Protein 2OP7 (pdb70)

Secondary structure (DSSP, 8-state):
--S-S-SSEEEE--STTT-EEEESSTTSEE----TTS--

Structure (mmCIF, N/CA/C/O backbone):
data_2OP7
#
_entry.id   2OP7
#
_cell.length_a   1.000
_cell.length_b   1.000
_cell.length_c   1.000
_cell.angle_alpha   90.00
_cell.angle_beta   90.00
_cell.angle_gamma   90.00
#
_symmetry.space_group_name_H-M   'P 1'
#
loop_
_atom_site.group_PDB
_atom_site.id
_atom_site.type_symbol
_atom_site.label_atom_id
_atom_site.label_alt_id
_atom_site.label_comp_id
_atom_site.label_asym_id
_atom_site.label_entity_id
_atom_site.label_seq_id
_atom_site.pdbx_PDB_ins_code
_atom_site.Cartn_x
_atom_site.Cartn_y
_atom_site.Cartn_z
_atom_site.occupancy
_atom_site.B_iso_or_equiv
_atom_site.auth_seq_id
_atom_site.auth_comp_id
_atom_site.auth_asym_id
_atom_site.auth_atom_id
_atom_site.pdbx_PDB_model_num
ATOM 1 N N . ASN A 1 1 ? 4.411 -4.838 -6.514 1.00 0.00 1 ASN A N 1
ATOM 2 C CA . ASN A 1 1 ? 5.515 -4.296 -7.287 1.00 0.00 1 ASN A CA 1
ATOM 3 C C . ASN A 1 1 ? 6.735 -5.206 -7.135 1.00 0.00 1 ASN A C 1
ATOM 4 O O . ASN A 1 1 ? 7.167 -5.837 -8.098 1.00 0.00 1 ASN A O 1
ATOM 14 N N . GLU A 1 2 ? 7.256 -5.246 -5.916 1.00 0.00 2 GLU A N 1
ATOM 15 C CA . GLU A 1 2 ? 8.417 -6.069 -5.626 1.00 0.00 2 GLU A CA 1
ATOM 16 C C . GLU A 1 2 ? 7.982 -7.403 -5.015 1.00 0.00 2 GLU A C 1
ATOM 17 O O . GLU A 1 2 ? 7.961 -8.425 -5.700 1.00 0.00 2 GLU A O 1
ATOM 27 N N . GLU A 1 3 ? 7.647 -7.350 -3.734 1.00 0.00 3 GLU A N 1
ATOM 28 C CA . GLU A 1 3 ? 7.214 -8.542 -3.024 1.00 0.00 3 GLU A CA 1
ATOM 29 C C . GLU A 1 3 ? 5.804 -8.940 -3.466 1.00 0.00 3 GLU A C 1
ATOM 30 O O . GLU A 1 3 ? 4.964 -8.080 -3.723 1.00 0.00 3 GLU A O 1
ATOM 40 N N . PRO A 1 4 ? 5.584 -10.280 -3.543 1.00 0.00 4 PRO A N 1
ATOM 41 C CA . PRO A 1 4 ? 4.290 -10.803 -3.949 1.00 0.00 4 PRO A CA 1
ATOM 42 C C . PRO A 1 4 ? 3.265 -10.664 -2.823 1.00 0.00 4 PRO A C 1
ATOM 43 O O . PRO A 1 4 ? 2.664 -11.650 -2.400 1.00 0.00 4 PRO A O 1
ATOM 51 N N . LEU A 1 5 ? 3.095 -9.430 -2.369 1.00 0.00 5 LEU A N 1
ATOM 52 C CA . LEU A 1 5 ? 2.152 -9.149 -1.300 1.00 0.00 5 LEU A CA 1
ATOM 53 C C . LEU A 1 5 ? 2.185 -10.291 -0.284 1.00 0.00 5 LEU A C 1
ATOM 54 O O . LEU A 1 5 ? 1.150 -10.875 0.034 1.00 0.00 5 LEU A O 1
ATOM 69 N N . PRO A 1 6 ? 3.417 -10.584 0.213 1.00 0.00 6 PRO A N 1
ATOM 70 C CA . PRO A 1 6 ? 3.599 -11.645 1.188 1.00 0.00 6 PRO A CA 1
ATOM 71 C C . PRO A 1 6 ? 3.106 -11.210 2.570 1.00 0.00 6 PRO A C 1
ATOM 72 O O . PRO A 1 6 ? 2.328 -10.265 2.687 1.00 0.00 6 PRO A O 1
ATOM 80 N N . GLU A 1 7 ? 3.581 -11.922 3.583 1.00 0.00 7 GLU A N 1
ATOM 81 C CA . GLU A 1 7 ? 3.199 -11.621 4.952 1.00 0.00 7 GLU A CA 1
ATOM 82 C C . GLU A 1 7 ? 4.101 -10.527 5.527 1.00 0.00 7 GLU A C 1
ATOM 83 O O . GLU A 1 7 ? 3.616 -9.570 6.127 1.00 0.00 7 GLU A O 1
ATOM 93 N N . GLY A 1 8 ? 5.398 -10.705 5.321 1.00 0.00 8 GLY A N 1
ATOM 94 C CA . GLY A 1 8 ? 6.372 -9.745 5.811 1.00 0.00 8 GLY A CA 1
ATOM 95 C C . GLY A 1 8 ? 5.930 -8.312 5.507 1.00 0.00 8 GLY A C 1
ATOM 96 O O . GLY A 1 8 ? 5.690 -7.526 6.422 1.00 0.00 8 GLY A O 1
ATOM 100 N N . TRP A 1 9 ? 5.837 -8.017 4.219 1.00 0.00 9 TRP A N 1
ATOM 101 C CA . TRP A 1 9 ? 5.428 -6.693 3.782 1.00 0.00 9 TRP A CA 1
ATOM 102 C C . TRP A 1 9 ? 4.347 -6.860 2.713 1.00 0.00 9 TRP A C 1
ATOM 103 O O . TRP A 1 9 ? 4.235 -7.920 2.099 1.00 0.00 9 TRP A O 1
ATOM 123 N N . GLU A 1 10 ? 3.579 -5.798 2.522 1.00 0.00 10 GLU A N 1
ATOM 124 C CA . GLU A 1 10 ? 2.511 -5.813 1.537 1.00 0.00 10 GLU A CA 1
ATOM 125 C C . GLU A 1 10 ? 2.657 -4.632 0.576 1.00 0.00 10 GLU A C 1
ATOM 126 O O . GLU A 1 10 ? 2.784 -3.487 1.008 1.00 0.00 10 GLU A O 1
ATOM 136 N N . ILE A 1 11 ? 2.636 -4.951 -0.711 1.00 0.00 11 ILE A N 1
ATOM 137 C CA . ILE A 1 11 ? 2.765 -3.930 -1.737 1.00 0.00 11 ILE A CA 1
ATOM 138 C C . ILE A 1 11 ? 1.525 -3.952 -2.632 1.00 0.00 11 ILE A C 1
ATOM 139 O O . ILE A 1 11 ? 1.221 -4.972 -3.250 1.00 0.00 11 ILE A O 1
ATOM 154 N N . ARG A 1 12 ? 0.843 -2.818 -2.672 1.00 0.00 12 ARG A N 1
ATOM 155 C CA . ARG A 1 12 ? -0.358 -2.695 -3.481 1.00 0.00 12 ARG A CA 1
ATOM 156 C C . ARG A 1 12 ? -0.132 -1.696 -4.619 1.00 0.00 12 ARG A C 1
ATOM 157 O O . ARG A 1 12 ? 0.445 -0.630 -4.407 1.00 0.00 12 ARG A O 1
ATOM 175 N N . TYR A 1 13 ? -0.597 -2.077 -5.799 1.00 0.00 13 TYR A N 1
ATOM 176 C CA . TYR A 1 13 ? -0.453 -1.227 -6.970 1.00 0.00 13 TYR A CA 1
ATOM 177 C C . TYR A 1 13 ? -1.818 -0.760 -7.480 1.00 0.00 13 TYR A C 1
ATOM 178 O O . TYR A 1 13 ? -2.821 -1.445 -7.292 1.00 0.00 13 TYR A O 1
ATOM 195 N N . THR A 1 14 ? -1.810 0.403 -8.115 1.00 0.00 14 THR A N 1
ATOM 196 C CA . THR A 1 14 ? -3.034 0.969 -8.654 1.00 0.00 14 THR A CA 1
ATOM 197 C C . THR A 1 14 ? -2.771 1.607 -10.019 1.00 0.00 14 THR A C 1
ATOM 198 O O . THR A 1 14 ? -3.129 1.043 -11.052 1.00 0.00 14 THR A O 1
ATOM 209 N N . ARG A 1 15 ? -2.148 2.775 -9.980 1.00 0.00 15 ARG A N 1
ATOM 210 C CA . ARG A 1 15 ? -1.833 3.497 -11.201 1.00 0.00 15 ARG A CA 1
ATOM 211 C C . ARG A 1 15 ? -0.489 3.028 -11.763 1.00 0.00 15 ARG A C 1
ATOM 212 O O . ARG A 1 15 ? 0.157 2.154 -11.188 1.00 0.00 15 ARG A O 1
ATOM 230 N N . GLU A 1 16 ? -0.108 3.630 -12.880 1.00 0.00 16 GLU A N 1
ATOM 231 C CA . GLU A 1 16 ? 1.147 3.286 -13.526 1.00 0.00 16 GLU A CA 1
ATOM 232 C C . GLU A 1 16 ? 2.190 2.889 -12.479 1.00 0.00 16 GLU A C 1
ATOM 233 O O . GLU A 1 16 ? 2.712 1.775 -12.510 1.00 0.00 16 GLU A O 1
ATOM 243 N N . GLY A 1 17 ? 2.463 3.821 -11.578 1.00 0.00 17 GLY A N 1
ATOM 244 C CA . GLY A 1 17 ? 3.434 3.583 -10.524 1.00 0.00 17 GLY A CA 1
ATOM 245 C C . GLY A 1 17 ? 3.010 4.265 -9.222 1.00 0.00 17 GLY A C 1
ATOM 246 O O . GLY A 1 17 ? 3.846 4.800 -8.496 1.00 0.00 17 GLY A O 1
ATOM 250 N N . VAL A 1 18 ? 1.711 4.224 -8.967 1.00 0.00 18 VAL A N 1
ATOM 251 C CA . VAL A 1 18 ? 1.165 4.831 -7.764 1.00 0.00 18 VAL A CA 1
ATOM 252 C C . VAL A 1 18 ? 1.159 3.800 -6.634 1.00 0.00 18 VAL A C 1
ATOM 253 O O . VAL A 1 18 ? 0.843 4.127 -5.492 1.00 0.00 18 VAL A O 1
ATOM 266 N N . ARG A 1 19 ? 1.511 2.574 -6.994 1.00 0.00 19 ARG A N 1
ATOM 267 C CA . ARG A 1 19 ? 1.551 1.493 -6.024 1.00 0.00 19 ARG A CA 1
ATOM 268 C C . ARG A 1 19 ? 2.202 1.969 -4.724 1.00 0.00 19 ARG A C 1
ATOM 269 O O . ARG A 1 19 ? 2.849 3.014 -4.696 1.00 0.00 19 ARG A O 1
ATOM 287 N N . TYR A 1 20 ? 2.011 1.177 -3.679 1.00 0.00 20 TYR A N 1
ATOM 288 C CA . TYR A 1 20 ? 2.572 1.504 -2.380 1.00 0.00 20 TYR A CA 1
ATOM 289 C C . TYR A 1 20 ? 2.987 0.238 -1.627 1.00 0.00 20 TYR A C 1
ATOM 290 O O . TYR A 1 20 ? 2.627 -0.869 -2.023 1.00 0.00 20 TYR A O 1
ATOM 307 N N . PHE A 1 21 ? 3.739 0.445 -0.556 1.00 0.00 21 PHE A N 1
ATOM 308 C CA . PHE A 1 21 ? 4.207 -0.666 0.256 1.00 0.00 21 PHE A CA 1
ATOM 309 C C . PHE A 1 21 ? 3.839 -0.463 1.727 1.00 0.00 21 PHE A C 1
ATOM 310 O O . PHE A 1 21 ? 3.770 0.669 2.204 1.00 0.00 21 PHE A O 1
ATOM 326 N N . VAL A 1 22 ? 3.613 -1.578 2.406 1.00 0.00 22 VAL A N 1
ATOM 327 C CA . VAL A 1 22 ? 3.256 -1.538 3.814 1.00 0.00 22 VAL A CA 1
ATOM 328 C C . VAL A 1 22 ? 3.831 -2.767 4.519 1.00 0.00 22 VAL A C 1
ATOM 329 O O . VAL A 1 22 ? 3.372 -3.886 4.295 1.00 0.00 22 VAL A O 1
ATOM 342 N N . ASP A 1 23 ? 4.827 -2.518 5.356 1.00 0.00 23 ASP A N 1
ATOM 343 C CA . ASP A 1 23 ? 5.470 -3.591 6.095 1.00 0.00 23 ASP A CA 1
ATOM 344 C C . ASP A 1 23 ? 4.601 -3.970 7.295 1.00 0.00 23 ASP A C 1
ATOM 345 O O . ASP A 1 23 ? 3.784 -3.171 7.752 1.00 0.00 23 ASP A O 1
ATOM 353 N N . HIS A 1 24 ? 4.807 -5.189 7.773 1.00 0.00 24 HIS A N 1
ATOM 354 C CA . HIS A 1 24 ? 4.052 -5.684 8.912 1.00 0.00 24 HIS A CA 1
ATOM 355 C C . HIS A 1 24 ? 3.891 -4.566 9.945 1.00 0.00 24 HIS A C 1
ATOM 356 O O . HIS A 1 24 ? 2.909 -4.537 10.686 1.00 0.00 24 HIS A O 1
ATOM 370 N N . ASN A 1 25 ? 4.869 -3.673 9.961 1.00 0.00 25 ASN A N 1
ATOM 371 C CA . ASN A 1 25 ? 4.848 -2.556 10.891 1.00 0.00 25 ASN A CA 1
ATOM 372 C C . ASN A 1 25 ? 5.104 -1.256 10.125 1.00 0.00 25 ASN A C 1
ATOM 373 O O . ASN A 1 25 ? 5.676 -1.275 9.037 1.00 0.00 25 ASN A O 1
ATOM 383 N N . THR A 1 26 ? 4.668 -0.158 10.726 1.00 0.00 26 THR A N 1
ATOM 384 C CA . THR A 1 26 ? 4.843 1.148 10.114 1.00 0.00 26 THR A CA 1
ATOM 385 C C . THR A 1 26 ? 6.317 1.392 9.787 1.00 0.00 26 THR A C 1
ATOM 386 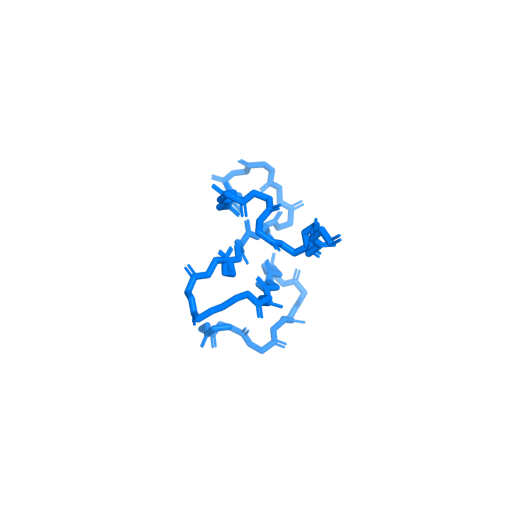O O . THR A 1 26 ? 6.677 2.450 9.275 1.00 0.00 26 THR A O 1
ATOM 397 N N . ARG A 1 27 ? 7.131 0.392 10.096 1.00 0.00 27 ARG A N 1
ATOM 398 C CA . ARG A 1 27 ? 8.558 0.484 9.840 1.00 0.00 27 ARG A CA 1
ATOM 399 C C . ARG A 1 27 ? 8.816 0.799 8.365 1.00 0.00 27 ARG A C 1
ATOM 400 O O . ARG A 1 27 ? 9.700 1.590 8.041 1.00 0.00 27 ARG A O 1
ATOM 418 N N . THR A 1 28 ? 8.027 0.163 7.512 1.00 0.00 28 THR A N 1
ATOM 419 C CA . THR A 1 28 ? 8.158 0.365 6.079 1.00 0.00 28 THR A CA 1
ATOM 420 C C . THR A 1 28 ? 6.777 0.449 5.424 1.00 0.00 28 THR A C 1
ATOM 421 O O . THR A 1 28 ? 6.144 -0.574 5.170 1.00 0.00 28 THR A O 1
ATOM 432 N N . THR A 1 29 ? 6.352 1.678 5.168 1.00 0.00 29 THR A N 1
ATOM 433 C CA . THR A 1 29 ? 5.059 1.908 4.547 1.00 0.00 29 THR A CA 1
ATOM 434 C C . THR A 1 29 ? 5.167 2.996 3.478 1.00 0.00 29 THR A C 1
ATOM 435 O O . THR A 1 29 ? 5.331 4.173 3.797 1.00 0.00 29 THR A O 1
ATOM 446 N N . THR A 1 30 ? 5.071 2.564 2.229 1.00 0.00 30 THR A N 1
ATOM 447 C CA . THR A 1 30 ? 5.157 3.487 1.109 1.00 0.00 30 THR A CA 1
ATOM 448 C C . THR A 1 30 ? 3.757 3.931 0.676 1.00 0.00 30 THR A C 1
ATOM 449 O O . THR A 1 30 ? 2.914 3.099 0.341 1.00 0.00 30 THR A O 1
ATOM 460 N N . PHE A 1 31 ? 3.553 5.239 0.697 1.00 0.00 31 PHE A N 1
ATOM 461 C CA . PHE A 1 31 ? 2.272 5.804 0.310 1.00 0.00 31 PHE A CA 1
ATOM 462 C C . PHE A 1 31 ? 2.417 6.706 -0.917 1.00 0.00 31 PHE A C 1
ATOM 463 O O . PHE A 1 31 ? 3.150 7.694 -0.882 1.00 0.00 31 PHE A O 1
ATOM 479 N N . LYS A 1 32 ? 1.707 6.335 -1.972 1.00 0.00 32 LYS A N 1
ATOM 480 C CA . LYS A 1 32 ? 1.748 7.099 -3.208 1.00 0.00 32 LYS A CA 1
ATOM 481 C C . LYS A 1 32 ? 0.442 7.880 -3.363 1.00 0.00 32 LYS A C 1
ATOM 482 O O . LYS A 1 32 ? -0.539 7.598 -2.677 1.00 0.00 32 LYS A O 1
ATOM 497 N N . ASP A 1 33 ? 0.472 8.848 -4.268 1.00 0.00 33 ASP A N 1
ATOM 498 C CA . ASP A 1 33 ? -0.697 9.671 -4.522 1.00 0.00 33 ASP A CA 1
ATOM 499 C C . ASP A 1 33 ? -1.932 8.776 -4.638 1.00 0.00 33 ASP A C 1
ATOM 500 O O . ASP A 1 33 ? -1.855 7.673 -5.179 1.00 0.00 33 ASP A O 1
ATOM 508 N N . PRO A 1 34 ? -3.072 9.295 -4.106 1.00 0.00 34 PRO A N 1
ATOM 509 C CA . PRO A 1 34 ? -4.321 8.554 -4.146 1.00 0.00 34 PRO A CA 1
ATOM 510 C C . PRO A 1 34 ? -4.925 8.572 -5.551 1.00 0.00 34 PRO A C 1
ATOM 511 O O . PRO A 1 34 ? -6.075 8.974 -5.731 1.00 0.00 34 PRO A O 1
ATOM 519 N N . ARG A 1 35 ? -4.126 8.133 -6.511 1.00 0.00 35 ARG A N 1
ATOM 520 C CA . ARG A 1 35 ? -4.568 8.094 -7.895 1.00 0.00 35 ARG A CA 1
ATOM 521 C C . ARG A 1 35 ? -5.641 7.020 -8.079 1.00 0.00 35 ARG A C 1
ATOM 522 O O . ARG A 1 35 ? -6.439 7.089 -9.012 1.00 0.00 35 ARG A O 1
ATOM 540 N N . ASN A 1 36 ? -5.625 6.051 -7.174 1.00 0.00 36 ASN A N 1
ATOM 541 C CA . ASN A 1 36 ? -6.587 4.964 -7.226 1.00 0.00 36 ASN A CA 1
ATOM 542 C C . ASN A 1 36 ? -8.001 5.533 -7.107 1.00 0.00 36 ASN A C 1
ATOM 543 O O . ASN A 1 36 ? -8.978 4.847 -7.404 1.00 0.00 36 ASN A O 1
ATOM 553 N N . GLY A 1 37 ? -8.067 6.784 -6.673 1.00 0.00 37 GLY A N 1
ATOM 554 C CA . GLY A 1 37 ? -9.347 7.454 -6.511 1.00 0.00 37 GLY A CA 1
ATOM 555 C C . GLY A 1 37 ? -9.846 8.011 -7.845 1.00 0.00 37 GLY A C 1
ATOM 556 O O . GLY A 1 37 ? -10.397 9.110 -7.897 1.00 0.00 37 GLY A O 1
ATOM 560 N N . LYS A 1 38 ? -9.635 7.228 -8.894 1.00 0.00 38 LYS A N 1
ATOM 561 C CA . LYS A 1 38 ? -10.058 7.630 -10.224 1.00 0.00 38 LYS A CA 1
ATOM 562 C C . LYS A 1 38 ? -11.353 8.439 -10.122 1.00 0.00 38 LYS A C 1
ATOM 563 O O . LYS A 1 38 ? -12.341 7.965 -9.564 1.00 0.00 38 LYS A O 1
ATOM 578 N N . SER A 1 39 ? -11.305 9.644 -10.670 1.00 0.00 39 SER A N 1
ATOM 579 C CA . SER A 1 39 ? -12.461 10.522 -10.647 1.00 0.00 39 SER A CA 1
ATOM 580 C C . SER A 1 39 ? -13.470 10.088 -11.712 1.00 0.00 39 SER A C 1
ATOM 581 O O . SER A 1 39 ? -14.539 10.683 -11.839 1.00 0.00 39 SER A O 1
ATOM 588 N N . ASN A 1 1 ? 5.757 -3.211 -7.958 1.00 0.00 1 ASN A N 2
ATOM 589 C CA . ASN A 1 1 ? 5.739 -4.054 -6.775 1.00 0.00 1 ASN A CA 2
ATOM 590 C C . ASN A 1 1 ? 6.878 -5.073 -6.863 1.00 0.00 1 ASN A C 2
ATOM 591 O O . ASN A 1 1 ? 7.120 -5.649 -7.923 1.00 0.00 1 ASN A O 2
ATOM 601 N N . GLU A 1 2 ? 7.547 -5.264 -5.735 1.00 0.00 2 GLU A N 2
ATOM 602 C CA . GLU A 1 2 ? 8.653 -6.204 -5.672 1.00 0.00 2 GLU A CA 2
ATOM 603 C C . GLU A 1 2 ? 8.200 -7.515 -5.026 1.00 0.00 2 GLU A C 2
ATOM 604 O O . GLU A 1 2 ? 8.427 -8.592 -5.577 1.00 0.00 2 GLU A O 2
ATOM 614 N N . GLU A 1 3 ? 7.570 -7.381 -3.870 1.00 0.00 3 GLU A N 2
ATOM 615 C CA . GLU A 1 3 ? 7.082 -8.543 -3.144 1.00 0.00 3 GLU A CA 2
ATOM 616 C C . GLU A 1 3 ? 5.638 -8.849 -3.541 1.00 0.00 3 GLU A C 2
ATOM 617 O O . GLU A 1 3 ? 4.841 -7.937 -3.752 1.00 0.00 3 GLU A O 2
ATOM 627 N N . PRO A 1 4 ? 5.336 -10.172 -3.634 1.00 0.00 4 PRO A N 2
ATOM 628 C CA . PRO A 1 4 ? 3.999 -10.611 -4.003 1.00 0.00 4 PRO A CA 2
ATOM 629 C C . PRO A 1 4 ? 3.024 -10.434 -2.837 1.00 0.00 4 PRO A C 2
ATOM 630 O O . PRO A 1 4 ? 2.361 -11.386 -2.428 1.00 0.00 4 PRO A O 2
ATOM 638 N N . LEU A 1 5 ? 2.967 -9.210 -2.335 1.00 0.00 5 LEU A N 2
ATOM 639 C CA . LEU A 1 5 ? 2.084 -8.896 -1.225 1.00 0.00 5 LEU A CA 2
ATOM 640 C C . LEU A 1 5 ? 2.078 -10.065 -0.238 1.00 0.00 5 LEU A C 2
ATOM 641 O O . LEU A 1 5 ? 1.018 -10.586 0.106 1.00 0.00 5 LEU A O 2
ATOM 656 N N . PRO A 1 6 ? 3.306 -10.453 0.201 1.00 0.00 6 PRO A N 2
ATOM 657 C CA . PRO A 1 6 ? 3.452 -11.551 1.142 1.00 0.00 6 PRO A CA 2
ATOM 658 C C . PRO A 1 6 ? 3.044 -11.122 2.553 1.00 0.00 6 PRO A C 2
ATOM 659 O O . PRO A 1 6 ? 2.338 -10.130 2.724 1.00 0.00 6 PRO A O 2
ATOM 667 N N . GLU A 1 7 ? 3.506 -11.891 3.528 1.00 0.00 7 GLU A N 2
ATOM 668 C CA . GLU A 1 7 ? 3.200 -11.602 4.918 1.00 0.00 7 GLU A CA 2
ATOM 669 C C . GLU A 1 7 ? 4.129 -10.511 5.452 1.00 0.00 7 GLU A C 2
ATOM 670 O O . GLU A 1 7 ? 3.674 -9.557 6.083 1.00 0.00 7 GLU A O 2
ATOM 680 N N . GLY A 1 8 ? 5.414 -10.686 5.179 1.00 0.00 8 GLY A N 2
ATOM 681 C CA . GLY A 1 8 ? 6.411 -9.727 5.624 1.00 0.00 8 GLY A CA 2
ATOM 682 C C . GLY A 1 8 ? 5.936 -8.293 5.386 1.00 0.00 8 GLY A C 2
ATOM 683 O O . GLY A 1 8 ? 5.750 -7.531 6.334 1.00 0.00 8 GLY A O 2
ATOM 687 N N . TRP A 1 9 ? 5.754 -7.966 4.114 1.00 0.00 9 TRP A N 2
ATOM 688 C CA . TRP A 1 9 ? 5.306 -6.636 3.740 1.00 0.00 9 TRP A CA 2
ATOM 689 C C . TRP A 1 9 ? 4.227 -6.787 2.665 1.00 0.00 9 TRP A C 2
ATOM 690 O O . TRP A 1 9 ? 4.135 -7.827 2.015 1.00 0.00 9 TRP A O 2
ATOM 710 N N . GLU A 1 10 ? 3.438 -5.733 2.512 1.00 0.00 10 GLU A N 2
ATOM 711 C CA . GLU A 1 10 ? 2.370 -5.736 1.528 1.00 0.00 10 GLU A CA 2
ATOM 712 C C . GLU A 1 10 ? 2.564 -4.591 0.531 1.00 0.00 10 GLU A C 2
ATOM 713 O O . GLU A 1 10 ? 2.702 -3.435 0.927 1.00 0.00 10 GLU A O 2
ATOM 723 N N . ILE A 1 11 ? 2.570 -4.953 -0.744 1.00 0.00 11 ILE A N 2
ATOM 724 C CA . ILE A 1 11 ? 2.746 -3.971 -1.800 1.00 0.00 11 ILE A CA 2
ATOM 725 C C . ILE A 1 11 ? 1.532 -4.008 -2.732 1.00 0.00 11 ILE A C 2
ATOM 726 O O . ILE A 1 11 ? 1.150 -5.071 -3.218 1.00 0.00 11 ILE A O 2
ATOM 741 N N . ARG A 1 12 ? 0.959 -2.833 -2.951 1.00 0.00 12 ARG A N 2
ATOM 742 C CA . ARG A 1 12 ? -0.203 -2.718 -3.815 1.00 0.00 12 ARG A CA 2
ATOM 743 C C . ARG A 1 12 ? -0.083 -1.478 -4.704 1.00 0.00 12 ARG A C 2
ATOM 744 O O . ARG A 1 12 ? 0.382 -0.431 -4.254 1.00 0.00 12 ARG A O 2
ATOM 762 N N . TYR A 1 13 ? -0.509 -1.637 -5.948 1.00 0.00 13 TYR A N 2
ATOM 763 C CA . TYR A 1 13 ? -0.455 -0.543 -6.903 1.00 0.00 13 TYR A CA 2
ATOM 764 C C . TYR A 1 13 ? -1.810 -0.343 -7.585 1.00 0.00 13 TYR A C 2
ATOM 765 O O . TYR A 1 13 ? -2.656 -1.236 -7.568 1.00 0.00 13 TYR A O 2
ATOM 782 N N . THR A 1 14 ? -1.975 0.835 -8.169 1.00 0.00 14 THR A N 2
ATOM 783 C CA . THR A 1 14 ? -3.212 1.164 -8.855 1.00 0.00 14 THR A CA 2
ATOM 784 C C . THR A 1 14 ? -2.922 1.963 -10.127 1.00 0.00 14 THR A C 2
ATOM 785 O O . THR A 1 14 ? -3.510 1.704 -11.176 1.00 0.00 14 THR A O 2
ATOM 796 N N . ARG A 1 15 ? -2.013 2.919 -9.993 1.00 0.00 15 ARG A N 2
ATOM 797 C CA . ARG A 1 15 ? -1.637 3.757 -11.118 1.00 0.00 15 ARG A CA 2
ATOM 798 C C . ARG A 1 15 ? -0.383 3.202 -11.797 1.00 0.00 15 ARG A C 2
ATOM 799 O O . ARG A 1 15 ? 0.152 2.177 -11.377 1.00 0.00 15 ARG A O 2
ATOM 817 N N . GLU A 1 16 ? 0.048 3.904 -12.835 1.00 0.00 16 GLU A N 2
ATOM 818 C CA . GLU A 1 16 ? 1.229 3.494 -13.577 1.00 0.00 16 GLU A CA 2
ATOM 819 C C . GLU A 1 16 ? 2.302 2.970 -12.619 1.00 0.00 16 GLU A C 2
ATOM 820 O O . GLU A 1 16 ? 2.689 1.806 -12.693 1.00 0.00 16 GLU A O 2
ATOM 830 N N . GLY A 1 17 ? 2.752 3.857 -11.743 1.00 0.00 17 GLY A N 2
ATOM 831 C CA . GLY A 1 17 ? 3.771 3.499 -10.772 1.00 0.00 17 GLY A CA 2
ATOM 832 C C . GLY A 1 17 ? 3.425 4.045 -9.385 1.00 0.00 17 GLY A C 2
ATOM 833 O O . GLY A 1 17 ? 4.289 4.573 -8.689 1.00 0.00 17 GLY A O 2
ATOM 837 N N . VAL A 1 18 ? 2.158 3.897 -9.027 1.00 0.00 18 VAL A N 2
ATOM 838 C CA . VAL A 1 18 ? 1.686 4.369 -7.735 1.00 0.00 18 VAL A CA 2
ATOM 839 C C . VAL A 1 18 ? 1.871 3.263 -6.695 1.00 0.00 18 VAL A C 2
ATOM 840 O O . VAL A 1 18 ? 1.580 3.460 -5.516 1.00 0.00 18 VAL A O 2
ATOM 853 N N . ARG A 1 19 ? 2.353 2.123 -7.169 1.00 0.00 19 ARG A N 2
ATOM 854 C CA . ARG A 1 19 ? 2.580 0.985 -6.295 1.00 0.00 19 ARG A CA 2
ATOM 855 C C . ARG A 1 19 ? 3.065 1.458 -4.922 1.00 0.00 19 ARG A C 2
ATOM 856 O O . ARG A 1 19 ? 4.049 2.190 -4.826 1.00 0.00 19 ARG A O 2
ATOM 874 N N . TYR A 1 20 ? 2.351 1.022 -3.895 1.00 0.00 20 TYR A N 2
ATOM 875 C CA . TYR A 1 20 ? 2.696 1.392 -2.533 1.00 0.00 20 TYR A CA 2
ATOM 876 C C . TYR A 1 20 ? 3.082 0.161 -1.711 1.00 0.00 20 TYR A C 2
ATOM 877 O O . TYR A 1 20 ? 2.790 -0.967 -2.103 1.00 0.00 20 TYR A O 2
ATOM 894 N N . PHE A 1 21 ? 3.732 0.420 -0.586 1.00 0.00 21 PHE A N 2
ATOM 895 C CA . PHE A 1 21 ? 4.161 -0.654 0.294 1.00 0.00 21 PHE A CA 2
ATOM 896 C C . PHE A 1 21 ? 3.760 -0.368 1.743 1.00 0.00 21 PHE A C 2
ATOM 897 O O . PHE A 1 21 ? 3.803 0.778 2.189 1.00 0.00 21 PHE A O 2
ATOM 913 N N . VAL A 1 22 ? 3.377 -1.429 2.437 1.00 0.00 22 VAL A N 2
ATOM 914 C CA . VAL A 1 22 ? 2.968 -1.307 3.826 1.00 0.00 22 VAL A CA 2
ATOM 915 C C . VAL A 1 22 ? 3.404 -2.557 4.593 1.00 0.00 22 VAL A C 2
ATOM 916 O O . VAL A 1 22 ? 2.773 -3.607 4.487 1.00 0.00 22 VAL A O 2
ATOM 929 N N . ASP A 1 23 ? 4.481 -2.403 5.349 1.00 0.00 23 ASP A N 2
ATOM 930 C CA . ASP A 1 23 ? 5.009 -3.506 6.135 1.00 0.00 23 ASP A CA 2
ATOM 931 C C . ASP A 1 23 ? 4.118 -3.727 7.358 1.00 0.00 23 ASP A C 2
ATOM 932 O O . ASP A 1 23 ? 3.478 -2.795 7.843 1.00 0.00 23 ASP A O 2
ATOM 940 N N . HIS A 1 24 ? 4.104 -4.968 7.823 1.00 0.00 24 HIS A N 2
ATOM 941 C CA . HIS A 1 24 ? 3.301 -5.325 8.980 1.00 0.00 24 HIS A CA 2
ATOM 942 C C . HIS A 1 24 ? 3.394 -4.215 10.030 1.00 0.00 24 HIS A C 2
ATOM 943 O O . HIS A 1 24 ? 2.474 -4.029 10.826 1.00 0.00 24 HIS A O 2
ATOM 957 N N . ASN A 1 25 ? 4.513 -3.507 9.998 1.00 0.00 25 ASN A N 2
ATOM 958 C CA . ASN A 1 25 ? 4.738 -2.421 10.937 1.00 0.00 25 ASN A CA 2
ATOM 959 C C . ASN A 1 25 ? 5.142 -1.162 10.167 1.00 0.00 25 ASN A C 2
ATOM 960 O O . ASN A 1 25 ? 5.593 -1.246 9.027 1.00 0.00 25 ASN A O 2
ATOM 970 N N . THR A 1 26 ? 4.963 -0.024 10.821 1.00 0.00 26 THR A N 2
ATOM 971 C CA . THR A 1 26 ? 5.303 1.251 10.213 1.00 0.00 26 THR A CA 2
ATOM 972 C C . THR A 1 26 ? 6.759 1.246 9.742 1.00 0.00 26 THR A C 2
ATOM 973 O O . THR A 1 26 ? 7.252 2.248 9.227 1.00 0.00 26 THR A O 2
ATOM 984 N N . ARG A 1 27 ? 7.406 0.107 9.936 1.00 0.00 27 ARG A N 2
ATOM 985 C CA . ARG A 1 27 ? 8.795 -0.042 9.538 1.00 0.00 27 ARG A CA 2
ATOM 986 C C . ARG A 1 27 ? 8.968 0.335 8.066 1.00 0.00 27 ARG A C 2
ATOM 987 O O . ARG A 1 27 ? 9.919 1.028 7.706 1.00 0.00 27 ARG A O 2
ATOM 1005 N N . THR A 1 28 ? 8.036 -0.139 7.253 1.00 0.00 28 THR A N 2
ATOM 1006 C CA . THR A 1 28 ? 8.073 0.140 5.827 1.00 0.00 28 THR A CA 2
ATOM 1007 C C . THR A 1 28 ? 6.661 0.390 5.295 1.00 0.00 28 THR A C 2
ATOM 1008 O O . THR A 1 28 ? 5.912 -0.552 5.044 1.00 0.00 28 THR A O 2
ATOM 1019 N N . THR A 1 29 ? 6.340 1.666 5.139 1.00 0.00 29 THR A N 2
ATOM 1020 C CA . THR A 1 29 ? 5.030 2.053 4.642 1.00 0.00 29 THR A CA 2
ATOM 1021 C C . THR A 1 29 ? 5.168 3.113 3.547 1.00 0.00 29 THR A C 2
ATOM 1022 O O . THR A 1 29 ? 5.414 4.283 3.839 1.00 0.00 29 THR A O 2
ATOM 1033 N N . THR A 1 30 ? 5.002 2.667 2.311 1.00 0.00 30 THR A N 2
ATOM 1034 C CA . THR A 1 30 ? 5.104 3.563 1.172 1.00 0.00 30 THR A CA 2
ATOM 1035 C C . THR A 1 30 ? 3.719 4.079 0.773 1.00 0.00 30 THR A C 2
ATOM 1036 O O . THR A 1 30 ? 2.805 3.291 0.535 1.00 0.00 30 THR A O 2
ATOM 1047 N N . PHE A 1 31 ? 3.608 5.397 0.711 1.00 0.00 31 PHE A N 2
ATOM 1048 C CA . PHE A 1 31 ? 2.351 6.027 0.346 1.00 0.00 31 PHE A CA 2
ATOM 1049 C C . PHE A 1 31 ? 2.479 6.773 -0.984 1.00 0.00 31 PHE A C 2
ATOM 1050 O O . PHE A 1 31 ? 3.291 7.688 -1.112 1.00 0.00 31 PHE A O 2
ATOM 1066 N N . LYS A 1 32 ? 1.664 6.355 -1.941 1.00 0.00 32 LYS A N 2
ATOM 1067 C CA . LYS A 1 32 ? 1.675 6.972 -3.256 1.00 0.00 32 LYS A CA 2
ATOM 1068 C C . LYS A 1 32 ? 0.413 7.820 -3.428 1.00 0.00 32 LYS A C 2
ATOM 1069 O O . LYS A 1 32 ? -0.542 7.679 -2.666 1.00 0.00 32 LYS A O 2
ATOM 1084 N N . ASP A 1 33 ? 0.450 8.682 -4.433 1.00 0.00 33 ASP A N 2
ATOM 1085 C CA . ASP A 1 33 ? -0.678 9.554 -4.714 1.00 0.00 33 ASP A CA 2
ATOM 1086 C C . ASP A 1 33 ? -1.968 8.730 -4.701 1.00 0.00 33 ASP A C 2
ATOM 1087 O O . ASP A 1 33 ? -1.971 7.570 -5.108 1.00 0.00 33 ASP A O 2
ATOM 1095 N N . PRO A 1 34 ? -3.060 9.381 -4.218 1.00 0.00 34 PRO A N 2
ATOM 1096 C CA . PRO A 1 34 ? -4.353 8.722 -4.147 1.00 0.00 34 PRO A CA 2
ATOM 1097 C C . PRO A 1 34 ? -4.989 8.612 -5.534 1.00 0.00 34 PRO A C 2
ATOM 1098 O O . PRO A 1 34 ? -6.137 9.011 -5.728 1.00 0.00 34 PRO A O 2
ATOM 1106 N N . ARG A 1 35 ? -4.217 8.070 -6.464 1.00 0.00 35 ARG A N 2
ATOM 1107 C CA . ARG A 1 35 ? -4.690 7.903 -7.827 1.00 0.00 35 ARG A CA 2
ATOM 1108 C C . ARG A 1 35 ? -5.750 6.802 -7.890 1.00 0.00 35 ARG A C 2
ATOM 1109 O O . ARG A 1 35 ? -6.587 6.791 -8.792 1.00 0.00 35 ARG A O 2
ATOM 1127 N N . ASN A 1 36 ? -5.682 5.903 -6.919 1.00 0.00 36 ASN A N 2
ATOM 1128 C CA . ASN A 1 36 ? -6.626 4.800 -6.852 1.00 0.00 36 ASN A CA 2
ATOM 1129 C C . ASN A 1 36 ? -8.044 5.357 -6.711 1.00 0.00 36 ASN A C 2
ATOM 1130 O O . ASN A 1 36 ? -9.021 4.637 -6.918 1.00 0.00 36 ASN A O 2
ATOM 1140 N N . GLY A 1 37 ? -8.113 6.632 -6.360 1.00 0.00 37 GLY A N 2
ATOM 1141 C CA . GLY A 1 37 ? -9.396 7.293 -6.188 1.00 0.00 37 GLY A CA 2
ATOM 1142 C C . GLY A 1 37 ? -9.965 7.742 -7.535 1.00 0.00 37 GLY A C 2
ATOM 1143 O O . GLY A 1 37 ? -10.531 8.829 -7.643 1.00 0.00 37 GLY A O 2
ATOM 1147 N N . LYS A 1 38 ? -9.798 6.881 -8.528 1.00 0.00 38 LYS A N 2
ATOM 1148 C CA . LYS A 1 38 ? -10.289 7.176 -9.864 1.00 0.00 38 LYS A CA 2
ATOM 1149 C C . LYS A 1 38 ? -11.585 7.981 -9.760 1.00 0.00 38 LYS A C 2
ATOM 1150 O O . LYS A 1 38 ? -12.546 7.541 -9.129 1.00 0.00 38 LYS A O 2
ATOM 1165 N N . SER A 1 39 ? -11.573 9.147 -10.389 1.00 0.00 39 SER A N 2
ATOM 1166 C CA . SER A 1 39 ? -12.735 10.018 -10.375 1.00 0.00 39 SER A CA 2
ATOM 1167 C C . SER A 1 39 ? -13.653 9.684 -11.553 1.00 0.00 39 SER A C 2
ATOM 1168 O O . SER A 1 39 ? -14.831 9.386 -11.361 1.00 0.00 39 SER A O 2
ATOM 1175 N N . ASN A 1 1 ? 4.143 -4.922 -6.606 1.00 0.00 1 ASN A N 3
ATOM 1176 C CA . ASN A 1 1 ? 5.258 -4.408 -7.381 1.00 0.00 1 ASN A CA 3
ATOM 1177 C C . ASN A 1 1 ? 6.444 -5.367 -7.259 1.00 0.00 1 ASN A C 3
ATOM 1178 O O . ASN A 1 1 ? 6.843 -5.996 -8.238 1.00 0.00 1 ASN A O 3
ATOM 1188 N N . GLU A 1 2 ? 6.975 -5.449 -6.047 1.00 0.00 2 GLU A N 3
ATOM 1189 C CA . GLU A 1 2 ? 8.107 -6.321 -5.784 1.00 0.00 2 GLU A CA 3
ATOM 1190 C C . GLU A 1 2 ? 7.632 -7.632 -5.154 1.00 0.00 2 GLU A C 3
ATOM 1191 O O . GLU A 1 2 ? 7.542 -8.654 -5.834 1.00 0.00 2 GLU A O 3
ATOM 1201 N N . GLU A 1 3 ? 7.341 -7.561 -3.864 1.00 0.00 3 GLU A N 3
ATOM 1202 C CA . GLU A 1 3 ? 6.877 -8.730 -3.135 1.00 0.00 3 GLU A CA 3
ATOM 1203 C C . GLU A 1 3 ? 5.438 -9.066 -3.532 1.00 0.00 3 GLU A C 3
ATOM 1204 O O . GLU A 1 3 ? 4.638 -8.170 -3.796 1.00 0.00 3 GLU A O 3
ATOM 1214 N N . PRO A 1 4 ? 5.147 -10.394 -3.562 1.00 0.00 4 PRO A N 3
ATOM 1215 C CA . PRO A 1 4 ? 3.818 -10.860 -3.923 1.00 0.00 4 PRO A CA 3
ATOM 1216 C C . PRO A 1 4 ? 2.829 -10.633 -2.778 1.00 0.00 4 PRO A C 3
ATOM 1217 O O . PRO A 1 4 ? 2.171 -11.569 -2.326 1.00 0.00 4 PRO A O 3
ATOM 1225 N N . LEU A 1 5 ? 2.753 -9.384 -2.341 1.00 0.00 5 LEU A N 3
ATOM 1226 C CA . LEU A 1 5 ? 1.855 -9.022 -1.257 1.00 0.00 5 LEU A CA 3
ATOM 1227 C C . LEU A 1 5 ? 1.834 -10.147 -0.222 1.00 0.00 5 LEU A C 3
ATOM 1228 O O . LEU A 1 5 ? 0.770 -10.661 0.121 1.00 0.00 5 LEU A O 3
ATOM 1243 N N . PRO A 1 6 ? 3.053 -10.507 0.261 1.00 0.00 6 PRO A N 3
ATOM 1244 C CA . PRO A 1 6 ? 3.184 -11.562 1.252 1.00 0.00 6 PRO A CA 3
ATOM 1245 C C . PRO A 1 6 ? 2.742 -11.076 2.633 1.00 0.00 6 PRO A C 3
ATOM 1246 O O . PRO A 1 6 ? 2.036 -10.075 2.746 1.00 0.00 6 PRO A O 3
ATOM 1254 N N . GLU A 1 7 ? 3.176 -11.806 3.650 1.00 0.00 7 GLU A N 3
ATOM 1255 C CA . GLU A 1 7 ? 2.833 -11.461 5.019 1.00 0.00 7 GLU A CA 3
ATOM 1256 C C . GLU A 1 7 ? 3.796 -10.401 5.556 1.00 0.00 7 GLU A C 3
ATOM 1257 O O . GLU A 1 7 ? 3.366 -9.378 6.086 1.00 0.00 7 GLU A O 3
ATOM 1267 N N . GLY A 1 8 ? 5.082 -10.682 5.400 1.00 0.00 8 GLY A N 3
ATOM 1268 C CA . GLY A 1 8 ? 6.109 -9.764 5.862 1.00 0.00 8 GLY A CA 3
ATOM 1269 C C . GLY A 1 8 ? 5.819 -8.335 5.398 1.00 0.00 8 GLY A C 3
ATOM 1270 O O . GLY A 1 8 ? 5.485 -7.471 6.207 1.00 0.00 8 GLY A O 3
ATOM 1274 N N . TRP A 1 9 ? 5.956 -8.131 4.096 1.00 0.00 9 TRP A N 3
ATOM 1275 C CA . TRP A 1 9 ? 5.712 -6.822 3.514 1.00 0.00 9 TRP A CA 3
ATOM 1276 C C . TRP A 1 9 ? 4.504 -6.938 2.581 1.00 0.00 9 TRP A C 3
ATOM 1277 O O . TRP A 1 9 ? 4.142 -8.035 2.162 1.00 0.00 9 TRP A O 3
ATOM 1297 N N . GLU A 1 10 ? 3.915 -5.789 2.283 1.00 0.00 10 GLU A N 3
ATOM 1298 C CA . GLU A 1 10 ? 2.757 -5.746 1.407 1.00 0.00 10 GLU A CA 3
ATOM 1299 C C . GLU A 1 10 ? 2.862 -4.563 0.444 1.00 0.00 10 GLU A C 3
ATOM 1300 O O . GLU A 1 10 ? 2.942 -3.414 0.874 1.00 0.00 10 GLU A O 3
ATOM 1310 N N . ILE A 1 11 ? 2.858 -4.884 -0.841 1.00 0.00 11 ILE A N 3
ATOM 1311 C CA . ILE A 1 11 ? 2.952 -3.863 -1.869 1.00 0.00 11 ILE A CA 3
ATOM 1312 C C . ILE A 1 11 ? 1.712 -3.928 -2.763 1.00 0.00 11 ILE A C 3
ATOM 1313 O O . ILE A 1 11 ? 1.432 -4.963 -3.367 1.00 0.00 11 ILE A O 3
ATOM 1328 N N . ARG A 1 12 ? 1.003 -2.811 -2.820 1.00 0.00 12 ARG A N 3
ATOM 1329 C CA . ARG A 1 12 ? -0.201 -2.728 -3.630 1.00 0.00 12 ARG A CA 3
ATOM 1330 C C . ARG A 1 12 ? -0.038 -1.661 -4.714 1.00 0.00 12 ARG A C 3
ATOM 1331 O O . ARG A 1 12 ? 0.523 -0.597 -4.464 1.00 0.00 12 ARG A O 3
ATOM 1349 N N . TYR A 1 13 ? -0.541 -1.985 -5.897 1.00 0.00 13 TYR A N 3
ATOM 1350 C CA . TYR A 1 13 ? -0.459 -1.067 -7.020 1.00 0.00 13 TYR A CA 3
ATOM 1351 C C . TYR A 1 13 ? -1.853 -0.705 -7.536 1.00 0.00 13 TYR A C 3
ATOM 1352 O O . TYR A 1 13 ? -2.799 -1.477 -7.374 1.00 0.00 13 TYR A O 3
ATOM 1369 N N . THR A 1 14 ? -1.938 0.467 -8.147 1.00 0.00 14 THR A N 3
ATOM 1370 C CA . THR A 1 14 ? -3.201 0.940 -8.687 1.00 0.00 14 THR A CA 3
ATOM 1371 C C . THR A 1 14 ? -2.977 1.651 -10.024 1.00 0.00 14 THR A C 3
ATOM 1372 O O . THR A 1 14 ? -3.455 1.197 -11.061 1.00 0.00 14 THR A O 3
ATOM 1383 N N . ARG A 1 15 ? -2.248 2.756 -9.954 1.00 0.00 15 ARG A N 3
ATOM 1384 C CA . ARG A 1 15 ? -1.955 3.535 -11.144 1.00 0.00 15 ARG A CA 3
ATOM 1385 C C . ARG A 1 15 ? -0.590 3.141 -11.714 1.00 0.00 15 ARG A C 3
ATOM 1386 O O . ARG A 1 15 ? 0.087 2.272 -11.166 1.00 0.00 15 ARG A O 3
ATOM 1404 N N . GLU A 1 16 ? -0.227 3.798 -12.805 1.00 0.00 16 GLU A N 3
ATOM 1405 C CA . GLU A 1 16 ? 1.044 3.528 -13.453 1.00 0.00 16 GLU A CA 3
ATOM 1406 C C . GLU A 1 16 ? 2.116 3.211 -12.409 1.00 0.00 16 GLU A C 3
ATOM 1407 O O . GLU A 1 16 ? 2.761 2.166 -12.473 1.00 0.00 16 GLU A O 3
ATOM 1417 N N . GLY A 1 17 ? 2.275 4.135 -11.472 1.00 0.00 17 GLY A N 3
ATOM 1418 C CA . GLY A 1 17 ? 3.257 3.968 -10.415 1.00 0.00 17 GLY A CA 3
ATOM 1419 C C . GLY A 1 17 ? 2.766 4.588 -9.106 1.00 0.00 17 GLY A C 3
ATOM 1420 O O . GLY A 1 17 ? 3.554 5.151 -8.348 1.00 0.00 17 GLY A O 3
ATOM 1424 N N . VAL A 1 18 ? 1.467 4.464 -8.881 1.00 0.00 18 VAL A N 3
ATOM 1425 C CA . VAL A 1 18 ? 0.860 5.006 -7.676 1.00 0.00 18 VAL A CA 3
ATOM 1426 C C . VAL A 1 18 ? 0.897 3.948 -6.572 1.00 0.00 18 VAL A C 3
ATOM 1427 O O . VAL A 1 18 ? 0.530 4.225 -5.431 1.00 0.00 18 VAL A O 3
ATOM 1440 N N . ARG A 1 19 ? 1.340 2.759 -6.951 1.00 0.00 19 ARG A N 3
ATOM 1441 C CA . ARG A 1 19 ? 1.428 1.658 -6.006 1.00 0.00 19 ARG A CA 3
ATOM 1442 C C . ARG A 1 19 ? 2.106 2.119 -4.715 1.00 0.00 19 ARG A C 3
ATOM 1443 O O . ARG A 1 19 ? 2.757 3.162 -4.689 1.00 0.00 19 ARG A O 3
ATOM 1461 N N . TYR A 1 20 ? 1.929 1.320 -3.673 1.00 0.00 20 TYR A N 3
ATOM 1462 C CA . TYR A 1 20 ? 2.515 1.633 -2.381 1.00 0.00 20 TYR A CA 3
ATOM 1463 C C . TYR A 1 20 ? 2.941 0.360 -1.648 1.00 0.00 20 TYR A C 3
ATOM 1464 O O . TYR A 1 20 ? 2.574 -0.744 -2.049 1.00 0.00 20 TYR A O 3
ATOM 1481 N N . PHE A 1 21 ? 3.710 0.553 -0.587 1.00 0.00 21 PHE A N 3
ATOM 1482 C CA . PHE A 1 21 ? 4.190 -0.566 0.204 1.00 0.00 21 PHE A CA 3
ATOM 1483 C C . PHE A 1 21 ? 3.839 -0.384 1.682 1.00 0.00 21 PHE A C 3
ATOM 1484 O O . PHE A 1 21 ? 3.790 0.741 2.178 1.00 0.00 21 PHE A O 3
ATOM 1500 N N . VAL A 1 22 ? 3.603 -1.506 2.345 1.00 0.00 22 VAL A N 3
ATOM 1501 C CA . VAL A 1 22 ? 3.257 -1.484 3.756 1.00 0.00 22 VAL A CA 3
ATOM 1502 C C . VAL A 1 22 ? 3.842 -2.721 4.439 1.00 0.00 22 VAL A C 3
ATOM 1503 O O . VAL A 1 22 ? 3.356 -3.833 4.240 1.00 0.00 22 VAL A O 3
ATOM 1516 N N . ASP A 1 23 ? 4.878 -2.486 5.231 1.00 0.00 23 ASP A N 3
ATOM 1517 C CA . ASP A 1 23 ? 5.534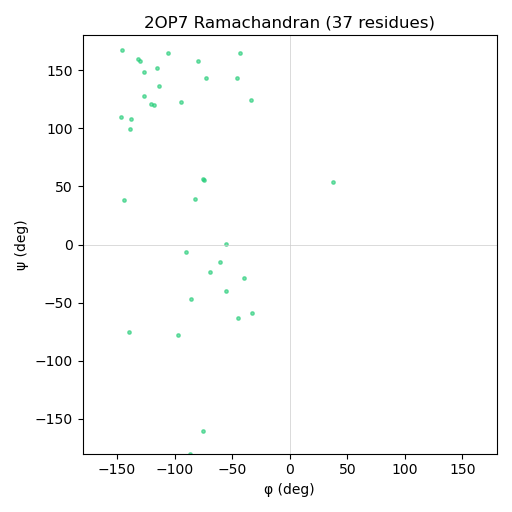 -3.568 5.945 1.00 0.00 23 ASP A CA 3
ATOM 1518 C C . ASP A 1 23 ? 4.657 -4.004 7.120 1.00 0.00 23 ASP A C 3
ATOM 1519 O O . ASP A 1 23 ? 3.823 -3.235 7.595 1.00 0.00 23 ASP A O 3
ATOM 1527 N N . HIS A 1 24 ? 4.876 -5.236 7.554 1.00 0.00 24 HIS A N 3
ATOM 1528 C CA . HIS A 1 24 ? 4.115 -5.785 8.664 1.00 0.00 24 HIS A CA 3
ATOM 1529 C C . HIS A 1 24 ? 3.905 -4.703 9.726 1.00 0.00 24 HIS A C 3
ATOM 1530 O O . HIS A 1 24 ? 2.909 -4.721 10.447 1.00 0.00 24 HIS A O 3
ATOM 1544 N N . ASN A 1 25 ? 4.861 -3.788 9.790 1.00 0.00 25 ASN A N 3
ATOM 1545 C CA . ASN A 1 25 ? 4.795 -2.702 10.752 1.00 0.00 25 ASN A CA 3
ATOM 1546 C C . ASN A 1 25 ? 5.033 -1.373 10.032 1.00 0.00 25 ASN A C 3
ATOM 1547 O O . ASN A 1 25 ? 5.627 -1.345 8.954 1.00 0.00 25 ASN A O 3
ATOM 1557 N N . THR A 1 26 ? 4.559 -0.305 10.655 1.00 0.00 26 THR A N 3
ATOM 1558 C CA . THR A 1 26 ? 4.714 1.024 10.087 1.00 0.00 26 THR A CA 3
ATOM 1559 C C . THR A 1 26 ? 6.188 1.311 9.793 1.00 0.00 26 THR A C 3
ATOM 1560 O O . THR A 1 26 ? 6.531 2.393 9.324 1.00 0.00 26 THR A O 3
ATOM 1571 N N . ARG A 1 27 ? 7.019 0.320 10.083 1.00 0.00 27 ARG A N 3
ATOM 1572 C CA . ARG A 1 27 ? 8.448 0.452 9.855 1.00 0.00 27 ARG A CA 3
ATOM 1573 C C . ARG A 1 27 ? 8.721 0.823 8.397 1.00 0.00 27 ARG A C 3
ATOM 1574 O O . ARG A 1 27 ? 9.597 1.639 8.114 1.00 0.00 27 ARG A O 3
ATOM 1592 N N . THR A 1 28 ? 7.956 0.205 7.509 1.00 0.00 28 THR A N 3
ATOM 1593 C CA . THR A 1 28 ? 8.105 0.461 6.086 1.00 0.00 28 THR A CA 3
ATOM 1594 C C . THR A 1 28 ? 6.733 0.547 5.413 1.00 0.00 28 THR A C 3
ATOM 1595 O O . THR A 1 28 ? 6.110 -0.476 5.132 1.00 0.00 28 THR A O 3
ATOM 1606 N N . THR A 1 29 ? 6.303 1.777 5.175 1.00 0.00 29 THR A N 3
ATOM 1607 C CA . THR A 1 29 ? 5.017 2.009 4.540 1.00 0.00 29 THR A CA 3
ATOM 1608 C C . THR A 1 29 ? 5.137 3.099 3.473 1.00 0.00 29 THR A C 3
ATOM 1609 O O . THR A 1 29 ? 5.325 4.271 3.797 1.00 0.00 29 THR A O 3
ATOM 1620 N N . THR A 1 30 ? 5.026 2.674 2.223 1.00 0.00 30 THR A N 3
ATOM 1621 C CA . THR A 1 30 ? 5.120 3.600 1.106 1.00 0.00 30 THR A CA 3
ATOM 1622 C C . THR A 1 30 ? 3.726 4.063 0.679 1.00 0.00 30 THR A C 3
ATOM 1623 O O . THR A 1 30 ? 2.862 3.243 0.373 1.00 0.00 30 THR A O 3
ATOM 1634 N N . PHE A 1 31 ? 3.552 5.377 0.671 1.00 0.00 31 PHE A N 3
ATOM 1635 C CA . PHE A 1 31 ? 2.278 5.959 0.286 1.00 0.00 31 PHE A CA 3
ATOM 1636 C C . PHE A 1 31 ? 2.425 6.816 -0.973 1.00 0.00 31 PHE A C 3
ATOM 1637 O O . PHE A 1 31 ? 3.284 7.695 -1.033 1.00 0.00 31 PHE A O 3
ATOM 1653 N N . LYS A 1 32 ? 1.573 6.531 -1.947 1.00 0.00 32 LYS A N 3
ATOM 1654 C CA . LYS A 1 32 ? 1.598 7.264 -3.202 1.00 0.00 32 LYS A CA 3
ATOM 1655 C C . LYS A 1 32 ? 0.400 8.215 -3.255 1.00 0.00 32 LYS A C 3
ATOM 1656 O O . LYS A 1 32 ? -0.537 8.084 -2.469 1.00 0.00 32 LYS A O 3
ATOM 1671 N N . ASP A 1 33 ? 0.470 9.151 -4.190 1.00 0.00 33 ASP A N 3
ATOM 1672 C CA . ASP A 1 33 ? -0.597 10.124 -4.356 1.00 0.00 33 ASP A CA 3
ATOM 1673 C C . ASP A 1 33 ? -1.946 9.404 -4.328 1.00 0.00 33 ASP A C 3
ATOM 1674 O O . ASP A 1 33 ? -2.004 8.180 -4.444 1.00 0.00 33 ASP A O 3
ATOM 1682 N N . PRO A 1 34 ? -3.026 10.213 -4.167 1.00 0.00 34 PRO A N 3
ATOM 1683 C CA . PRO A 1 34 ? -4.372 9.667 -4.123 1.00 0.00 34 PRO A CA 3
ATOM 1684 C C . PRO A 1 34 ? -4.844 9.255 -5.519 1.00 0.00 34 PRO A C 3
ATOM 1685 O O . PRO A 1 34 ? -5.996 8.863 -5.698 1.00 0.00 34 PRO A O 3
ATOM 1693 N N . ARG A 1 35 ? -3.929 9.359 -6.472 1.00 0.00 35 ARG A N 3
ATOM 1694 C CA . ARG A 1 35 ? -4.237 9.003 -7.846 1.00 0.00 35 ARG A CA 3
ATOM 1695 C C . ARG A 1 35 ? -4.854 7.604 -7.907 1.00 0.00 35 ARG A C 3
ATOM 1696 O O . ARG A 1 35 ? -5.587 7.284 -8.841 1.00 0.00 35 ARG A O 3
ATOM 1714 N N . ASN A 1 36 ? -4.534 6.807 -6.899 1.00 0.00 36 ASN A N 3
ATOM 1715 C CA . ASN A 1 36 ? -5.047 5.450 -6.825 1.00 0.00 36 ASN A CA 3
ATOM 1716 C C . ASN A 1 36 ? -6.570 5.492 -6.683 1.00 0.00 36 ASN A C 3
ATOM 1717 O O . ASN A 1 36 ? -7.242 4.475 -6.853 1.00 0.00 36 ASN A O 3
ATOM 1727 N N . GLY A 1 37 ? -7.071 6.679 -6.372 1.00 0.00 37 GLY A N 3
ATOM 1728 C CA . GLY A 1 37 ? -8.502 6.867 -6.205 1.00 0.00 37 GLY A CA 3
ATOM 1729 C C . GLY A 1 37 ? -9.188 7.080 -7.556 1.00 0.00 37 GLY A C 3
ATOM 1730 O O . GLY A 1 37 ? -10.088 7.910 -7.674 1.00 0.00 37 GLY A O 3
ATOM 1734 N N . LYS A 1 38 ? -8.736 6.317 -8.540 1.00 0.00 38 LYS A N 3
ATOM 1735 C CA . LYS A 1 38 ? -9.295 6.413 -9.877 1.00 0.00 38 LYS A CA 3
ATOM 1736 C C . LYS A 1 38 ? -10.787 6.740 -9.780 1.00 0.00 38 LYS A C 3
ATOM 1737 O O . LYS A 1 38 ? -11.481 6.234 -8.899 1.00 0.00 38 LYS A O 3
ATOM 1752 N N . SER A 1 39 ? -11.236 7.583 -10.698 1.00 0.00 39 SER A N 3
ATOM 1753 C CA . SER A 1 39 ? -12.634 7.983 -10.726 1.00 0.00 39 SER A CA 3
ATOM 1754 C C . SER A 1 39 ? -13.275 7.548 -12.045 1.00 0.00 39 SER A C 3
ATOM 1755 O O . SER A 1 39 ? -13.103 8.208 -13.070 1.00 0.00 39 SER A O 3
ATOM 1762 N N . ASN A 1 1 ? 5.489 -4.055 -7.826 1.00 0.00 1 ASN A N 4
ATOM 1763 C CA . ASN A 1 1 ? 5.633 -4.717 -6.542 1.00 0.00 1 ASN A CA 4
ATOM 1764 C C . ASN A 1 1 ? 6.718 -5.791 -6.645 1.00 0.00 1 ASN A C 4
ATOM 1765 O O . ASN A 1 1 ? 6.699 -6.612 -7.560 1.00 0.00 1 ASN A O 4
ATOM 1775 N N . GLU A 1 2 ? 7.639 -5.749 -5.693 1.00 0.00 2 GLU A N 4
ATOM 1776 C CA . GLU A 1 2 ? 8.730 -6.709 -5.665 1.00 0.00 2 GLU A CA 4
ATOM 1777 C C . GLU A 1 2 ? 8.275 -8.011 -5.003 1.00 0.00 2 GLU A C 4
ATOM 1778 O O . GLU A 1 2 ? 8.484 -9.094 -5.547 1.00 0.00 2 GLU A O 4
ATOM 1788 N N . GLU A 1 3 ? 7.661 -7.863 -3.838 1.00 0.00 3 GLU A N 4
ATOM 1789 C CA . GLU A 1 3 ? 7.175 -9.014 -3.097 1.00 0.00 3 GLU A CA 4
ATOM 1790 C C . GLU A 1 3 ? 5.734 -9.335 -3.500 1.00 0.00 3 GLU A C 4
ATOM 1791 O O . GLU A 1 3 ? 4.959 -8.434 -3.817 1.00 0.00 3 GLU A O 4
ATOM 1801 N N . PRO A 1 4 ? 5.411 -10.656 -3.475 1.00 0.00 4 PRO A N 4
ATOM 1802 C CA . PRO A 1 4 ? 4.078 -11.108 -3.834 1.00 0.00 4 PRO A CA 4
ATOM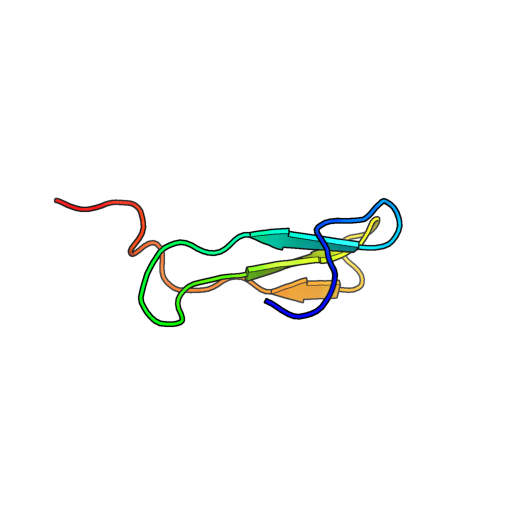 1803 C C . PRO A 1 4 ? 3.078 -10.807 -2.717 1.00 0.00 4 PRO A C 4
ATOM 1804 O O . PRO A 1 4 ? 2.382 -11.703 -2.243 1.00 0.00 4 PRO A O 4
ATOM 1812 N N . LEU A 1 5 ? 3.037 -9.541 -2.327 1.00 0.00 5 LEU A N 4
ATOM 1813 C CA . LEU A 1 5 ? 2.134 -9.111 -1.274 1.00 0.00 5 LEU A CA 4
ATOM 1814 C C . LEU A 1 5 ? 2.050 -10.200 -0.203 1.00 0.00 5 LEU A C 4
ATOM 1815 O O . LEU A 1 5 ? 0.961 -10.660 0.135 1.00 0.00 5 LEU A O 4
ATOM 1830 N N . PRO A 1 6 ? 3.245 -10.590 0.315 1.00 0.00 6 PRO A N 4
ATOM 1831 C CA . PRO A 1 6 ? 3.318 -11.617 1.340 1.00 0.00 6 PRO A CA 4
ATOM 1832 C C . PRO A 1 6 ? 2.870 -11.068 2.697 1.00 0.00 6 PRO A C 4
ATOM 1833 O O . PRO A 1 6 ? 2.200 -10.039 2.764 1.00 0.00 6 PRO A O 4
ATOM 1841 N N . GLU A 1 7 ? 3.258 -11.781 3.745 1.00 0.00 7 GLU A N 4
ATOM 1842 C CA . GLU A 1 7 ? 2.906 -11.379 5.096 1.00 0.00 7 GLU A CA 4
ATOM 1843 C C . GLU A 1 7 ? 3.896 -10.334 5.614 1.00 0.00 7 GLU A C 4
ATOM 1844 O O . GLU A 1 7 ? 3.493 -9.319 6.180 1.00 0.00 7 GLU A O 4
ATOM 1854 N N . GLY A 1 8 ? 5.172 -10.619 5.402 1.00 0.00 8 GLY A N 4
ATOM 1855 C CA . GLY A 1 8 ? 6.223 -9.716 5.841 1.00 0.00 8 GLY A CA 4
ATOM 1856 C C . GLY A 1 8 ? 5.950 -8.286 5.370 1.00 0.00 8 GLY A C 4
ATOM 1857 O O . GLY A 1 8 ? 5.767 -7.384 6.185 1.00 0.00 8 GLY A O 4
ATOM 1861 N N . TRP A 1 9 ? 5.930 -8.124 4.055 1.00 0.00 9 TRP A N 4
ATOM 1862 C CA . TRP A 1 9 ? 5.683 -6.820 3.465 1.00 0.00 9 TRP A CA 4
ATOM 1863 C C . TRP A 1 9 ? 4.481 -6.945 2.527 1.00 0.00 9 TRP A C 4
ATOM 1864 O O . TRP A 1 9 ? 4.131 -8.047 2.105 1.00 0.00 9 TRP A O 4
ATOM 1884 N N . GLU A 1 10 ? 3.882 -5.802 2.228 1.00 0.00 10 GLU A N 4
ATOM 1885 C CA . GLU A 1 10 ? 2.727 -5.770 1.348 1.00 0.00 10 GLU A CA 4
ATOM 1886 C C . GLU A 1 10 ? 2.812 -4.570 0.403 1.00 0.00 10 GLU A C 4
ATOM 1887 O O . GLU A 1 10 ? 2.874 -3.426 0.851 1.00 0.00 10 GLU A O 4
ATOM 1897 N N . ILE A 1 11 ? 2.813 -4.871 -0.887 1.00 0.00 11 ILE A N 4
ATOM 1898 C CA . ILE A 1 11 ? 2.890 -3.831 -1.899 1.00 0.00 11 ILE A CA 4
ATOM 1899 C C . ILE A 1 11 ? 1.647 -3.899 -2.789 1.00 0.00 11 ILE A C 4
ATOM 1900 O O . ILE A 1 11 ? 1.379 -4.927 -3.409 1.00 0.00 11 ILE A O 4
ATOM 1915 N N . ARG A 1 12 ? 0.922 -2.790 -2.824 1.00 0.00 12 ARG A N 4
ATOM 1916 C CA . ARG A 1 12 ? -0.285 -2.711 -3.627 1.00 0.00 12 ARG A CA 4
ATOM 1917 C C . ARG A 1 12 ? -0.116 -1.675 -4.740 1.00 0.00 12 ARG A C 4
ATOM 1918 O O . ARG A 1 12 ? 0.370 -0.571 -4.497 1.00 0.00 12 ARG A O 4
ATOM 1936 N N . TYR A 1 13 ? -0.525 -2.066 -5.938 1.00 0.00 13 TYR A N 4
ATOM 1937 C CA . TYR A 1 13 ? -0.425 -1.184 -7.089 1.00 0.00 13 TYR A CA 4
ATOM 1938 C C . TYR A 1 13 ? -1.811 -0.806 -7.613 1.00 0.00 13 TYR A C 4
ATOM 1939 O O . TYR A 1 13 ? -2.759 -1.578 -7.483 1.00 0.00 13 TYR A O 4
ATOM 1956 N N . THR A 1 14 ? -1.885 0.382 -8.194 1.00 0.00 14 THR A N 4
ATOM 1957 C CA . THR A 1 14 ? -3.140 0.871 -8.739 1.00 0.00 14 THR A CA 4
ATOM 1958 C C . THR A 1 14 ? -2.900 1.594 -10.066 1.00 0.00 14 THR A C 4
ATOM 1959 O O . THR A 1 14 ? -2.941 0.977 -11.130 1.00 0.00 14 THR A O 4
ATOM 1970 N N . ARG A 1 15 ? -2.655 2.891 -9.960 1.00 0.00 15 ARG A N 4
ATOM 1971 C CA . ARG A 1 15 ? -2.407 3.705 -11.139 1.00 0.00 15 ARG A CA 4
ATOM 1972 C C . ARG A 1 15 ? -1.057 3.341 -11.761 1.00 0.00 15 ARG A C 4
ATOM 1973 O O . ARG A 1 15 ? -0.363 2.453 -11.271 1.00 0.00 15 ARG A O 4
ATOM 1991 N N . GLU A 1 16 ? -0.727 4.049 -12.832 1.00 0.00 16 GLU A N 4
ATOM 1992 C CA . GLU A 1 16 ? 0.528 3.810 -13.527 1.00 0.00 16 GLU A CA 4
ATOM 1993 C C . GLU A 1 16 ? 1.609 3.376 -12.536 1.00 0.00 16 GLU A C 4
ATOM 1994 O O . GLU A 1 16 ? 2.146 2.274 -12.642 1.00 0.00 16 GLU A O 4
ATOM 2004 N N . GLY A 1 17 ? 1.896 4.262 -11.594 1.00 0.00 17 GLY A N 4
ATOM 2005 C CA . GLY A 1 17 ? 2.903 3.984 -10.585 1.00 0.00 17 GLY A CA 4
ATOM 2006 C C . GLY A 1 17 ? 2.509 4.586 -9.235 1.00 0.00 17 GLY A C 4
ATOM 2007 O O . GLY A 1 17 ? 3.350 5.141 -8.530 1.00 0.00 17 GLY A O 4
ATOM 2011 N N . VAL A 1 18 ? 1.230 4.454 -8.916 1.00 0.00 18 VAL A N 4
ATOM 2012 C CA . VAL A 1 18 ? 0.713 4.978 -7.663 1.00 0.00 18 VAL A CA 4
ATOM 2013 C C . VAL A 1 18 ? 0.841 3.909 -6.576 1.00 0.00 18 VAL A C 4
ATOM 2014 O O . VAL A 1 18 ? 0.570 4.172 -5.406 1.00 0.00 18 VAL A O 4
ATOM 2027 N N . ARG A 1 19 ? 1.256 2.725 -7.002 1.00 0.00 19 ARG A N 4
ATOM 2028 C CA . ARG A 1 19 ? 1.424 1.614 -6.080 1.00 0.00 19 ARG A CA 4
ATOM 2029 C C . ARG A 1 19 ? 2.073 2.096 -4.782 1.00 0.00 19 ARG A C 4
ATOM 2030 O O . ARG A 1 19 ? 2.658 3.178 -4.740 1.00 0.00 19 ARG A O 4
ATOM 2048 N N . TYR A 1 20 ? 1.949 1.271 -3.753 1.00 0.00 20 TYR A N 4
ATOM 2049 C CA . TYR A 1 20 ? 2.517 1.599 -2.457 1.00 0.00 20 TYR A CA 4
ATOM 2050 C C . TYR A 1 20 ? 2.951 0.335 -1.712 1.00 0.00 20 TYR A C 4
ATOM 2051 O O . TYR A 1 20 ? 2.587 -0.774 -2.100 1.00 0.00 20 TYR A O 4
ATOM 2068 N N . PHE A 1 21 ? 3.723 0.544 -0.655 1.00 0.00 21 PHE A N 4
ATOM 2069 C CA . PHE A 1 21 ? 4.210 -0.564 0.147 1.00 0.00 21 PHE A CA 4
ATOM 2070 C C . PHE A 1 21 ? 3.825 -0.388 1.618 1.00 0.00 21 PHE A C 4
ATOM 2071 O O . PHE A 1 21 ? 3.740 0.736 2.111 1.00 0.00 21 PHE A O 4
ATOM 2087 N N . VAL A 1 22 ? 3.603 -1.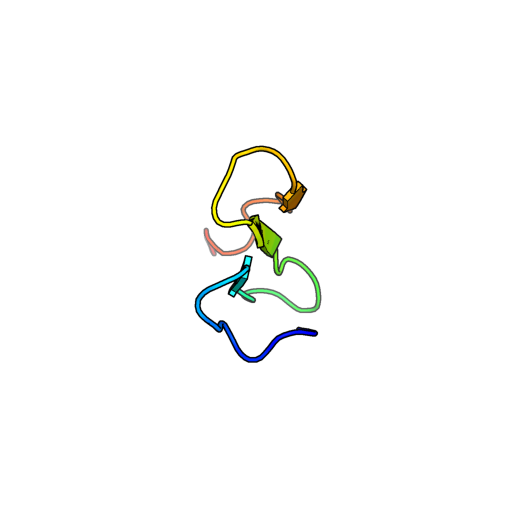515 2.277 1.00 0.00 22 VAL A N 4
ATOM 2088 C CA . VAL A 1 22 ? 3.229 -1.499 3.681 1.00 0.00 22 VAL A CA 4
ATOM 2089 C C . VAL A 1 22 ? 3.815 -2.731 4.375 1.00 0.00 22 VAL A C 4
ATOM 2090 O O . VAL A 1 22 ? 3.337 -3.847 4.174 1.00 0.00 22 VAL A O 4
ATOM 2103 N N . ASP A 1 23 ? 4.841 -2.487 5.176 1.00 0.00 23 ASP A N 4
ATOM 2104 C CA . ASP A 1 23 ? 5.497 -3.563 5.900 1.00 0.00 23 ASP A CA 4
ATOM 2105 C C . ASP A 1 23 ? 4.609 -4.003 7.066 1.00 0.00 23 ASP A C 4
ATOM 2106 O O . ASP A 1 23 ? 3.769 -3.236 7.534 1.00 0.00 23 ASP A O 4
ATOM 2114 N N . HIS A 1 24 ? 4.826 -5.235 7.501 1.00 0.00 24 HIS A N 4
ATOM 2115 C CA . HIS A 1 24 ? 4.056 -5.786 8.604 1.00 0.00 24 HIS A CA 4
ATOM 2116 C C . HIS A 1 24 ? 3.842 -4.709 9.668 1.00 0.00 24 HIS A C 4
ATOM 2117 O O . HIS A 1 24 ? 2.846 -4.734 10.389 1.00 0.00 24 HIS A O 4
ATOM 2131 N N . ASN A 1 25 ? 4.792 -3.788 9.732 1.00 0.00 25 ASN A N 4
ATOM 2132 C CA . ASN A 1 25 ? 4.719 -2.704 10.697 1.00 0.00 25 ASN A CA 4
ATOM 2133 C C . ASN A 1 25 ? 4.935 -1.371 9.977 1.00 0.00 25 ASN A C 4
ATOM 2134 O O . ASN A 1 25 ? 5.534 -1.332 8.903 1.00 0.00 25 ASN A O 4
ATOM 2144 N N . THR A 1 26 ? 4.437 -0.312 10.598 1.00 0.00 26 THR A N 4
ATOM 2145 C CA . THR A 1 26 ? 4.567 1.019 10.030 1.00 0.00 26 THR A CA 4
ATOM 2146 C C . THR A 1 26 ? 6.038 1.339 9.756 1.00 0.00 26 THR A C 4
ATOM 2147 O O . THR A 1 26 ? 6.362 2.430 9.289 1.00 0.00 26 THR A O 4
ATOM 2158 N N . ARG A 1 27 ? 6.888 0.369 10.057 1.00 0.00 27 ARG A N 4
ATOM 2159 C CA . ARG A 1 27 ? 8.316 0.534 9.848 1.00 0.00 27 ARG A CA 4
ATOM 2160 C C . ARG A 1 27 ? 8.603 0.884 8.387 1.00 0.00 27 ARG A C 4
ATOM 2161 O O . ARG A 1 27 ? 9.468 1.711 8.102 1.00 0.00 27 ARG A O 4
ATOM 2179 N N . THR A 1 28 ? 7.860 0.237 7.501 1.00 0.00 28 THR A N 4
ATOM 2180 C CA . THR A 1 28 ? 8.024 0.471 6.076 1.00 0.00 28 THR A CA 4
ATOM 2181 C C . THR A 1 28 ? 6.659 0.545 5.387 1.00 0.00 28 THR A C 4
ATOM 2182 O O . THR A 1 28 ? 6.045 -0.484 5.107 1.00 0.00 28 THR A O 4
ATOM 2193 N N . THR A 1 29 ? 6.226 1.771 5.134 1.00 0.00 29 THR A N 4
ATOM 2194 C CA . THR A 1 29 ? 4.946 1.992 4.484 1.00 0.00 29 THR A CA 4
ATOM 2195 C C . THR A 1 29 ? 5.069 3.086 3.422 1.00 0.00 29 THR A C 4
ATOM 2196 O O . THR A 1 29 ? 5.226 4.262 3.751 1.00 0.00 29 THR A O 4
ATOM 2207 N N . THR A 1 30 ? 4.995 2.662 2.169 1.00 0.00 30 THR A N 4
ATOM 2208 C CA . THR A 1 30 ? 5.097 3.590 1.056 1.00 0.00 30 THR A CA 4
ATOM 2209 C C . THR A 1 30 ? 3.704 4.027 0.597 1.00 0.00 30 THR A C 4
ATOM 2210 O O . THR A 1 30 ? 2.869 3.191 0.254 1.00 0.00 30 THR A O 4
ATOM 2221 N N . PHE A 1 31 ? 3.496 5.335 0.606 1.00 0.00 31 PHE A N 4
ATOM 2222 C CA . PHE A 1 31 ? 2.220 5.894 0.195 1.00 0.00 31 PHE A CA 4
ATOM 2223 C C . PHE A 1 31 ? 2.384 6.798 -1.028 1.00 0.00 31 PHE A C 4
ATOM 2224 O O . PHE A 1 31 ? 3.243 7.679 -1.041 1.00 0.00 31 PHE A O 4
ATOM 2240 N N . LYS A 1 32 ? 1.549 6.550 -2.025 1.00 0.00 32 LYS A N 4
ATOM 2241 C CA . LYS A 1 32 ? 1.591 7.331 -3.249 1.00 0.00 32 LYS A CA 4
ATOM 2242 C C . LYS A 1 32 ? 0.392 8.280 -3.285 1.00 0.00 32 LYS A C 4
ATOM 2243 O O . LYS A 1 32 ? -0.563 8.109 -2.528 1.00 0.00 32 LYS A O 4
ATOM 2258 N N . ASP A 1 33 ? 0.480 9.260 -4.173 1.00 0.00 33 ASP A N 4
ATOM 2259 C CA . ASP A 1 33 ? -0.586 10.237 -4.317 1.00 0.00 33 ASP A CA 4
ATOM 2260 C C . ASP A 1 33 ? -1.934 9.513 -4.355 1.00 0.00 33 ASP A C 4
ATOM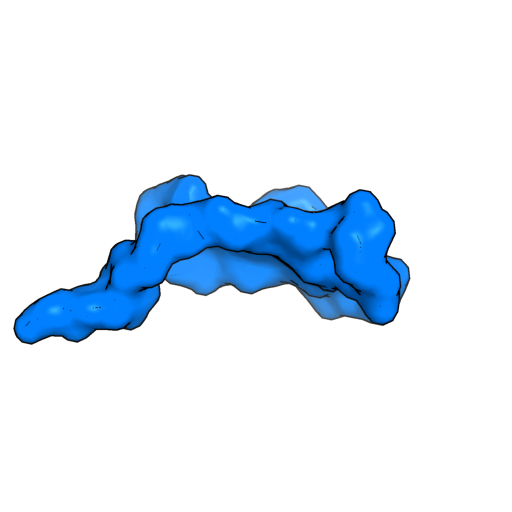 2261 O O . ASP A 1 33 ? -1.986 8.300 -4.560 1.00 0.00 33 ASP A O 4
ATOM 2269 N N . PRO A 1 34 ? -3.019 10.306 -4.148 1.00 0.00 34 PRO A N 4
ATOM 2270 C CA . PRO A 1 34 ? -4.362 9.753 -4.156 1.00 0.00 34 PRO A CA 4
ATOM 2271 C C . PRO A 1 34 ? -4.819 9.442 -5.582 1.00 0.00 34 PRO A C 4
ATOM 2272 O O . PRO A 1 34 ? -6.010 9.504 -5.884 1.00 0.00 34 PRO A O 4
ATOM 2280 N N . ARG A 1 35 ? -3.848 9.116 -6.423 1.00 0.00 35 ARG A N 4
ATOM 2281 C CA . ARG A 1 35 ? -4.136 8.796 -7.811 1.00 0.00 35 ARG A CA 4
ATOM 2282 C C . ARG A 1 35 ? -4.869 7.456 -7.905 1.00 0.00 35 ARG A C 4
ATOM 2283 O O . ARG A 1 35 ? -5.650 7.237 -8.830 1.00 0.00 35 ARG A O 4
ATOM 2301 N N . ASN A 1 36 ? -4.592 6.597 -6.936 1.00 0.00 36 ASN A N 4
ATOM 2302 C CA . ASN A 1 36 ? -5.217 5.285 -6.899 1.00 0.00 36 ASN A CA 4
ATOM 2303 C C . ASN A 1 36 ? -6.734 5.450 -6.785 1.00 0.00 36 ASN A C 4
ATOM 2304 O O . ASN A 1 36 ? -7.483 4.502 -7.015 1.00 0.00 36 ASN A O 4
ATOM 2314 N N . GLY A 1 37 ? -7.141 6.660 -6.433 1.00 0.00 37 GLY A N 4
ATOM 2315 C CA . GLY A 1 37 ? -8.555 6.963 -6.287 1.00 0.00 37 GLY A CA 4
ATOM 2316 C C . GLY A 1 37 ? -9.194 7.262 -7.645 1.00 0.00 37 GLY A C 4
ATOM 2317 O O . GLY A 1 37 ? -10.023 8.164 -7.757 1.00 0.00 37 GLY A O 4
ATOM 2321 N N . LYS A 1 38 ? -8.784 6.490 -8.640 1.00 0.00 38 LYS A N 4
ATOM 2322 C CA . LYS A 1 38 ? -9.307 6.662 -9.984 1.00 0.00 38 LYS A CA 4
ATOM 2323 C C . LYS A 1 38 ? -10.772 7.094 -9.906 1.00 0.00 38 LYS A C 4
ATOM 2324 O O . LYS A 1 38 ? -11.605 6.381 -9.349 1.00 0.00 38 LYS A O 4
ATOM 2339 N N . SER A 1 39 ? -11.042 8.261 -10.472 1.00 0.00 39 SER A N 4
ATOM 2340 C CA . SER A 1 39 ? -12.393 8.798 -10.473 1.00 0.00 39 SER A CA 4
ATOM 2341 C C . SER A 1 39 ? -13.303 7.920 -11.335 1.00 0.00 39 SER A C 4
ATOM 2342 O O . SER A 1 39 ? -13.768 6.874 -10.887 1.00 0.00 39 SER A O 4
ATOM 2349 N N . ASN A 1 1 ? 5.645 -3.393 -7.708 1.00 0.00 1 ASN A N 5
ATOM 2350 C CA . ASN A 1 1 ? 5.460 -4.320 -6.605 1.00 0.00 1 ASN A CA 5
ATOM 2351 C C . ASN A 1 1 ? 6.503 -5.436 -6.701 1.00 0.00 1 ASN A C 5
ATOM 2352 O O . ASN A 1 1 ? 6.401 -6.313 -7.558 1.00 0.00 1 ASN A O 5
ATOM 2362 N N . GLU A 1 2 ? 7.482 -5.366 -5.811 1.00 0.00 2 GLU A N 5
ATOM 2363 C CA . GLU A 1 2 ? 8.542 -6.360 -5.785 1.00 0.00 2 GLU A CA 5
ATOM 2364 C C . GLU A 1 2 ? 8.038 -7.658 -5.153 1.00 0.00 2 GLU A C 5
ATOM 2365 O O . GLU A 1 2 ? 8.185 -8.733 -5.732 1.00 0.00 2 GLU A O 5
ATOM 2375 N N . GLU A 1 3 ? 7.454 -7.514 -3.971 1.00 0.00 3 GLU A N 5
ATOM 2376 C CA . GLU A 1 3 ? 6.928 -8.663 -3.253 1.00 0.00 3 GLU A CA 5
ATOM 2377 C C . GLU A 1 3 ? 5.434 -8.834 -3.547 1.00 0.00 3 GLU A C 5
ATOM 2378 O O . GLU A 1 3 ? 4.694 -7.853 -3.607 1.00 0.00 3 GLU A O 5
ATOM 2388 N N . PRO A 1 4 ? 5.027 -10.119 -3.724 1.00 0.00 4 PRO A N 5
ATOM 2389 C CA . PRO A 1 4 ? 3.637 -10.430 -4.009 1.00 0.00 4 PRO A CA 5
ATOM 2390 C C . PRO A 1 4 ? 2.776 -10.295 -2.752 1.00 0.00 4 PRO A C 5
ATOM 2391 O O . PRO A 1 4 ? 2.000 -11.193 -2.426 1.00 0.00 4 PRO A O 5
ATOM 2399 N N . LEU A 1 5 ? 2.941 -9.165 -2.078 1.00 0.00 5 LEU A N 5
ATOM 2400 C CA . LEU A 1 5 ? 2.189 -8.901 -0.864 1.00 0.00 5 LEU A CA 5
ATOM 2401 C C . LEU A 1 5 ? 1.981 -10.212 -0.102 1.00 0.00 5 LEU A C 5
ATOM 2402 O O . LEU A 1 5 ? 0.848 -10.608 0.162 1.00 0.00 5 LEU A O 5
ATOM 2417 N N . PRO A 1 6 ? 3.124 -10.865 0.239 1.00 0.00 6 PRO A N 5
ATOM 2418 C CA . PRO A 1 6 ? 3.079 -12.123 0.966 1.00 0.00 6 PRO A CA 5
ATOM 2419 C C . PRO A 1 6 ? 2.729 -11.894 2.437 1.00 0.00 6 PRO A C 5
ATOM 2420 O O . PRO A 1 6 ? 1.563 -11.715 2.781 1.00 0.00 6 PRO A O 5
ATOM 2428 N N . GLU A 1 7 ? 3.763 -11.907 3.266 1.00 0.00 7 GLU A N 5
ATOM 2429 C CA . GLU A 1 7 ? 3.580 -11.704 4.694 1.00 0.00 7 GLU A CA 5
ATOM 2430 C C . GLU A 1 7 ? 4.496 -10.585 5.193 1.00 0.00 7 GLU A C 5
ATOM 2431 O O . GLU A 1 7 ? 4.033 -9.622 5.801 1.00 0.00 7 GLU A O 5
ATOM 2441 N N . GLY A 1 8 ? 5.782 -10.750 4.915 1.00 0.00 8 GLY A N 5
ATOM 2442 C CA . GLY A 1 8 ? 6.768 -9.765 5.328 1.00 0.00 8 GLY A CA 5
ATOM 2443 C C . GLY A 1 8 ? 6.215 -8.345 5.196 1.00 0.00 8 GLY A C 5
ATOM 2444 O O . GLY A 1 8 ? 6.021 -7.656 6.196 1.00 0.00 8 GLY A O 5
ATOM 2448 N N . TRP A 1 9 ? 5.975 -7.951 3.954 1.00 0.00 9 TRP A N 5
ATOM 2449 C CA . TRP A 1 9 ? 5.448 -6.625 3.678 1.00 0.00 9 TRP A CA 5
ATOM 2450 C C . TRP A 1 9 ? 4.367 -6.761 2.604 1.00 0.00 9 TRP A C 5
ATOM 2451 O O . TRP A 1 9 ? 4.337 -7.747 1.869 1.00 0.00 9 TRP A O 5
ATOM 2471 N N . GLU A 1 10 ? 3.504 -5.757 2.547 1.00 0.00 10 GLU A N 5
ATOM 2472 C CA . GLU A 1 10 ? 2.424 -5.751 1.575 1.00 0.00 10 GLU A CA 5
ATOM 2473 C C . GLU A 1 10 ? 2.579 -4.568 0.616 1.00 0.00 10 GLU A C 5
ATOM 2474 O O . GLU A 1 10 ? 2.673 -3.421 1.051 1.00 0.00 10 GLU A O 5
ATOM 2484 N N . ILE A 1 11 ? 2.601 -4.888 -0.669 1.00 0.00 11 ILE A N 5
ATOM 2485 C CA . ILE A 1 11 ? 2.743 -3.866 -1.692 1.00 0.00 11 ILE A CA 5
ATOM 2486 C C . ILE A 1 11 ? 1.526 -3.905 -2.617 1.00 0.00 11 ILE A C 5
ATOM 2487 O O . ILE A 1 11 ? 1.242 -4.932 -3.234 1.00 0.00 11 ILE A O 5
ATOM 2502 N N . ARG A 1 12 ? 0.838 -2.775 -2.686 1.00 0.00 12 ARG A N 5
ATOM 2503 C CA . ARG A 1 12 ? -0.342 -2.666 -3.526 1.00 0.00 12 ARG A CA 5
ATOM 2504 C C . ARG A 1 12 ? -0.111 -1.642 -4.637 1.00 0.00 12 ARG A C 5
ATOM 2505 O O . ARG A 1 12 ? 0.475 -0.586 -4.402 1.00 0.00 12 ARG A O 5
ATOM 2523 N N . TYR A 1 13 ? -0.583 -1.988 -5.826 1.00 0.00 13 TYR A N 5
ATOM 2524 C CA . TYR A 1 13 ? -0.434 -1.112 -6.975 1.00 0.00 13 TYR A CA 5
ATOM 2525 C C . TYR A 1 13 ? -1.798 -0.741 -7.562 1.00 0.00 13 TYR A C 5
ATOM 2526 O O . TYR A 1 13 ? -2.760 -1.496 -7.431 1.00 0.00 13 TYR A O 5
ATOM 2543 N N . THR A 1 14 ? -1.837 0.422 -8.196 1.00 0.00 14 THR A N 5
ATOM 2544 C CA . THR A 1 14 ? -3.067 0.902 -8.803 1.00 0.00 14 THR A CA 5
ATOM 2545 C C . THR A 1 14 ? -2.772 1.575 -10.144 1.00 0.00 14 THR A C 5
ATOM 2546 O O . THR A 1 14 ? -3.173 1.078 -11.195 1.00 0.00 14 THR A O 5
ATOM 2557 N N . ARG A 1 15 ? -2.073 2.699 -10.065 1.00 0.00 15 ARG A N 5
ATOM 2558 C CA . ARG A 1 15 ? -1.719 3.446 -11.260 1.00 0.00 15 ARG A CA 5
ATOM 2559 C C . ARG A 1 15 ? -0.341 3.018 -11.766 1.00 0.00 15 ARG A C 5
ATOM 2560 O O . ARG A 1 15 ? 0.306 2.160 -11.165 1.00 0.00 15 ARG A O 5
ATOM 2578 N N . GLU A 1 16 ? 0.069 3.633 -12.865 1.00 0.00 16 GLU A N 5
ATOM 2579 C CA . GLU A 1 16 ? 1.360 3.326 -13.459 1.00 0.00 16 GLU A CA 5
ATOM 2580 C C . GLU A 1 16 ? 2.380 2.994 -12.367 1.00 0.00 16 GLU A C 5
ATOM 2581 O O . GLU A 1 16 ? 2.965 1.911 -12.368 1.00 0.00 16 GLU A O 5
ATOM 2591 N N . GLY A 1 17 ? 2.561 3.944 -11.462 1.00 0.00 17 GLY A N 5
ATOM 2592 C CA . GLY A 1 17 ? 3.501 3.767 -10.368 1.00 0.00 17 GLY A CA 5
ATOM 2593 C C . GLY A 1 17 ? 2.983 4.426 -9.088 1.00 0.00 17 GLY A C 5
ATOM 2594 O O . GLY A 1 17 ? 3.760 4.982 -8.313 1.00 0.00 17 GLY A O 5
ATOM 2598 N N . VAL A 1 18 ? 1.673 4.345 -8.906 1.00 0.00 18 VAL A N 5
ATOM 2599 C CA . VAL A 1 18 ? 1.043 4.927 -7.734 1.00 0.00 18 VAL A CA 5
ATOM 2600 C C . VAL A 1 18 ? 1.014 3.892 -6.608 1.00 0.00 18 VAL A C 5
ATOM 2601 O O . VAL A 1 18 ? 0.597 4.196 -5.491 1.00 0.00 18 VAL A O 5
ATOM 2614 N N . ARG A 1 19 ? 1.463 2.691 -6.940 1.00 0.00 19 ARG A N 5
ATOM 2615 C CA . ARG A 1 19 ? 1.495 1.609 -5.971 1.00 0.00 19 ARG A CA 5
ATOM 2616 C C . ARG A 1 19 ? 2.137 2.083 -4.667 1.00 0.00 19 ARG A C 5
ATOM 2617 O O . ARG A 1 19 ? 2.756 3.145 -4.626 1.00 0.00 19 ARG A O 5
ATOM 2635 N N . TYR A 1 20 ? 1.970 1.273 -3.632 1.00 0.00 20 TYR A N 5
ATOM 2636 C CA . TYR A 1 20 ? 2.526 1.596 -2.330 1.00 0.00 20 TYR A CA 5
ATOM 2637 C C . TYR A 1 20 ? 2.935 0.328 -1.577 1.00 0.00 20 TYR A C 5
ATOM 2638 O O . TYR A 1 20 ? 2.569 -0.778 -1.974 1.00 0.00 20 TYR A O 5
ATOM 2655 N N . PHE A 1 21 ? 3.687 0.531 -0.506 1.00 0.00 21 PHE A N 5
ATOM 2656 C CA . PHE A 1 21 ? 4.149 -0.583 0.305 1.00 0.00 21 PHE A CA 5
ATOM 2657 C C . PHE A 1 21 ? 3.801 -0.369 1.780 1.00 0.00 21 PHE A C 5
ATOM 2658 O O . PHE A 1 21 ? 3.787 0.764 2.259 1.00 0.00 21 PHE A O 5
ATOM 2674 N N . VAL A 1 22 ? 3.531 -1.474 2.459 1.00 0.00 22 VAL A N 5
ATOM 2675 C CA . VAL A 1 22 ? 3.185 -1.422 3.868 1.00 0.00 22 VAL A CA 5
ATOM 2676 C C . VAL A 1 22 ? 3.738 -2.662 4.572 1.00 0.00 22 VAL A C 5
ATOM 2677 O O . VAL A 1 22 ? 3.251 -3.771 4.357 1.00 0.00 22 VAL A O 5
ATOM 2690 N N . ASP A 1 23 ? 4.748 -2.434 5.397 1.00 0.00 23 ASP A N 5
ATOM 2691 C CA . ASP A 1 23 ? 5.373 -3.520 6.134 1.00 0.00 23 ASP A CA 5
ATOM 2692 C C . ASP A 1 23 ? 4.507 -3.873 7.344 1.00 0.00 23 ASP A C 5
ATOM 2693 O O . ASP A 1 23 ? 3.750 -3.038 7.836 1.00 0.00 23 ASP A O 5
ATOM 2701 N N . HIS A 1 24 ? 4.649 -5.112 7.792 1.00 0.00 24 HIS A N 5
ATOM 2702 C CA . HIS A 1 24 ? 3.890 -5.587 8.935 1.00 0.00 24 HIS A CA 5
ATOM 2703 C C . HIS A 1 24 ? 3.809 -4.482 9.991 1.00 0.00 24 HIS A C 5
ATOM 2704 O O . HIS A 1 24 ? 2.849 -4.421 10.758 1.00 0.00 24 HIS A O 5
ATOM 2718 N N . ASN A 1 25 ? 4.829 -3.638 9.997 1.00 0.00 25 ASN A N 5
ATOM 2719 C CA . ASN A 1 25 ? 4.886 -2.540 10.947 1.00 0.00 25 ASN A CA 5
ATOM 2720 C C . ASN A 1 25 ? 5.167 -1.237 10.196 1.00 0.00 25 ASN A C 5
ATOM 2721 O O . ASN A 1 25 ? 5.690 -1.258 9.082 1.00 0.00 25 ASN A O 5
ATOM 2731 N N . THR A 1 26 ? 4.806 -0.133 10.834 1.00 0.00 26 THR A N 5
ATOM 2732 C CA . THR A 1 26 ? 5.013 1.177 10.241 1.00 0.00 26 THR A CA 5
ATOM 2733 C C . THR A 1 26 ? 6.480 1.360 9.849 1.00 0.00 26 THR A C 5
ATOM 2734 O O . THR A 1 26 ? 6.867 2.416 9.352 1.00 0.00 26 THR A O 5
ATOM 2745 N N . ARG A 1 27 ? 7.259 0.314 10.089 1.00 0.00 27 ARG A N 5
ATOM 2746 C CA . ARG A 1 27 ? 8.675 0.347 9.768 1.00 0.00 27 ARG A CA 5
ATOM 2747 C C . ARG A 1 27 ? 8.877 0.709 8.295 1.00 0.00 27 ARG A C 5
ATOM 2748 O O . ARG A 1 27 ? 9.756 1.503 7.962 1.00 0.00 27 ARG A O 5
ATOM 2766 N N . THR A 1 28 ? 8.049 0.110 7.452 1.00 0.00 28 THR A N 5
ATOM 2767 C CA . THR A 1 28 ? 8.127 0.360 6.023 1.00 0.00 28 THR A CA 5
ATOM 2768 C C . THR A 1 28 ? 6.724 0.513 5.432 1.00 0.00 28 THR A C 5
ATOM 2769 O O . THR A 1 28 ? 6.037 -0.477 5.187 1.00 0.00 28 THR A O 5
ATOM 2780 N N . THR A 1 29 ? 6.340 1.764 5.220 1.00 0.00 29 THR A N 5
ATOM 2781 C CA . THR A 1 29 ? 5.031 2.061 4.662 1.00 0.00 29 THR A CA 5
ATOM 2782 C C . THR A 1 29 ? 5.145 3.126 3.570 1.00 0.00 29 THR A C 5
ATOM 2783 O O . THR A 1 29 ? 5.321 4.306 3.866 1.00 0.00 29 THR A O 5
ATOM 2794 N N . THR A 1 30 ? 5.042 2.670 2.330 1.00 0.00 30 THR A N 5
ATOM 2795 C CA . THR A 1 30 ? 5.131 3.569 1.193 1.00 0.00 30 THR A CA 5
ATOM 2796 C C . THR A 1 30 ? 3.735 4.017 0.756 1.00 0.00 30 THR A C 5
ATOM 2797 O O . THR A 1 30 ? 2.881 3.188 0.446 1.00 0.00 30 THR A O 5
ATOM 2808 N N . PHE A 1 31 ? 3.546 5.329 0.746 1.00 0.00 31 PHE A N 5
ATOM 2809 C CA . PHE A 1 31 ? 2.267 5.897 0.351 1.00 0.00 31 PHE A CA 5
ATOM 2810 C C . PHE A 1 31 ? 2.416 6.765 -0.900 1.00 0.00 31 PHE A C 5
ATOM 2811 O O . PHE A 1 31 ? 3.167 7.739 -0.900 1.00 0.00 31 PHE A O 5
ATOM 2827 N N . LYS A 1 32 ? 1.689 6.378 -1.938 1.00 0.00 32 LYS A N 5
ATOM 2828 C CA . LYS A 1 32 ? 1.730 7.108 -3.193 1.00 0.00 32 LYS A CA 5
ATOM 2829 C C . LYS A 1 32 ? 0.438 7.915 -3.352 1.00 0.00 32 LYS A C 5
ATOM 2830 O O . LYS A 1 32 ? -0.546 7.659 -2.659 1.00 0.00 32 LYS A O 5
ATOM 2845 N N . ASP A 1 33 ? 0.485 8.871 -4.268 1.00 0.00 33 ASP A N 5
ATOM 2846 C CA . ASP A 1 33 ? -0.669 9.716 -4.526 1.00 0.00 33 ASP A CA 5
ATOM 2847 C C . ASP A 1 33 ? -1.917 8.842 -4.656 1.00 0.00 33 ASP A C 5
ATOM 2848 O O . ASP A 1 33 ? -1.841 7.711 -5.133 1.00 0.00 33 ASP A O 5
ATOM 2856 N N . PRO A 1 34 ? -3.069 9.414 -4.212 1.00 0.00 34 PRO A N 5
ATOM 2857 C CA . PRO A 1 34 ? -4.333 8.699 -4.275 1.00 0.00 34 PRO A CA 5
ATOM 2858 C C . PRO A 1 34 ? -4.866 8.654 -5.708 1.00 0.00 34 PRO A C 5
ATOM 2859 O O . PRO A 1 34 ? -6.014 9.020 -5.959 1.00 0.00 34 PRO A O 5
ATOM 2867 N N . ARG A 1 35 ? -4.009 8.201 -6.611 1.00 0.00 35 ARG A N 5
ATOM 2868 C CA . ARG A 1 35 ? -4.380 8.102 -8.012 1.00 0.00 35 ARG A CA 5
ATOM 2869 C C . ARG A 1 35 ? -5.393 6.975 -8.215 1.00 0.00 35 ARG A C 5
ATOM 2870 O O . ARG A 1 35 ? -6.172 6.998 -9.167 1.00 0.00 35 ARG A O 5
ATOM 2888 N N . ASN A 1 36 ? -5.350 6.013 -7.304 1.00 0.00 36 ASN A N 5
ATOM 2889 C CA . ASN A 1 36 ? -6.256 4.878 -7.372 1.00 0.00 36 ASN A CA 5
ATOM 2890 C C . ASN A 1 36 ? -7.693 5.366 -7.182 1.00 0.00 36 ASN A C 5
ATOM 2891 O O . ASN A 1 36 ? -8.642 4.615 -7.406 1.00 0.00 36 ASN A O 5
ATOM 2901 N N . GLY A 1 37 ? -7.810 6.621 -6.772 1.00 0.00 37 GLY A N 5
ATOM 2902 C CA . GLY A 1 37 ? -9.115 7.217 -6.549 1.00 0.00 37 GLY A CA 5
ATOM 2903 C C . GLY A 1 37 ? -9.719 7.720 -7.863 1.00 0.00 37 GLY A C 5
ATOM 2904 O O . GLY A 1 37 ? -10.380 8.757 -7.890 1.00 0.00 37 GLY A O 5
ATOM 2908 N N . LYS A 1 38 ? -9.471 6.961 -8.920 1.00 0.00 38 LYS A N 5
ATOM 2909 C CA . LYS A 1 38 ? -9.982 7.317 -10.233 1.00 0.00 38 LYS A CA 5
ATOM 2910 C C . LYS A 1 38 ? -11.345 7.994 -10.079 1.00 0.00 38 LYS A C 5
ATOM 2911 O O . LYS A 1 38 ? -12.284 7.394 -9.560 1.00 0.00 38 LYS A O 5
ATOM 2926 N N . SER A 1 39 ? -11.408 9.235 -10.539 1.00 0.00 39 SER A N 5
ATOM 2927 C CA . SER A 1 39 ? -12.641 10.000 -10.459 1.00 0.00 39 SER A CA 5
ATOM 2928 C C . SER A 1 39 ? -13.704 9.377 -11.367 1.00 0.00 39 SER A C 5
ATOM 2929 O O . SER A 1 39 ? -13.452 9.133 -12.546 1.00 0.00 39 SER A O 5
ATOM 2936 N N . ASN A 1 1 ? 5.880 -3.718 -7.596 1.00 0.00 1 ASN A N 6
ATOM 2937 C CA . ASN A 1 1 ? 5.792 -4.528 -6.394 1.00 0.00 1 ASN A CA 6
ATOM 2938 C C . ASN A 1 1 ? 6.950 -5.527 -6.371 1.00 0.00 1 ASN A C 6
ATOM 2939 O O . ASN A 1 1 ? 7.092 -6.340 -7.285 1.00 0.00 1 ASN A O 6
ATOM 2949 N N . GLU A 1 2 ? 7.750 -5.436 -5.319 1.00 0.00 2 GLU A N 6
ATOM 2950 C CA . GLU A 1 2 ? 8.891 -6.322 -5.165 1.00 0.00 2 GLU A CA 6
ATOM 2951 C C . GLU A 1 2 ? 8.447 -7.663 -4.577 1.00 0.00 2 GLU A C 6
ATOM 2952 O O . GLU A 1 2 ? 8.784 -8.720 -5.107 1.00 0.00 2 GLU A O 6
ATOM 2962 N N . GLU A 1 3 ? 7.697 -7.575 -3.488 1.00 0.00 3 GLU A N 6
ATOM 2963 C CA . GLU A 1 3 ? 7.203 -8.768 -2.821 1.00 0.00 3 GLU A CA 6
ATOM 2964 C C . GLU A 1 3 ? 5.825 -9.149 -3.366 1.00 0.00 3 GLU A C 6
ATOM 2965 O O . GLU A 1 3 ? 5.047 -8.280 -3.757 1.00 0.00 3 GLU A O 6
ATOM 2975 N N . PRO A 1 4 ? 5.558 -10.482 -3.374 1.00 0.00 4 PRO A N 6
ATOM 2976 C CA . PRO A 1 4 ? 4.287 -10.988 -3.864 1.00 0.00 4 PRO A CA 6
ATOM 2977 C C . PRO A 1 4 ? 3.169 -10.735 -2.850 1.00 0.00 4 PRO A C 6
ATOM 2978 O O . PRO A 1 4 ? 2.476 -11.665 -2.440 1.00 0.00 4 PRO A O 6
ATOM 2986 N N . LEU A 1 5 ? 3.028 -9.472 -2.476 1.00 0.00 5 LEU A N 6
ATOM 2987 C CA . LEU A 1 5 ? 2.005 -9.085 -1.519 1.00 0.00 5 LEU A CA 6
ATOM 2988 C C . LEU A 1 5 ? 1.848 -10.190 -0.473 1.00 0.00 5 LEU A C 6
ATOM 2989 O O . LEU A 1 5 ? 0.750 -10.709 -0.272 1.00 0.00 5 LEU A O 6
ATOM 3004 N N . PRO A 1 6 ? 2.990 -10.529 0.183 1.00 0.00 6 PRO A N 6
ATOM 3005 C CA . PRO A 1 6 ? 2.989 -11.564 1.203 1.00 0.00 6 PRO A CA 6
ATOM 3006 C C . PRO A 1 6 ? 2.354 -11.056 2.499 1.00 0.00 6 PRO A C 6
ATOM 3007 O O . PRO A 1 6 ? 1.643 -10.052 2.494 1.00 0.00 6 PRO A O 6
ATOM 3015 N N . GLU A 1 7 ? 2.635 -11.772 3.578 1.00 0.00 7 GLU A N 6
ATOM 3016 C CA . GLU A 1 7 ? 2.100 -11.405 4.879 1.00 0.00 7 GLU A CA 6
ATOM 3017 C C . GLU A 1 7 ? 2.983 -10.341 5.535 1.00 0.00 7 GLU A C 6
ATOM 3018 O O . GLU A 1 7 ? 2.479 -9.351 6.061 1.00 0.00 7 GLU A O 6
ATOM 3028 N N . GLY A 1 8 ? 4.284 -10.581 5.481 1.00 0.00 8 GLY A N 6
ATOM 3029 C CA . GLY A 1 8 ? 5.242 -9.656 6.062 1.00 0.00 8 GLY A CA 6
ATOM 3030 C C . GLY A 1 8 ? 5.064 -8.250 5.486 1.00 0.00 8 GLY A C 6
ATOM 3031 O O . GLY A 1 8 ? 4.670 -7.328 6.199 1.00 0.00 8 GLY A O 6
ATOM 3035 N N . TRP A 1 9 ? 5.364 -8.129 4.202 1.00 0.00 9 TRP A N 6
ATOM 3036 C CA . TRP A 1 9 ? 5.243 -6.852 3.521 1.00 0.00 9 TRP A CA 6
ATOM 3037 C C . TRP A 1 9 ? 4.056 -6.938 2.560 1.00 0.00 9 TRP A C 6
ATOM 3038 O O . TRP A 1 9 ? 3.638 -8.031 2.180 1.00 0.00 9 TRP A O 6
ATOM 3058 N N . GLU A 1 10 ? 3.545 -5.772 2.194 1.00 0.00 10 GLU A N 6
ATOM 3059 C CA . GLU A 1 10 ? 2.415 -5.702 1.284 1.00 0.00 10 GLU A CA 6
ATOM 3060 C C . GLU A 1 10 ? 2.573 -4.515 0.331 1.00 0.00 10 GLU A C 6
ATOM 3061 O O . GLU A 1 10 ? 2.654 -3.369 0.769 1.00 0.00 10 GLU A O 6
ATOM 3071 N N . ILE A 1 11 ? 2.610 -4.832 -0.955 1.00 0.00 11 ILE A N 6
ATOM 3072 C CA . ILE A 1 11 ? 2.757 -3.806 -1.974 1.00 0.00 11 ILE A CA 6
ATOM 3073 C C . ILE A 1 11 ? 1.551 -3.852 -2.915 1.00 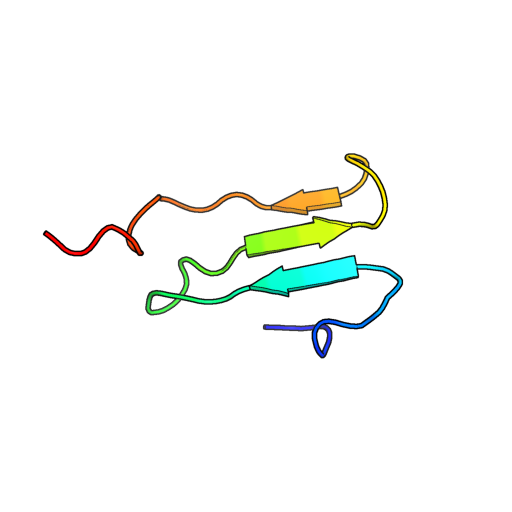0.00 11 ILE A C 6
ATOM 3074 O O . ILE A 1 11 ? 1.280 -4.881 -3.532 1.00 0.00 11 ILE A O 6
ATOM 3089 N N . ARG A 1 12 ? 0.860 -2.725 -2.995 1.00 0.00 12 ARG A N 6
ATOM 3090 C CA . ARG A 1 12 ? -0.310 -2.624 -3.850 1.00 0.00 12 ARG A CA 6
ATOM 3091 C C . ARG A 1 12 ? -0.083 -1.573 -4.939 1.00 0.00 12 ARG A C 6
ATOM 3092 O O . ARG A 1 12 ? 0.371 -0.466 -4.654 1.00 0.00 12 ARG A O 6
ATOM 3110 N N . TYR A 1 13 ? -0.408 -1.958 -6.165 1.00 0.00 13 TYR A N 6
ATOM 3111 C CA . TYR A 1 13 ? -0.244 -1.064 -7.298 1.00 0.00 13 TYR A CA 6
ATOM 3112 C C . TYR A 1 13 ? -1.598 -0.710 -7.917 1.00 0.00 13 TYR A C 6
ATOM 3113 O O . TYR A 1 13 ? -2.522 -1.521 -7.902 1.00 0.00 13 TYR A O 6
ATOM 3130 N N . THR A 1 14 ? -1.671 0.502 -8.448 1.00 0.00 14 THR A N 6
ATOM 3131 C CA . THR A 1 14 ? -2.897 0.973 -9.071 1.00 0.00 14 THR A CA 6
ATOM 3132 C C . THR A 1 14 ? -2.579 1.759 -10.344 1.00 0.00 14 THR A C 6
ATOM 3133 O O . THR A 1 14 ? -2.413 1.174 -11.414 1.00 0.00 14 THR A O 6
ATOM 3144 N N . ARG A 1 15 ? -2.505 3.072 -10.188 1.00 0.00 15 ARG A N 6
ATOM 3145 C CA . ARG A 1 15 ? -2.211 3.944 -11.312 1.00 0.00 15 ARG A CA 6
ATOM 3146 C C . ARG A 1 15 ? -0.862 3.573 -11.933 1.00 0.00 15 ARG A C 6
ATOM 3147 O O . ARG A 1 15 ? -0.199 2.643 -11.476 1.00 0.00 15 ARG A O 6
ATOM 3165 N N . GLU A 1 16 ? -0.496 4.320 -12.964 1.00 0.00 16 GLU A N 6
ATOM 3166 C CA . GLU A 1 16 ? 0.761 4.082 -13.652 1.00 0.00 16 GLU A CA 6
ATOM 3167 C C . GLU A 1 16 ? 1.812 3.558 -12.671 1.00 0.00 16 GLU A C 6
ATOM 3168 O O . GLU A 1 16 ? 2.320 2.449 -12.832 1.00 0.00 16 GLU A O 6
ATOM 3178 N N . GLY A 1 17 ? 2.107 4.380 -11.674 1.00 0.00 17 GLY A N 6
ATOM 3179 C CA . GLY A 1 17 ? 3.088 4.014 -10.667 1.00 0.00 17 GLY A CA 6
ATOM 3180 C C . GLY A 1 17 ? 2.740 4.632 -9.312 1.00 0.00 17 GLY A C 6
ATOM 3181 O O . GLY A 1 17 ? 3.617 5.131 -8.609 1.00 0.00 17 GLY A O 6
ATOM 3185 N N . VAL A 1 18 ? 1.455 4.581 -8.986 1.00 0.00 18 VAL A N 6
ATOM 3186 C CA . VAL A 1 18 ? 0.980 5.130 -7.728 1.00 0.00 18 VAL A CA 6
ATOM 3187 C C . VAL A 1 18 ? 1.051 4.051 -6.646 1.00 0.00 18 VAL A C 6
ATOM 3188 O O . VAL A 1 18 ? 0.776 4.318 -5.478 1.00 0.00 18 VAL A O 6
ATOM 3201 N N . ARG A 1 19 ? 1.423 2.853 -7.074 1.00 0.00 19 ARG A N 6
ATOM 3202 C CA . ARG A 1 19 ? 1.534 1.731 -6.156 1.00 0.00 19 ARG A CA 6
ATOM 3203 C C . ARG A 1 19 ? 2.113 2.196 -4.818 1.00 0.00 19 ARG A C 6
ATOM 3204 O O . ARG A 1 19 ? 2.768 3.235 -4.748 1.00 0.00 19 ARG A O 6
ATOM 3222 N N . TYR A 1 20 ? 1.852 1.403 -3.789 1.00 0.00 20 TYR A N 6
ATOM 3223 C CA . TYR A 1 20 ? 2.339 1.720 -2.457 1.00 0.00 20 TYR A CA 6
ATOM 3224 C C . TYR A 1 20 ? 2.751 0.451 -1.708 1.00 0.00 20 TYR A C 6
ATOM 3225 O O . TYR A 1 20 ? 2.357 -0.652 -2.084 1.00 0.00 20 TYR A O 6
ATOM 3242 N N . PHE A 1 21 ? 3.537 0.650 -0.661 1.00 0.00 21 PHE A N 6
ATOM 3243 C CA . PHE A 1 21 ? 4.007 -0.465 0.145 1.00 0.00 21 PHE A CA 6
ATOM 3244 C C . PHE A 1 21 ? 3.703 -0.236 1.627 1.00 0.00 21 PHE A C 6
ATOM 3245 O O . PHE A 1 21 ? 3.775 0.892 2.111 1.00 0.00 21 PHE A O 6
ATOM 3261 N N . VAL A 1 22 ? 3.371 -1.324 2.305 1.00 0.00 22 VAL A N 6
ATOM 3262 C CA . VAL A 1 22 ? 3.057 -1.256 3.722 1.00 0.00 22 VAL A CA 6
ATOM 3263 C C . VAL A 1 22 ? 3.543 -2.534 4.410 1.00 0.00 22 VAL A C 6
ATOM 3264 O O . VAL A 1 22 ? 2.949 -3.598 4.241 1.00 0.00 22 VAL A O 6
ATOM 3277 N N . ASP A 1 23 ? 4.617 -2.386 5.170 1.00 0.00 23 ASP A N 6
ATOM 3278 C CA . ASP A 1 23 ? 5.190 -3.515 5.884 1.00 0.00 23 ASP A CA 6
ATOM 3279 C C . ASP A 1 23 ? 4.345 -3.810 7.125 1.00 0.00 23 ASP A C 6
ATOM 3280 O O . ASP A 1 23 ? 3.693 -2.916 7.662 1.00 0.00 23 ASP A O 6
ATOM 3288 N N . HIS A 1 24 ? 4.385 -5.066 7.544 1.00 0.00 24 HIS A N 6
ATOM 3289 C CA . HIS A 1 24 ? 3.631 -5.489 8.712 1.00 0.00 24 HIS A CA 6
ATOM 3290 C C . HIS A 1 24 ? 3.701 -4.405 9.790 1.00 0.00 24 HIS A C 6
ATOM 3291 O O . HIS A 1 24 ? 2.788 -4.272 10.602 1.00 0.00 24 HIS A O 6
ATOM 3305 N N . ASN A 1 25 ? 4.795 -3.657 9.759 1.00 0.00 25 ASN A N 6
ATOM 3306 C CA . ASN A 1 25 ? 4.996 -2.588 10.724 1.00 0.00 25 ASN A CA 6
ATOM 3307 C C . ASN A 1 25 ? 5.351 -1.298 9.981 1.00 0.00 25 ASN A C 6
ATOM 3308 O O . ASN A 1 25 ? 5.805 -1.340 8.839 1.00 0.00 25 ASN A O 6
ATOM 3318 N N . THR A 1 26 ? 5.134 -0.183 10.662 1.00 0.00 26 THR A N 6
ATOM 3319 C CA . THR A 1 26 ? 5.426 1.118 10.081 1.00 0.00 26 THR A CA 6
ATOM 3320 C C . THR A 1 26 ? 6.881 1.176 9.610 1.00 0.00 26 THR A C 6
ATOM 3321 O O . THR A 1 26 ? 7.336 2.205 9.114 1.00 0.00 26 THR A O 6
ATOM 3332 N N . ARG A 1 27 ? 7.570 0.057 9.781 1.00 0.00 27 ARG A N 6
ATOM 3333 C CA . ARG A 1 27 ? 8.964 -0.032 9.380 1.00 0.00 27 ARG A CA 6
ATOM 3334 C C . ARG A 1 27 ? 9.120 0.363 7.910 1.00 0.00 27 ARG A C 6
ATOM 3335 O O . ARG A 1 27 ? 10.047 1.089 7.554 1.00 0.00 27 ARG A O 6
ATOM 3353 N N . THR A 1 28 ? 8.198 -0.131 7.097 1.00 0.00 28 THR A N 6
ATOM 3354 C CA . THR A 1 28 ? 8.221 0.161 5.674 1.00 0.00 28 THR A CA 6
ATOM 3355 C C . THR A 1 28 ? 6.803 0.420 5.160 1.00 0.00 28 THR A C 6
ATOM 3356 O O . THR A 1 28 ? 6.046 -0.519 4.917 1.00 0.00 28 THR A O 6
ATOM 3367 N N . THR A 1 29 ? 6.486 1.697 5.008 1.00 0.00 29 THR A N 6
ATOM 3368 C CA . THR A 1 29 ? 5.173 2.090 4.526 1.00 0.00 29 THR A CA 6
ATOM 3369 C C . THR A 1 29 ? 5.300 3.173 3.453 1.00 0.00 29 THR A C 6
ATOM 3370 O O . THR A 1 29 ? 5.584 4.329 3.764 1.00 0.00 29 THR A O 6
ATOM 3381 N N . THR A 1 30 ? 5.085 2.761 2.213 1.00 0.00 30 THR A N 6
ATOM 3382 C CA . THR A 1 30 ? 5.172 3.681 1.092 1.00 0.00 30 THR A CA 6
ATOM 3383 C C . THR A 1 30 ? 3.794 4.266 0.774 1.00 0.00 30 THR A C 6
ATOM 3384 O O . THR A 1 30 ? 2.830 3.526 0.585 1.00 0.00 30 THR A O 6
ATOM 3395 N N . PHE A 1 31 ? 3.745 5.589 0.725 1.00 0.00 31 PHE A N 6
ATOM 3396 C CA . PHE A 1 31 ? 2.501 6.282 0.433 1.00 0.00 31 PHE A CA 6
ATOM 3397 C C . PHE A 1 31 ? 2.603 7.060 -0.880 1.00 0.00 31 PHE A C 6
ATOM 3398 O O . PHE A 1 31 ? 3.432 7.959 -1.011 1.00 0.00 31 PHE A O 6
ATOM 3414 N N . LYS A 1 32 ? 1.747 6.685 -1.821 1.00 0.00 32 LYS A N 6
ATOM 3415 C CA . LYS A 1 32 ? 1.731 7.337 -3.120 1.00 0.00 32 LYS A CA 6
ATOM 3416 C C . LYS A 1 32 ? 0.486 8.221 -3.225 1.00 0.00 32 LYS A C 6
ATOM 3417 O O . LYS A 1 32 ? -0.443 8.088 -2.431 1.00 0.00 32 LYS A O 6
ATOM 3432 N N . ASP A 1 33 ? 0.510 9.104 -4.212 1.00 0.00 33 ASP A N 6
ATOM 3433 C CA . ASP A 1 33 ? -0.604 10.010 -4.432 1.00 0.00 33 ASP A CA 6
ATOM 3434 C C . ASP A 1 33 ? -1.914 9.222 -4.384 1.00 0.00 33 ASP A C 6
ATOM 3435 O O . ASP A 1 33 ? -1.915 8.002 -4.538 1.00 0.00 33 ASP A O 6
ATOM 3443 N N . PRO A 1 34 ? -3.028 9.971 -4.164 1.00 0.00 34 PRO A N 6
ATOM 3444 C CA . PRO A 1 34 ? -4.343 9.355 -4.093 1.00 0.00 34 PRO A CA 6
ATOM 3445 C C . PRO A 1 34 ? -4.840 8.963 -5.486 1.00 0.00 34 PRO A C 6
ATOM 3446 O O . PRO A 1 34 ? -5.987 8.548 -5.646 1.00 0.00 34 PRO A O 6
ATOM 3454 N N . ARG A 1 35 ? -3.952 9.107 -6.459 1.00 0.00 35 ARG A N 6
ATOM 3455 C CA . ARG A 1 35 ? -4.286 8.774 -7.833 1.00 0.00 35 ARG A CA 6
ATOM 3456 C C . ARG A 1 35 ? -4.866 7.360 -7.910 1.00 0.00 35 ARG A C 6
ATOM 3457 O O . ARG A 1 35 ? -5.583 7.029 -8.853 1.00 0.00 35 ARG A O 6
ATOM 3475 N N . ASN A 1 36 ? -4.532 6.562 -6.906 1.00 0.00 36 ASN A N 6
ATOM 3476 C CA . ASN A 1 36 ? -5.011 5.192 -6.847 1.00 0.00 36 ASN A CA 6
ATOM 3477 C C . ASN A 1 36 ? -6.527 5.194 -6.642 1.00 0.00 36 ASN A C 6
ATOM 3478 O O . ASN A 1 36 ? -7.171 4.151 -6.739 1.00 0.00 36 ASN A O 6
ATOM 3488 N N . GLY A 1 37 ? -7.052 6.378 -6.361 1.00 0.00 37 GLY A N 6
ATOM 3489 C CA . GLY A 1 37 ? -8.480 6.529 -6.140 1.00 0.00 37 GLY A CA 6
ATOM 3490 C C . GLY A 1 37 ? -9.229 6.665 -7.468 1.00 0.00 37 GLY A C 6
ATOM 3491 O O . GLY A 1 37 ? -10.207 7.404 -7.560 1.00 0.00 37 GLY A O 6
ATOM 3495 N N . LYS A 1 38 ? -8.739 5.940 -8.464 1.00 0.00 38 LYS A N 6
ATOM 3496 C CA . LYS A 1 38 ? -9.349 5.971 -9.782 1.00 0.00 38 LYS A CA 6
ATOM 3497 C C . LYS A 1 38 ? -10.862 6.149 -9.635 1.00 0.00 38 LYS A C 6
ATOM 3498 O O . LYS A 1 38 ? -11.579 5.191 -9.347 1.00 0.00 38 LYS A O 6
ATOM 3513 N N . SER A 1 39 ? -11.304 7.382 -9.839 1.00 0.00 39 SER A N 6
ATOM 3514 C CA . SER A 1 39 ? -12.717 7.698 -9.733 1.00 0.00 39 SER A CA 6
ATOM 3515 C C . SER A 1 39 ? -13.403 7.487 -11.084 1.00 0.00 39 SER A C 6
ATOM 3516 O O . SER A 1 39 ? -12.769 7.057 -12.046 1.00 0.00 39 SER A O 6
ATOM 3523 N N . ASN A 1 1 ? 5.277 -5.019 -8.275 1.00 0.00 1 ASN A N 7
ATOM 3524 C CA . ASN A 1 1 ? 5.452 -5.145 -6.838 1.00 0.00 1 ASN A CA 7
ATOM 3525 C C . ASN A 1 1 ? 6.593 -6.124 -6.551 1.00 0.00 1 ASN A C 7
ATOM 3526 O O . ASN A 1 1 ? 6.442 -7.330 -6.739 1.00 0.00 1 ASN A O 7
ATOM 3536 N N . GLU A 1 2 ? 7.707 -5.568 -6.100 1.00 0.00 2 GLU A N 7
ATOM 3537 C CA . GLU A 1 2 ? 8.873 -6.376 -5.786 1.00 0.00 2 GLU A CA 7
ATOM 3538 C C . GLU A 1 2 ? 8.452 -7.651 -5.051 1.00 0.00 2 GLU A C 7
ATOM 3539 O O . GLU A 1 2 ? 8.870 -8.748 -5.415 1.00 0.00 2 GLU A O 7
ATOM 3549 N N . GLU A 1 3 ? 7.631 -7.462 -4.028 1.00 0.00 3 GLU A N 7
ATOM 3550 C CA . GLU A 1 3 ? 7.149 -8.583 -3.239 1.00 0.00 3 GLU A CA 7
ATOM 3551 C C . GLU A 1 3 ? 5.701 -8.910 -3.610 1.00 0.00 3 GLU A C 7
ATOM 3552 O O . GLU A 1 3 ? 4.975 -8.051 -4.108 1.00 0.00 3 GLU A O 7
ATOM 3562 N N . PRO A 1 4 ? 5.314 -10.186 -3.345 1.00 0.00 4 PRO A N 7
ATOM 3563 C CA . PRO A 1 4 ? 3.966 -10.637 -3.645 1.00 0.00 4 PRO A CA 7
ATOM 3564 C C . PRO A 1 4 ? 2.965 -10.087 -2.628 1.00 0.00 4 PRO A C 7
ATOM 3565 O O . PRO A 1 4 ? 2.128 -9.250 -2.965 1.00 0.00 4 PRO A O 7
ATOM 3573 N N . LEU A 1 5 ? 3.083 -10.579 -1.404 1.00 0.00 5 LEU A N 7
ATOM 3574 C CA . LEU A 1 5 ? 2.198 -10.147 -0.335 1.00 0.00 5 LEU A CA 7
ATOM 3575 C C . LEU A 1 5 ? 2.444 -11.008 0.905 1.00 0.00 5 LEU A C 7
ATOM 3576 O O . LEU A 1 5 ? 2.769 -10.489 1.972 1.00 0.00 5 LEU A O 7
ATOM 3591 N N . PRO A 1 6 ? 2.275 -12.344 0.719 1.00 0.00 6 PRO A N 7
ATOM 3592 C CA . PRO A 1 6 ? 2.475 -13.284 1.809 1.00 0.00 6 PRO A CA 7
ATOM 3593 C C . PRO A 1 6 ? 3.964 -13.478 2.100 1.00 0.00 6 PRO A C 7
ATOM 3594 O O . PRO A 1 6 ? 4.456 -14.605 2.115 1.00 0.00 6 PRO A O 7
ATOM 3602 N N . GLU A 1 7 ? 4.642 -12.361 2.322 1.00 0.00 7 GLU A N 7
ATOM 3603 C CA . GLU A 1 7 ? 6.065 -12.394 2.612 1.00 0.00 7 GLU A CA 7
ATOM 3604 C C . GLU A 1 7 ? 6.343 -11.766 3.979 1.00 0.00 7 GLU A C 7
ATOM 3605 O O . GLU A 1 7 ? 6.771 -12.453 4.906 1.00 0.00 7 GLU A O 7
ATOM 3615 N N . GLY A 1 8 ? 6.090 -10.468 4.062 1.00 0.00 8 GLY A N 7
ATOM 3616 C CA . GLY A 1 8 ? 6.309 -9.741 5.300 1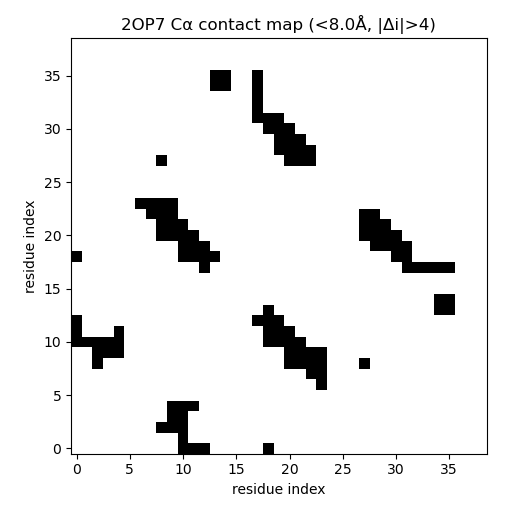.00 0.00 8 GLY A CA 7
ATOM 3617 C C . GLY A 1 8 ? 5.664 -8.354 5.242 1.00 0.00 8 GLY A C 7
ATOM 3618 O O . GLY A 1 8 ? 5.061 -7.904 6.216 1.00 0.00 8 GLY A O 7
ATOM 3622 N N . TRP A 1 9 ? 5.814 -7.715 4.091 1.00 0.00 9 TRP A N 7
ATOM 3623 C CA . TRP A 1 9 ? 5.255 -6.388 3.893 1.00 0.00 9 TRP A CA 7
ATOM 3624 C C . TRP A 1 9 ? 4.110 -6.504 2.884 1.00 0.00 9 TRP A C 7
ATOM 3625 O O . TRP A 1 9 ? 4.046 -7.467 2.122 1.00 0.00 9 TRP A O 7
ATOM 3645 N N . GLU A 1 10 ? 3.238 -5.508 2.910 1.00 0.00 10 GLU A N 7
ATOM 3646 C CA . GLU A 1 10 ? 2.101 -5.485 2.007 1.00 0.00 10 GLU A CA 7
ATOM 3647 C C . GLU A 1 10 ? 2.309 -4.432 0.917 1.00 0.00 10 GLU A C 7
ATOM 3648 O O . GLU A 1 10 ? 2.494 -3.252 1.214 1.00 0.00 10 GLU A O 7
ATOM 3658 N N . ILE A 1 11 ? 2.274 -4.895 -0.324 1.00 0.00 11 ILE A N 7
ATOM 3659 C CA . ILE A 1 11 ? 2.456 -4.007 -1.460 1.00 0.00 11 ILE A CA 7
ATOM 3660 C C . ILE A 1 11 ? 1.209 -4.054 -2.344 1.00 0.00 11 ILE A C 7
ATOM 3661 O O . ILE A 1 11 ? 0.685 -5.130 -2.628 1.00 0.00 11 ILE A O 7
ATOM 3676 N N . ARG A 1 12 ? 0.770 -2.874 -2.756 1.00 0.00 12 ARG A N 7
ATOM 3677 C CA . ARG A 1 12 ? -0.407 -2.766 -3.603 1.00 0.00 12 ARG A CA 7
ATOM 3678 C C . ARG A 1 12 ? -0.175 -1.730 -4.704 1.00 0.00 12 ARG A C 7
ATOM 3679 O O . ARG A 1 12 ? 0.129 -0.572 -4.419 1.00 0.00 12 ARG A O 7
ATOM 3697 N N . TYR A 1 13 ? -0.325 -2.183 -5.940 1.00 0.00 13 TYR A N 7
ATOM 3698 C CA . TYR A 1 13 ? -0.136 -1.311 -7.086 1.00 0.00 13 TYR A CA 7
ATOM 3699 C C . TYR A 1 13 ? -1.477 -0.785 -7.601 1.00 0.00 13 TYR A C 7
ATOM 3700 O O . TYR A 1 13 ? -2.502 -1.451 -7.468 1.00 0.00 13 TYR A O 7
ATOM 3717 N N . THR A 1 14 ? -1.426 0.405 -8.181 1.00 0.00 14 THR A N 7
ATOM 3718 C CA . THR A 1 14 ? -2.624 1.029 -8.717 1.00 0.00 14 THR A CA 7
ATOM 3719 C C . THR A 1 14 ? -2.320 1.706 -10.055 1.00 0.00 14 THR A C 7
ATOM 3720 O O . THR A 1 14 ? -2.189 1.037 -11.079 1.00 0.00 14 THR A O 7
ATOM 3731 N N . ARG A 1 15 ? -2.216 3.026 -10.003 1.00 0.00 15 ARG A N 7
ATOM 3732 C CA . ARG A 1 15 ? -1.928 3.802 -11.198 1.00 0.00 15 ARG A CA 7
ATOM 3733 C C . ARG A 1 15 ? -0.565 3.410 -11.771 1.00 0.00 15 ARG A C 7
ATOM 3734 O O . ARG A 1 15 ? 0.112 2.538 -11.228 1.00 0.00 15 ARG A O 7
ATOM 3752 N N . GLU A 1 16 ? -0.204 4.072 -12.860 1.00 0.00 16 GLU A N 7
ATOM 3753 C CA . GLU A 1 16 ? 1.066 3.803 -13.513 1.00 0.00 16 GLU A CA 7
ATOM 3754 C C . GLU A 1 16 ? 2.109 3.364 -12.483 1.00 0.00 16 GLU A C 7
ATOM 3755 O O . GLU A 1 16 ? 2.647 2.261 -12.571 1.00 0.00 16 GLU A O 7
ATOM 3765 N N . GLY A 1 17 ? 2.364 4.248 -11.531 1.00 0.00 17 GLY A N 7
ATOM 3766 C CA . GLY A 1 17 ? 3.333 3.966 -10.485 1.00 0.00 17 GLY A CA 7
ATOM 3767 C C . GLY A 1 17 ? 2.889 4.567 -9.150 1.00 0.00 17 GLY A C 7
ATOM 3768 O O . GLY A 1 17 ? 3.708 5.099 -8.403 1.00 0.00 17 GLY A O 7
ATOM 3772 N N . VAL A 1 18 ? 1.594 4.460 -8.891 1.00 0.00 18 VAL A N 7
ATOM 3773 C CA . VAL A 1 18 ? 1.033 4.985 -7.657 1.00 0.00 18 VAL A CA 7
ATOM 3774 C C . VAL A 1 18 ? 1.085 3.903 -6.576 1.00 0.00 18 VAL A C 7
ATOM 3775 O O . VAL A 1 18 ? 0.732 4.155 -5.425 1.00 0.00 18 VAL A O 7
ATOM 3788 N N . ARG A 1 19 ? 1.527 2.724 -6.986 1.00 0.00 19 ARG A N 7
ATOM 3789 C CA . ARG A 1 19 ? 1.629 1.603 -6.067 1.00 0.00 19 ARG A CA 7
ATOM 3790 C C . ARG A 1 19 ? 2.074 2.089 -4.686 1.00 0.00 19 ARG A C 7
ATOM 3791 O O . ARG A 1 19 ? 2.644 3.171 -4.558 1.00 0.00 19 ARG A O 7
ATOM 3809 N N . TYR A 1 20 ? 1.797 1.263 -3.687 1.00 0.00 20 TYR A N 7
ATOM 3810 C CA . TYR A 1 20 ? 2.161 1.595 -2.320 1.00 0.00 20 TYR A CA 7
ATOM 3811 C C . TYR A 1 20 ? 2.458 0.332 -1.510 1.00 0.00 20 TYR A C 7
ATOM 3812 O O . TYR A 1 20 ? 1.976 -0.750 -1.841 1.00 0.00 20 TYR A O 7
ATOM 3829 N N . PHE A 1 21 ? 3.251 0.512 -0.463 1.00 0.00 21 PHE A N 7
ATOM 3830 C CA . PHE A 1 21 ? 3.619 -0.600 0.396 1.00 0.00 21 PHE A CA 7
ATOM 3831 C C . PHE A 1 21 ? 3.360 -0.265 1.867 1.00 0.00 21 PHE A C 7
ATOM 3832 O O . PHE A 1 21 ? 3.471 0.890 2.272 1.00 0.00 21 PHE A O 7
ATOM 3848 N N . VAL A 1 22 ? 3.022 -1.298 2.624 1.00 0.00 22 VAL A N 7
ATOM 3849 C CA . VAL A 1 22 ? 2.747 -1.127 4.041 1.00 0.00 22 VAL A CA 7
ATOM 3850 C C . VAL A 1 22 ? 3.191 -2.382 4.798 1.00 0.00 22 VAL A C 7
ATOM 3851 O O . VAL A 1 22 ? 2.531 -3.418 4.729 1.00 0.00 22 VAL A O 7
ATOM 3864 N N . ASP A 1 23 ? 4.306 -2.246 5.499 1.00 0.00 23 ASP A N 7
ATOM 3865 C CA . ASP A 1 23 ? 4.846 -3.356 6.267 1.00 0.00 23 ASP A CA 7
ATOM 3866 C C . ASP A 1 23 ? 4.009 -3.550 7.533 1.00 0.00 23 ASP A C 7
ATOM 3867 O O . ASP A 1 23 ? 3.380 -2.609 8.015 1.00 0.00 23 ASP A O 7
ATOM 3875 N N . HIS A 1 24 ? 4.029 -4.776 8.036 1.00 0.00 24 HIS A N 7
ATOM 3876 C CA . HIS A 1 24 ? 3.280 -5.105 9.235 1.00 0.00 24 HIS A CA 7
ATOM 3877 C C . HIS A 1 24 ? 3.390 -3.957 10.240 1.00 0.00 24 HIS A C 7
ATOM 3878 O O . HIS A 1 24 ? 2.492 -3.753 11.057 1.00 0.00 24 HIS A O 7
ATOM 3892 N N . ASN A 1 25 ? 4.499 -3.237 10.149 1.00 0.00 25 ASN A N 7
ATOM 3893 C CA . ASN A 1 25 ? 4.740 -2.116 11.040 1.00 0.00 25 ASN A CA 7
ATOM 3894 C C . ASN A 1 25 ? 5.115 -0.885 10.213 1.00 0.00 25 ASN A C 7
ATOM 3895 O O . ASN A 1 25 ? 5.566 -1.010 9.076 1.00 0.00 25 ASN A O 7
ATOM 3905 N N . THR A 1 26 ? 4.917 0.277 10.818 1.00 0.00 26 THR A N 7
ATOM 3906 C CA . THR A 1 26 ? 5.229 1.530 10.151 1.00 0.00 26 THR A CA 7
ATOM 3907 C C . THR A 1 26 ? 6.686 1.537 9.684 1.00 0.00 26 THR A C 7
ATOM 3908 O O . THR A 1 26 ? 7.156 2.523 9.118 1.00 0.00 26 THR A O 7
ATOM 3919 N N . ARG A 1 27 ? 7.360 0.425 9.935 1.00 0.00 27 ARG A N 7
ATOM 3920 C CA . ARG A 1 27 ? 8.753 0.289 9.547 1.00 0.00 27 ARG A CA 7
ATOM 3921 C C . ARG A 1 27 ? 8.916 0.564 8.051 1.00 0.00 27 ARG A C 7
ATOM 3922 O O . ARG A 1 27 ? 9.858 1.240 7.639 1.00 0.00 27 ARG A O 7
ATOM 3940 N N . THR A 1 28 ? 7.984 0.026 7.278 1.00 0.00 28 THR A N 7
ATOM 3941 C CA . THR A 1 28 ? 8.013 0.205 5.836 1.00 0.00 28 THR A CA 7
ATOM 3942 C C . THR A 1 28 ? 6.601 0.452 5.301 1.00 0.00 28 THR A C 7
ATOM 3943 O O . THR A 1 28 ? 5.827 -0.487 5.125 1.00 0.00 28 THR A O 7
ATOM 3954 N N . THR A 1 29 ? 6.309 1.721 5.059 1.00 0.00 29 THR A N 7
ATOM 3955 C CA . THR A 1 29 ? 5.004 2.104 4.548 1.00 0.00 29 THR A CA 7
ATOM 3956 C C . THR A 1 29 ? 5.152 3.126 3.419 1.00 0.00 29 THR A C 7
ATOM 3957 O O . THR A 1 29 ? 5.432 4.298 3.670 1.00 0.00 29 THR A O 7
ATOM 3968 N N . THR A 1 30 ? 4.957 2.646 2.200 1.00 0.00 30 THR A N 7
ATOM 3969 C CA . THR A 1 30 ? 5.065 3.502 1.032 1.00 0.00 30 THR A CA 7
ATOM 3970 C C . THR A 1 30 ? 3.690 4.048 0.641 1.00 0.00 30 THR A C 7
ATOM 3971 O O . THR A 1 30 ? 2.760 3.280 0.401 1.00 0.00 30 THR A O 7
ATOM 3982 N N . PHE A 1 31 ? 3.606 5.369 0.589 1.00 0.00 31 PHE A N 7
ATOM 3983 C CA . PHE A 1 31 ? 2.360 6.027 0.232 1.00 0.00 31 PHE A CA 7
ATOM 3984 C C . PHE A 1 31 ? 2.527 6.865 -1.038 1.00 0.00 31 PHE A C 7
ATOM 3985 O O . PHE A 1 31 ? 3.337 7.790 -1.072 1.00 0.00 31 PHE A O 7
ATOM 4001 N N . LYS A 1 32 ? 1.748 6.511 -2.048 1.00 0.00 32 LYS A N 7
ATOM 4002 C CA . LYS A 1 32 ? 1.799 7.219 -3.316 1.00 0.00 32 LYS A CA 7
ATOM 4003 C C . LYS A 1 32 ? 0.534 8.065 -3.474 1.00 0.00 32 LYS A C 7
ATOM 4004 O O . LYS A 1 32 ? -0.446 7.861 -2.761 1.00 0.00 32 LYS A O 7
ATOM 4019 N N . ASP A 1 33 ? 0.599 8.997 -4.413 1.00 0.00 33 ASP A N 7
ATOM 4020 C CA . ASP A 1 33 ? -0.530 9.876 -4.673 1.00 0.00 33 ASP A CA 7
ATOM 4021 C C . ASP A 1 33 ? -1.809 9.043 -4.764 1.00 0.00 33 ASP A C 7
ATOM 4022 O O . ASP A 1 33 ? -1.781 7.905 -5.231 1.00 0.00 33 ASP A O 7
ATOM 4030 N N . PRO A 1 34 ? -2.929 9.656 -4.298 1.00 0.00 34 PRO A N 7
ATOM 4031 C CA . PRO A 1 34 ? -4.217 8.984 -4.321 1.00 0.00 34 PRO A CA 7
ATOM 4032 C C . PRO A 1 34 ? -4.788 8.943 -5.739 1.00 0.00 34 PRO A C 7
ATOM 4033 O O . PRO A 1 34 ? -5.958 9.257 -5.951 1.00 0.00 34 PRO A O 7
ATOM 4041 N N . ARG A 1 35 ? -3.935 8.551 -6.675 1.00 0.00 35 ARG A N 7
ATOM 4042 C CA . ARG A 1 35 ? -4.341 8.465 -8.068 1.00 0.00 35 ARG A CA 7
ATOM 4043 C C . ARG A 1 35 ? -5.301 7.290 -8.270 1.00 0.00 35 ARG A C 7
ATOM 4044 O O . ARG A 1 35 ? -6.186 7.347 -9.121 1.00 0.00 35 ARG A O 7
ATOM 4062 N N . ASN A 1 36 ? -5.092 6.253 -7.472 1.00 0.00 36 ASN A N 7
ATOM 4063 C CA . ASN A 1 36 ? -5.928 5.067 -7.552 1.00 0.00 36 ASN A CA 7
ATOM 4064 C C . ASN A 1 36 ? -7.380 5.451 -7.266 1.00 0.00 36 ASN A C 7
ATOM 4065 O O . ASN A 1 36 ? -8.296 4.675 -7.532 1.00 0.00 36 ASN A O 7
ATOM 4075 N N . GLY A 1 37 ? -7.547 6.651 -6.726 1.00 0.00 37 GLY A N 7
ATOM 4076 C CA . GLY A 1 37 ? -8.872 7.148 -6.401 1.00 0.00 37 GLY A CA 7
ATOM 4077 C C . GLY A 1 37 ? -9.558 7.732 -7.638 1.00 0.00 37 GLY A C 7
ATOM 4078 O O . GLY A 1 37 ? -10.244 8.749 -7.550 1.00 0.00 37 GLY A O 7
ATOM 4082 N N . LYS A 1 38 ? -9.348 7.062 -8.763 1.00 0.00 38 LYS A N 7
ATOM 4083 C CA . LYS A 1 38 ? -9.937 7.502 -10.016 1.00 0.00 38 LYS A CA 7
ATOM 4084 C C . LYS A 1 38 ? -11.307 8.127 -9.739 1.00 0.00 38 LYS A C 7
ATOM 4085 O O . LYS A 1 38 ? -12.088 7.593 -8.953 1.00 0.00 38 LYS A O 7
ATOM 4100 N N . SER A 1 39 ? -11.555 9.247 -10.401 1.00 0.00 39 SER A N 7
ATOM 4101 C CA . SER A 1 39 ? -12.816 9.949 -10.237 1.00 0.00 39 SER A CA 7
ATOM 4102 C C . SER A 1 39 ? -13.866 9.368 -11.186 1.00 0.00 39 SER A C 7
ATOM 4103 O O . SER A 1 39 ? -13.722 9.453 -12.405 1.00 0.00 39 SER A O 7
ATOM 4110 N N . ASN A 1 1 ? 5.307 -3.826 -8.146 1.00 0.00 1 ASN A N 8
ATOM 4111 C CA . ASN A 1 1 ? 5.459 -4.449 -6.841 1.00 0.00 1 ASN A CA 8
ATOM 4112 C C . ASN A 1 1 ? 6.614 -5.451 -6.891 1.00 0.00 1 ASN A C 8
ATOM 4113 O O . ASN A 1 1 ? 6.663 -6.303 -7.777 1.00 0.00 1 ASN A O 8
ATOM 4123 N N . GLU A 1 2 ? 7.514 -5.316 -5.929 1.00 0.00 2 GLU A N 8
ATOM 4124 C CA . GLU A 1 2 ? 8.665 -6.200 -5.851 1.00 0.00 2 GLU A CA 8
ATOM 4125 C C . GLU A 1 2 ? 8.274 -7.525 -5.195 1.00 0.00 2 GLU A C 8
ATOM 4126 O O . GLU A 1 2 ? 8.544 -8.595 -5.738 1.00 0.00 2 GLU A O 8
ATOM 4136 N N . GLU A 1 3 ? 7.645 -7.411 -4.034 1.00 0.00 3 GLU A N 8
ATOM 4137 C CA . GLU A 1 3 ? 7.213 -8.586 -3.298 1.00 0.00 3 GLU A CA 8
ATOM 4138 C C . GLU A 1 3 ? 5.765 -8.931 -3.647 1.00 0.00 3 GLU A C 8
ATOM 4139 O O . GLU A 1 3 ? 4.940 -8.039 -3.840 1.00 0.00 3 GLU A O 8
ATOM 4149 N N . PRO A 1 4 ? 5.492 -10.262 -3.723 1.00 0.00 4 PRO A N 8
ATOM 4150 C CA . PRO A 1 4 ? 4.157 -10.734 -4.047 1.00 0.00 4 PRO A CA 8
ATOM 4151 C C . PRO A 1 4 ? 3.213 -10.572 -2.853 1.00 0.00 4 PRO A C 8
ATOM 4152 O O . PRO A 1 4 ? 2.587 -11.537 -2.417 1.00 0.00 4 PRO A O 8
ATOM 4160 N N . LEU A 1 5 ? 3.141 -9.345 -2.359 1.00 0.00 5 LEU A N 8
ATOM 4161 C CA . LEU A 1 5 ? 2.284 -9.045 -1.225 1.00 0.00 5 LEU A CA 8
ATOM 4162 C C . LEU A 1 5 ? 2.319 -10.214 -0.240 1.00 0.00 5 LEU A C 8
ATOM 4163 O O . LEU A 1 5 ? 1.276 -10.753 0.128 1.00 0.00 5 LEU A O 8
ATOM 4178 N N . PRO A 1 6 ? 3.563 -10.583 0.170 1.00 0.00 6 PRO A N 8
ATOM 4179 C CA . PRO A 1 6 ? 3.748 -11.679 1.105 1.00 0.00 6 PRO A CA 8
ATOM 4180 C C . PRO A 1 6 ? 3.368 -11.258 2.526 1.00 0.00 6 PRO A C 8
ATOM 4181 O O . PRO A 1 6 ? 2.655 -10.274 2.715 1.00 0.00 6 PRO A O 8
ATOM 4189 N N . GLU A 1 7 ? 3.860 -12.025 3.488 1.00 0.00 7 GLU A N 8
ATOM 4190 C CA . GLU A 1 7 ? 3.581 -11.743 4.886 1.00 0.00 7 GLU A CA 8
ATOM 4191 C C . GLU A 1 7 ? 4.515 -10.648 5.404 1.00 0.00 7 GLU A C 8
ATOM 4192 O O . GLU A 1 7 ? 4.069 -9.703 6.053 1.00 0.00 7 GLU A O 8
ATOM 4202 N N . GLY A 1 8 ? 5.794 -10.811 5.098 1.00 0.00 8 GLY A N 8
ATOM 4203 C CA . GLY A 1 8 ? 6.795 -9.849 5.525 1.00 0.00 8 GLY A CA 8
ATOM 4204 C C . GLY A 1 8 ? 6.315 -8.416 5.283 1.00 0.00 8 GLY A C 8
ATOM 4205 O O . GLY A 1 8 ? 6.126 -7.653 6.229 1.00 0.00 8 GLY A O 8
ATOM 4209 N N . TRP A 1 9 ? 6.132 -8.094 4.011 1.00 0.00 9 TRP A N 8
ATOM 4210 C CA . TRP A 1 9 ? 5.678 -6.766 3.633 1.00 0.00 9 TRP A CA 8
ATOM 4211 C C . TRP A 1 9 ? 4.529 -6.925 2.636 1.00 0.00 9 TRP A C 8
ATOM 4212 O O . TRP A 1 9 ? 4.385 -7.975 2.012 1.00 0.00 9 TRP A O 8
ATOM 4232 N N . GLU A 1 10 ? 3.739 -5.868 2.519 1.00 0.00 10 GLU A N 8
ATOM 4233 C CA . GLU A 1 10 ? 2.606 -5.878 1.609 1.00 0.00 10 GLU A CA 8
ATOM 4234 C C . GLU A 1 10 ? 2.699 -4.703 0.634 1.00 0.00 10 GLU A C 8
ATOM 4235 O O . GLU A 1 10 ? 2.817 -3.551 1.052 1.00 0.00 10 GLU A O 8
ATOM 4245 N N . ILE A 1 11 ? 2.643 -5.033 -0.648 1.00 0.00 11 ILE A N 8
ATOM 4246 C CA . ILE A 1 11 ? 2.719 -4.020 -1.686 1.00 0.00 11 ILE A CA 8
ATOM 4247 C C . ILE A 1 11 ? 1.459 -4.085 -2.551 1.00 0.00 11 ILE A C 8
ATOM 4248 O O . ILE A 1 11 ? 1.137 -5.134 -3.106 1.00 0.00 11 ILE A O 8
ATOM 4263 N N . ARG A 1 12 ? 0.780 -2.951 -2.640 1.00 0.00 12 ARG A N 8
ATOM 4264 C CA . ARG A 1 12 ? -0.437 -2.867 -3.428 1.00 0.00 12 ARG A CA 8
ATOM 4265 C C . ARG A 1 12 ? -0.261 -1.866 -4.572 1.00 0.00 12 ARG A C 8
ATOM 4266 O O . ARG A 1 12 ? 0.332 -0.805 -4.388 1.00 0.00 12 ARG A O 8
ATOM 4284 N N . TYR A 1 13 ? -0.787 -2.241 -5.730 1.00 0.00 13 TYR A N 8
ATOM 4285 C CA . TYR A 1 13 ? -0.695 -1.389 -6.904 1.00 0.00 13 TYR A CA 8
ATOM 4286 C C . TYR A 1 13 ? -2.077 -0.892 -7.330 1.00 0.00 13 TYR A C 8
ATOM 4287 O O . TYR A 1 13 ? -3.081 -1.566 -7.100 1.00 0.00 13 TYR A O 8
ATOM 4304 N N . THR A 1 14 ? -2.086 0.282 -7.944 1.00 0.00 14 THR A N 8
ATOM 4305 C CA . THR A 1 14 ? -3.329 0.876 -8.405 1.00 0.00 14 THR A CA 8
ATOM 4306 C C . THR A 1 14 ? -3.132 1.533 -9.773 1.00 0.00 14 THR A C 8
ATOM 4307 O O . THR A 1 14 ? -3.744 1.122 -10.757 1.00 0.00 14 THR A O 8
ATOM 4318 N N . ARG A 1 15 ? -2.273 2.542 -9.790 1.00 0.00 15 ARG A N 8
ATOM 4319 C CA . ARG A 1 15 ? -1.986 3.260 -11.020 1.00 0.00 15 ARG A CA 8
ATOM 4320 C C . ARG A 1 15 ? -0.693 2.739 -11.651 1.00 0.00 15 ARG A C 8
ATOM 4321 O O . ARG A 1 15 ? -0.052 1.840 -11.107 1.00 0.00 15 ARG A O 8
ATOM 4339 N N . GLU A 1 16 ? -0.348 3.325 -12.788 1.00 0.00 16 GLU A N 8
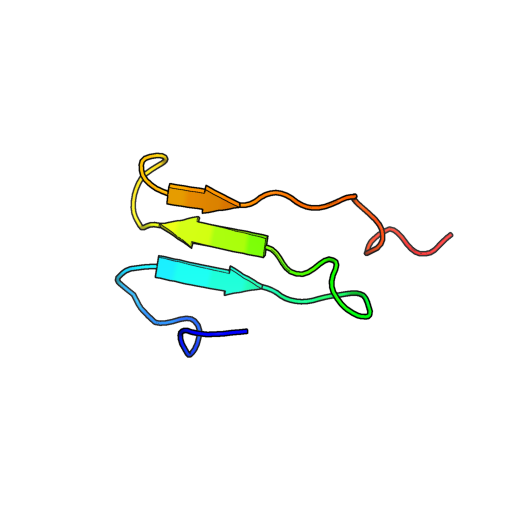ATOM 4340 C CA . GLU A 1 16 ? 0.857 2.931 -13.497 1.00 0.00 16 GLU A CA 8
ATOM 4341 C C . GLU A 1 16 ? 1.957 2.550 -12.504 1.00 0.00 16 GLU A C 8
ATOM 4342 O O . GLU A 1 16 ? 2.539 1.471 -12.601 1.00 0.00 16 GLU A O 8
ATOM 4352 N N . GLY A 1 17 ? 2.208 3.458 -11.571 1.00 0.00 17 GLY A N 8
ATOM 4353 C CA . GLY A 1 17 ? 3.228 3.230 -10.562 1.00 0.00 17 GLY A CA 8
ATOM 4354 C C . GLY A 1 17 ? 2.873 3.941 -9.254 1.00 0.00 17 GLY A C 8
ATOM 4355 O O . GLY A 1 17 ? 3.753 4.448 -8.561 1.00 0.00 17 GLY A O 8
ATOM 4359 N N . VAL A 1 18 ? 1.582 3.956 -8.958 1.00 0.00 18 VAL A N 8
ATOM 4360 C CA . VAL A 1 18 ? 1.100 4.597 -7.747 1.00 0.00 18 VAL A CA 8
ATOM 4361 C C . VAL A 1 18 ? 1.094 3.579 -6.604 1.00 0.00 18 VAL A C 8
ATOM 4362 O O . VAL A 1 18 ? 0.851 3.935 -5.453 1.00 0.00 18 VAL A O 8
ATOM 4375 N N . ARG A 1 19 ? 1.364 2.333 -6.963 1.00 0.00 19 ARG A N 8
ATOM 4376 C CA . ARG A 1 19 ? 1.392 1.260 -5.983 1.00 0.00 19 ARG A CA 8
ATOM 4377 C C . ARG A 1 19 ? 2.037 1.748 -4.683 1.00 0.00 19 ARG A C 8
ATOM 4378 O O . ARG A 1 19 ? 2.835 2.683 -4.694 1.00 0.00 19 ARG A O 8
ATOM 4396 N N . TYR A 1 20 ? 1.666 1.089 -3.594 1.00 0.00 20 TYR A N 8
ATOM 4397 C CA . TYR A 1 20 ? 2.198 1.444 -2.289 1.00 0.00 20 TYR A CA 8
ATOM 4398 C C . TYR A 1 20 ? 2.719 0.206 -1.555 1.00 0.00 20 TYR A C 8
ATOM 4399 O O . TYR A 1 20 ? 2.452 -0.922 -1.966 1.00 0.00 20 TYR A O 8
ATOM 4416 N N . PHE A 1 21 ? 3.452 0.459 -0.482 1.00 0.00 21 PHE A N 8
ATOM 4417 C CA . PHE A 1 21 ? 4.013 -0.620 0.313 1.00 0.00 21 PHE A CA 8
ATOM 4418 C C . PHE A 1 21 ? 3.721 -0.414 1.801 1.00 0.00 21 PHE A C 8
ATOM 4419 O O . PHE A 1 21 ? 3.701 0.717 2.283 1.00 0.00 21 PHE A O 8
ATOM 4435 N N . VAL A 1 22 ? 3.501 -1.526 2.488 1.00 0.00 22 VAL A N 8
ATOM 4436 C CA . VAL A 1 22 ? 3.211 -1.482 3.910 1.00 0.00 22 VAL A CA 8
ATOM 4437 C C . VAL A 1 22 ? 3.800 -2.723 4.586 1.00 0.00 22 VAL A C 8
ATOM 4438 O O . VAL A 1 22 ? 3.297 -3.831 4.402 1.00 0.00 22 VAL A O 8
ATOM 4451 N N . ASP A 1 23 ? 4.856 -2.495 5.352 1.00 0.00 23 ASP A N 8
ATOM 4452 C CA . ASP A 1 23 ? 5.518 -3.580 6.055 1.00 0.00 23 ASP A CA 8
ATOM 4453 C C . ASP A 1 23 ? 4.662 -4.005 7.249 1.00 0.00 23 ASP A C 8
ATOM 4454 O O . ASP A 1 23 ? 3.821 -3.240 7.719 1.00 0.00 23 ASP A O 8
ATOM 4462 N N . HIS A 1 24 ? 4.906 -5.225 7.707 1.00 0.00 24 HIS A N 8
ATOM 4463 C CA . HIS A 1 24 ? 4.168 -5.761 8.839 1.00 0.00 24 HIS A CA 8
ATOM 4464 C C . HIS A 1 24 ? 3.966 -4.665 9.886 1.00 0.00 24 HIS A C 8
ATOM 4465 O O . HIS A 1 24 ? 2.982 -4.678 10.622 1.00 0.00 24 HIS A O 8
ATOM 4479 N N . ASN A 1 25 ? 4.916 -3.740 9.919 1.00 0.00 25 ASN A N 8
ATOM 4480 C CA . ASN A 1 25 ? 4.854 -2.639 10.865 1.00 0.00 25 ASN A CA 8
ATOM 4481 C C . ASN A 1 25 ? 5.079 -1.320 10.120 1.00 0.00 25 ASN A C 8
ATOM 4482 O O . ASN A 1 25 ? 5.662 -1.307 9.037 1.00 0.00 25 ASN A O 8
ATOM 4492 N N . THR A 1 26 ? 4.603 -0.245 10.730 1.00 0.00 26 THR A N 8
ATOM 4493 C CA . THR A 1 26 ? 4.744 1.074 10.139 1.00 0.00 26 THR A CA 8
ATOM 4494 C C . THR A 1 26 ? 6.214 1.367 9.832 1.00 0.00 26 THR A C 8
ATOM 4495 O O . THR A 1 26 ? 6.547 2.446 9.344 1.00 0.00 26 THR A O 8
ATOM 4506 N N . ARG A 1 27 ? 7.054 0.387 10.130 1.00 0.00 27 ARG A N 8
ATOM 4507 C CA . ARG A 1 27 ? 8.481 0.525 9.892 1.00 0.00 27 ARG A CA 8
ATOM 4508 C C . ARG A 1 27 ? 8.743 0.875 8.426 1.00 0.00 27 ARG A C 8
ATOM 4509 O O . ARG A 1 27 ? 9.600 1.703 8.125 1.00 0.00 27 ARG A O 8
ATOM 4527 N N . THR A 1 28 ? 7.989 0.223 7.552 1.00 0.00 28 THR A N 8
ATOM 4528 C CA . THR A 1 28 ? 8.129 0.454 6.124 1.00 0.00 28 THR A CA 8
ATOM 4529 C C . THR A 1 28 ? 6.754 0.533 5.459 1.00 0.00 28 THR A C 8
ATOM 4530 O O . THR A 1 28 ? 6.126 -0.493 5.199 1.00 0.00 28 THR A O 8
ATOM 4541 N N . THR A 1 29 ? 6.325 1.760 5.203 1.00 0.00 29 THR A N 8
ATOM 4542 C CA . THR A 1 29 ? 5.036 1.986 4.573 1.00 0.00 29 THR A CA 8
ATOM 4543 C C . THR A 1 29 ? 5.147 3.074 3.503 1.00 0.00 29 THR A C 8
ATOM 4544 O O . THR A 1 29 ? 5.450 4.226 3.811 1.00 0.00 29 THR A O 8
ATOM 4555 N N . THR A 1 30 ? 4.899 2.669 2.265 1.00 0.00 30 THR A N 8
ATOM 4556 C CA . THR A 1 30 ? 4.969 3.595 1.148 1.00 0.00 30 THR A CA 8
ATOM 4557 C C . THR A 1 30 ? 3.579 4.145 0.822 1.00 0.00 30 THR A C 8
ATOM 4558 O O . THR A 1 30 ? 2.643 3.380 0.597 1.00 0.00 30 THR A O 8
ATOM 4569 N N . PHE A 1 31 ? 3.489 5.466 0.810 1.00 0.00 31 PHE A N 8
ATOM 4570 C CA . PHE A 1 31 ? 2.229 6.128 0.516 1.00 0.00 31 PHE A CA 8
ATOM 4571 C C . PHE A 1 31 ? 2.349 7.011 -0.726 1.00 0.00 31 PHE A C 8
ATOM 4572 O O . PHE A 1 31 ? 3.132 7.961 -0.744 1.00 0.00 31 PHE A O 8
ATOM 4588 N N . LYS A 1 32 ? 1.562 6.670 -1.735 1.00 0.00 32 LYS A N 8
ATOM 4589 C CA . LYS A 1 32 ? 1.571 7.420 -2.980 1.00 0.00 32 LYS A CA 8
ATOM 4590 C C . LYS A 1 32 ? 0.277 8.227 -3.093 1.00 0.00 32 LYS A C 8
ATOM 4591 O O . LYS A 1 32 ? -0.697 7.945 -2.395 1.00 0.00 32 LYS A O 8
ATOM 4606 N N . ASP A 1 33 ? 0.307 9.215 -3.975 1.00 0.00 33 ASP A N 8
ATOM 4607 C CA . ASP A 1 33 ? -0.851 10.066 -4.188 1.00 0.00 33 ASP A CA 8
ATOM 4608 C C . ASP A 1 33 ? -2.090 9.190 -4.392 1.00 0.00 33 ASP A C 8
ATOM 4609 O O . ASP A 1 33 ? -1.980 8.047 -4.832 1.00 0.00 33 ASP A O 8
ATOM 4617 N N . PRO A 1 34 ? -3.269 9.776 -4.055 1.00 0.00 34 PRO A N 8
ATOM 4618 C CA . PRO A 1 34 ? -4.526 9.062 -4.196 1.00 0.00 34 PRO A CA 8
ATOM 4619 C C . PRO A 1 34 ? -4.949 8.981 -5.664 1.00 0.00 34 PRO A C 8
ATOM 4620 O O . PRO A 1 34 ? -6.061 9.368 -6.017 1.00 0.00 34 PRO A O 8
ATOM 4628 N N . ARG A 1 35 ? -4.036 8.475 -6.481 1.00 0.00 35 ARG A N 8
ATOM 4629 C CA . ARG A 1 35 ? -4.300 8.337 -7.904 1.00 0.00 35 ARG A CA 8
ATOM 4630 C C . ARG A 1 35 ? -5.338 7.241 -8.148 1.00 0.00 35 ARG A C 8
ATOM 4631 O O . ARG A 1 35 ? -6.078 7.290 -9.130 1.00 0.00 35 ARG A O 8
ATOM 4649 N N . ASN A 1 36 ? -5.362 6.278 -7.238 1.00 0.00 36 ASN A N 8
ATOM 4650 C CA . ASN A 1 36 ? -6.298 5.172 -7.342 1.00 0.00 36 ASN A CA 8
ATOM 4651 C C . ASN A 1 36 ? -7.728 5.713 -7.292 1.00 0.00 36 ASN A C 8
ATOM 4652 O O . ASN A 1 36 ? -8.676 5.008 -7.633 1.00 0.00 36 ASN A O 8
ATOM 4662 N N . GLY A 1 37 ? -7.840 6.963 -6.864 1.00 0.00 37 GLY A N 8
ATOM 4663 C CA . GLY A 1 37 ? -9.138 7.607 -6.766 1.00 0.00 37 GLY A CA 8
ATOM 4664 C C . GLY A 1 37 ? -9.587 8.148 -8.124 1.00 0.00 37 GLY A C 8
ATOM 4665 O O . GLY A 1 37 ? -10.154 9.235 -8.208 1.00 0.00 37 GLY A O 8
ATOM 4669 N N . LYS A 1 38 ? -9.317 7.361 -9.157 1.00 0.00 38 LYS A N 8
ATOM 4670 C CA . LYS A 1 38 ? -9.686 7.747 -10.508 1.00 0.00 38 LYS A CA 8
ATOM 4671 C C . LYS A 1 38 ? -10.997 8.534 -10.468 1.00 0.00 38 LYS A C 8
ATOM 4672 O O . LYS A 1 38 ? -12.002 8.046 -9.955 1.00 0.00 38 LYS A O 8
ATOM 4687 N N . SER A 1 39 ? -10.944 9.738 -11.018 1.00 0.00 39 SER A N 8
ATOM 4688 C CA . SER A 1 39 ? -12.115 10.598 -11.053 1.00 0.00 39 SER A CA 8
ATOM 4689 C C . SER A 1 39 ? -12.705 10.621 -12.464 1.00 0.00 39 SER A C 8
ATOM 4690 O O . SER A 1 39 ? -12.867 9.575 -13.091 1.00 0.00 39 SER A O 8
ATOM 4697 N N . ASN A 1 1 ? 5.628 -5.064 -8.747 1.00 0.00 1 ASN A N 9
ATOM 4698 C CA . ASN A 1 1 ? 5.258 -5.548 -7.429 1.00 0.00 1 ASN A CA 9
ATOM 4699 C C . ASN A 1 1 ? 6.326 -6.524 -6.930 1.00 0.00 1 ASN A C 9
ATOM 4700 O O . ASN A 1 1 ? 6.199 -7.734 -7.110 1.00 0.00 1 ASN A O 9
ATOM 4710 N N . GLU A 1 2 ? 7.354 -5.960 -6.313 1.00 0.00 2 GLU A N 9
ATOM 4711 C CA . GLU A 1 2 ? 8.444 -6.766 -5.787 1.00 0.00 2 GLU A CA 9
ATOM 4712 C C . GLU A 1 2 ? 7.895 -8.009 -5.086 1.00 0.00 2 GLU A C 9
ATOM 4713 O O . GLU A 1 2 ? 7.920 -9.104 -5.645 1.00 0.00 2 GLU A O 9
ATOM 4723 N N . GLU A 1 3 ? 7.410 -7.798 -3.870 1.00 0.00 3 GLU A N 9
ATOM 4724 C CA . GLU A 1 3 ? 6.855 -8.890 -3.087 1.00 0.00 3 GLU A CA 9
ATOM 4725 C C . GLU A 1 3 ? 5.385 -9.109 -3.449 1.00 0.00 3 GLU A C 9
ATOM 4726 O O . GLU A 1 3 ? 4.647 -8.150 -3.673 1.00 0.00 3 GLU A O 9
ATOM 4736 N N . PRO A 1 4 ? 4.992 -10.409 -3.495 1.00 0.00 4 PRO A N 9
ATOM 4737 C CA . PRO A 1 4 ? 3.623 -10.767 -3.825 1.00 0.00 4 PRO A CA 9
ATOM 4738 C C . PRO A 1 4 ? 2.686 -10.490 -2.649 1.00 0.00 4 PRO A C 9
ATOM 4739 O O . PRO A 1 4 ? 1.967 -11.381 -2.200 1.00 0.00 4 PRO A O 9
ATOM 4747 N N . LEU A 1 5 ? 2.721 -9.250 -2.183 1.00 0.00 5 LEU A N 9
ATOM 4748 C CA . LEU A 1 5 ? 1.884 -8.844 -1.068 1.00 0.00 5 LEU A CA 9
ATOM 4749 C C . LEU A 1 5 ? 1.820 -9.980 -0.045 1.00 0.00 5 LEU A C 9
ATOM 4750 O O . LEU A 1 5 ? 0.735 -10.417 0.336 1.00 0.00 5 LEU A O 9
ATOM 4765 N N . PRO A 1 6 ? 3.026 -10.437 0.384 1.00 0.00 6 PRO A N 9
ATOM 4766 C CA . PRO A 1 6 ? 3.118 -11.513 1.356 1.00 0.00 6 PRO A CA 9
ATOM 4767 C C . PRO A 1 6 ? 2.769 -11.014 2.760 1.00 0.00 6 PRO A C 9
ATOM 4768 O O . PRO A 1 6 ? 2.141 -9.967 2.913 1.00 0.00 6 PRO A O 9
ATOM 4776 N N . GLU A 1 7 ? 3.192 -11.788 3.750 1.00 0.00 7 GLU A N 9
ATOM 4777 C CA . GLU A 1 7 ? 2.932 -11.438 5.136 1.00 0.00 7 GLU A CA 9
ATOM 4778 C C . GLU A 1 7 ? 3.912 -10.360 5.604 1.00 0.00 7 GLU A C 9
ATOM 4779 O O . GLU A 1 7 ? 3.507 -9.369 6.208 1.00 0.00 7 GLU A O 9
ATOM 4789 N N . GLY A 1 8 ? 5.182 -10.592 5.306 1.00 0.00 8 GLY A N 9
ATOM 4790 C CA . GLY A 1 8 ? 6.223 -9.653 5.690 1.00 0.00 8 GLY A CA 9
ATOM 4791 C C . GLY A 1 8 ? 5.791 -8.212 5.412 1.00 0.00 8 GLY A C 9
ATOM 4792 O O . GLY A 1 8 ? 5.642 -7.415 6.337 1.00 0.00 8 GLY A O 9
ATOM 4796 N N . TRP A 1 9 ? 5.602 -7.921 4.133 1.00 0.00 9 TRP A N 9
ATOM 4797 C CA . TRP A 1 9 ? 5.190 -6.589 3.722 1.00 0.00 9 TRP A CA 9
ATOM 4798 C C . TRP A 1 9 ? 4.091 -6.738 2.668 1.00 0.00 9 TRP A C 9
ATOM 4799 O O . TRP A 1 9 ? 3.962 -7.792 2.046 1.00 0.00 9 TRP A O 9
ATOM 4819 N N . GLU A 1 10 ? 3.328 -5.669 2.499 1.00 0.00 10 GLU A N 9
ATOM 4820 C CA . GLU A 1 10 ? 2.244 -5.668 1.531 1.00 0.00 10 GLU A CA 9
ATOM 4821 C C . GLU A 1 10 ? 2.474 -4.580 0.479 1.00 0.00 10 GLU A C 9
ATOM 4822 O O . GLU A 1 10 ? 2.564 -3.399 0.811 1.00 0.00 10 GLU A O 9
ATOM 4832 N N . ILE A 1 11 ? 2.561 -5.018 -0.769 1.00 0.00 11 ILE A N 9
ATOM 4833 C CA . ILE A 1 11 ? 2.777 -4.095 -1.871 1.00 0.00 11 ILE A CA 9
ATOM 4834 C C . ILE A 1 11 ? 1.615 -4.207 -2.860 1.00 0.00 11 ILE A C 9
ATOM 4835 O O . ILE A 1 11 ? 1.240 -5.308 -3.261 1.00 0.00 11 ILE A O 9
ATOM 4850 N N . ARG A 1 12 ? 1.077 -3.053 -3.224 1.00 0.00 12 ARG A N 9
ATOM 4851 C CA . ARG A 1 12 ? -0.036 -3.008 -4.158 1.00 0.00 12 ARG A CA 9
ATOM 4852 C C . ARG A 1 12 ? 0.172 -1.884 -5.175 1.00 0.00 12 ARG A C 9
ATOM 4853 O O . ARG A 1 12 ? 0.308 -0.720 -4.801 1.00 0.00 12 ARG A O 9
ATOM 4871 N N . TYR A 1 13 ? 0.189 -2.273 -6.443 1.00 0.00 13 TYR A N 9
ATOM 4872 C CA . TYR A 1 13 ? 0.378 -1.313 -7.517 1.00 0.00 13 TYR A CA 9
ATOM 4873 C C . TYR A 1 13 ? -0.967 -0.811 -8.046 1.00 0.00 13 TYR A C 9
ATOM 4874 O O . TYR A 1 13 ? -1.966 -1.528 -7.992 1.00 0.00 13 TYR A O 9
ATOM 4891 N N . THR A 1 14 ? -0.950 0.416 -8.545 1.00 0.00 14 THR A N 9
ATOM 4892 C CA . THR A 1 14 ? -2.156 1.022 -9.083 1.00 0.00 14 THR A CA 9
ATOM 4893 C C . THR A 1 14 ? -1.843 1.770 -10.381 1.00 0.00 14 THR A C 9
ATOM 4894 O O . THR A 1 14 ? -1.565 1.151 -11.407 1.00 0.00 14 THR A O 9
ATOM 4905 N N . ARG A 1 15 ? -1.900 3.090 -10.293 1.00 0.00 15 ARG A N 9
ATOM 4906 C CA . ARG A 1 15 ? -1.626 3.929 -11.448 1.00 0.00 15 ARG A CA 9
ATOM 4907 C C . ARG A 1 15 ? -0.233 3.628 -12.004 1.00 0.00 15 ARG A C 9
ATOM 4908 O O . ARG A 1 15 ? 0.481 2.780 -11.473 1.00 0.00 15 ARG A O 9
ATOM 4926 N N . GLU A 1 16 ? 0.111 4.340 -13.067 1.00 0.00 16 GLU A N 9
ATOM 4927 C CA . GLU A 1 16 ? 1.406 4.161 -13.702 1.00 0.00 16 GLU A CA 9
ATOM 4928 C C . GLU A 1 16 ? 2.467 3.818 -12.654 1.00 0.00 16 GLU A C 9
ATOM 4929 O O . GLU A 1 16 ? 3.128 2.785 -12.750 1.00 0.00 16 GLU A O 9
ATOM 4939 N N . GLY A 1 17 ? 2.598 4.704 -11.679 1.00 0.00 17 GLY A N 9
ATOM 4940 C CA . GLY A 1 17 ? 3.567 4.508 -10.615 1.00 0.00 17 GLY A CA 9
ATOM 4941 C C . GLY A 1 17 ? 3.008 4.978 -9.270 1.00 0.00 17 GLY A C 9
ATOM 4942 O O . GLY A 1 17 ? 3.728 5.563 -8.463 1.00 0.00 17 GLY A O 9
ATOM 4946 N N . VAL A 1 18 ? 1.727 4.702 -9.070 1.00 0.00 18 VAL A N 9
ATOM 4947 C CA . VAL A 1 18 ? 1.062 5.089 -7.837 1.00 0.00 18 VAL A CA 9
ATOM 4948 C C . VAL A 1 18 ? 1.199 3.960 -6.814 1.00 0.00 18 VAL A C 9
ATOM 4949 O O . VAL A 1 18 ? 0.788 4.106 -5.664 1.00 0.00 18 VAL A O 9
ATOM 4962 N N . ARG A 1 19 ? 1.779 2.859 -7.269 1.00 0.00 19 ARG A N 9
ATOM 4963 C CA . ARG A 1 19 ? 1.976 1.706 -6.407 1.00 0.00 19 ARG A CA 9
ATOM 4964 C C . ARG A 1 19 ? 2.343 2.157 -4.992 1.00 0.00 19 ARG A C 9
ATOM 4965 O O . ARG A 1 19 ? 2.766 3.294 -4.789 1.00 0.00 19 ARG A O 9
ATOM 4983 N N . TYR A 1 20 ? 2.166 1.243 -4.049 1.00 0.00 20 TYR A N 9
ATOM 4984 C CA . TYR A 1 20 ? 2.472 1.533 -2.658 1.00 0.00 20 TYR A CA 9
ATOM 4985 C C . TYR A 1 20 ? 2.844 0.256 -1.901 1.00 0.00 20 TYR A C 9
ATOM 4986 O O . TYR A 1 20 ? 2.588 -0.849 -2.378 1.00 0.00 20 TYR A O 9
ATOM 5003 N N . PHE A 1 21 ? 3.439 0.451 -0.734 1.00 0.00 21 PHE A N 9
ATOM 5004 C CA . PHE A 1 21 ? 3.848 -0.671 0.094 1.00 0.00 21 PHE A CA 9
ATOM 5005 C C . PHE A 1 21 ? 3.561 -0.397 1.571 1.00 0.00 21 PHE A C 9
ATOM 5006 O O . PHE A 1 21 ? 3.610 0.751 2.014 1.00 0.00 21 PHE A O 9
ATOM 5022 N N . VAL A 1 22 ? 3.265 -1.468 2.293 1.00 0.00 22 VAL A N 9
ATOM 5023 C CA . VAL A 1 22 ? 2.969 -1.355 3.711 1.00 0.00 22 VAL A CA 9
ATOM 5024 C C . VAL A 1 22 ? 3.497 -2.595 4.437 1.00 0.00 22 VAL A C 9
ATOM 5025 O O . VAL A 1 22 ? 2.989 -3.698 4.238 1.00 0.00 22 VAL A O 9
ATOM 5038 N N . ASP A 1 23 ? 4.509 -2.373 5.263 1.00 0.00 23 ASP A N 9
ATOM 5039 C CA . ASP A 1 23 ? 5.111 -3.457 6.019 1.00 0.00 23 ASP A CA 9
ATOM 5040 C C . ASP A 1 23 ? 4.242 -3.766 7.239 1.00 0.00 23 ASP A C 9
ATOM 5041 O O . ASP A 1 23 ? 3.491 -2.909 7.704 1.00 0.00 23 ASP A O 9
ATOM 5049 N N . HIS A 1 24 ? 4.372 -4.992 7.724 1.00 0.00 24 HIS A N 9
ATOM 5050 C CA . HIS A 1 24 ? 3.607 -5.424 8.881 1.00 0.00 24 HIS A CA 9
ATOM 5051 C C . HIS A 1 24 ? 3.552 -4.294 9.911 1.00 0.00 24 HIS A C 9
ATOM 5052 O O . HIS A 1 24 ? 2.600 -4.199 10.683 1.00 0.00 24 HIS A O 9
ATOM 5066 N N . ASN A 1 25 ? 4.587 -3.467 9.890 1.00 0.00 25 ASN A N 9
ATOM 5067 C CA . ASN A 1 25 ? 4.669 -2.347 10.813 1.00 0.00 25 ASN A CA 9
ATOM 5068 C C . ASN A 1 25 ? 4.975 -1.069 10.030 1.00 0.00 25 ASN A C 9
ATOM 5069 O O . ASN A 1 25 ? 5.500 -1.127 8.919 1.00 0.00 25 ASN A O 9
ATOM 5079 N N . THR A 1 26 ? 4.633 0.057 10.641 1.00 0.00 26 THR A N 9
ATOM 5080 C CA . THR A 1 26 ? 4.866 1.348 10.015 1.00 0.00 26 THR A CA 9
ATOM 5081 C C . THR A 1 26 ? 6.339 1.499 9.634 1.00 0.00 26 THR A C 9
ATOM 5082 O O . THR A 1 26 ? 6.747 2.536 9.113 1.00 0.00 26 THR A O 9
ATOM 5093 N N . ARG A 1 27 ? 7.100 0.449 9.910 1.00 0.00 27 ARG A N 9
ATOM 5094 C CA . ARG A 1 27 ? 8.519 0.452 9.603 1.00 0.00 27 ARG A CA 9
ATOM 5095 C C . ARG A 1 27 ? 8.742 0.761 8.121 1.00 0.00 27 ARG A C 9
ATOM 5096 O O . ARG A 1 27 ? 9.634 1.533 7.771 1.00 0.00 27 ARG A O 9
ATOM 5114 N N . THR A 1 28 ? 7.915 0.144 7.290 1.00 0.00 28 THR A N 9
ATOM 5115 C CA . THR A 1 28 ? 8.010 0.344 5.853 1.00 0.00 28 THR A CA 9
ATOM 5116 C C . THR A 1 28 ? 6.615 0.490 5.242 1.00 0.00 28 THR A C 9
ATOM 5117 O O . THR A 1 28 ? 5.929 -0.504 5.010 1.00 0.00 28 THR A O 9
ATOM 5128 N N . THR A 1 29 ? 6.238 1.736 4.999 1.00 0.00 29 THR A N 9
ATOM 5129 C CA . THR A 1 29 ? 4.938 2.025 4.419 1.00 0.00 29 THR A CA 9
ATOM 5130 C C . THR A 1 29 ? 5.063 3.105 3.341 1.00 0.00 29 THR A C 9
ATOM 5131 O O . THR A 1 29 ? 5.341 4.263 3.647 1.00 0.00 29 THR A O 9
ATOM 5142 N N . THR A 1 30 ? 4.851 2.686 2.102 1.00 0.00 30 THR A N 9
ATOM 5143 C CA . THR A 1 30 ? 4.936 3.602 0.978 1.00 0.00 30 THR A CA 9
ATOM 5144 C C . THR A 1 30 ? 3.554 4.165 0.643 1.00 0.00 30 THR A C 9
ATOM 5145 O O . THR A 1 30 ? 2.607 3.411 0.427 1.00 0.00 30 THR A O 9
ATOM 5156 N N . PHE A 1 31 ? 3.481 5.488 0.611 1.00 0.00 31 PHE A N 9
ATOM 5157 C CA . PHE A 1 31 ? 2.231 6.162 0.307 1.00 0.00 31 PHE A CA 9
ATOM 5158 C C . PHE A 1 31 ? 2.333 6.942 -1.005 1.00 0.00 31 PHE A C 9
ATOM 5159 O O . PHE A 1 31 ? 3.199 7.803 -1.154 1.00 0.00 31 PHE A O 9
ATOM 5175 N N . LYS A 1 32 ? 1.436 6.613 -1.924 1.00 0.00 32 LYS A N 9
ATOM 5176 C CA . LYS A 1 32 ? 1.415 7.272 -3.219 1.00 0.00 32 LYS A CA 9
ATOM 5177 C C . LYS A 1 32 ? 0.220 8.224 -3.281 1.00 0.00 32 LYS A C 9
ATOM 5178 O O . LYS A 1 32 ? -0.693 8.135 -2.461 1.00 0.00 32 LYS A O 9
ATOM 5193 N N . ASP A 1 33 ? 0.263 9.113 -4.263 1.00 0.00 33 ASP A N 9
ATOM 5194 C CA . ASP A 1 33 ? -0.806 10.081 -4.444 1.00 0.00 33 ASP A CA 9
ATOM 5195 C C . ASP A 1 33 ? -2.155 9.366 -4.358 1.00 0.00 33 ASP A C 9
ATOM 5196 O O . ASP A 1 33 ? -2.213 8.137 -4.371 1.00 0.00 33 ASP A O 9
ATOM 5204 N N . PRO A 1 34 ? -3.236 10.187 -4.270 1.00 0.00 34 PRO A N 9
ATOM 5205 C CA . PRO A 1 34 ? -4.582 9.645 -4.182 1.00 0.00 34 PRO A CA 9
ATOM 5206 C C . PRO A 1 34 ? -5.050 9.118 -5.540 1.00 0.00 34 PRO A C 9
ATOM 5207 O O . PRO A 1 34 ? -6.191 8.680 -5.680 1.00 0.00 34 PRO A O 9
ATOM 5215 N N . ARG A 1 35 ? -4.144 9.176 -6.506 1.00 0.00 35 ARG A N 9
ATOM 5216 C CA . ARG A 1 35 ? -4.451 8.710 -7.848 1.00 0.00 35 ARG A CA 9
ATOM 5217 C C . ARG A 1 35 ? -5.008 7.284 -7.800 1.00 0.00 35 ARG A C 9
ATOM 5218 O O . ARG A 1 35 ? -5.846 6.914 -8.621 1.00 0.00 35 ARG A O 9
ATOM 5236 N N . ASN A 1 36 ? -4.519 6.525 -6.831 1.00 0.00 36 ASN A N 9
ATOM 5237 C CA . ASN A 1 36 ? -4.958 5.150 -6.665 1.00 0.00 36 ASN A CA 9
ATOM 5238 C C . ASN A 1 36 ? -6.464 5.128 -6.394 1.00 0.00 36 ASN A C 9
ATOM 5239 O O . ASN A 1 36 ? -7.133 4.133 -6.665 1.00 0.00 36 ASN A O 9
ATOM 5249 N N . GLY A 1 37 ? -6.953 6.238 -5.859 1.00 0.00 37 GLY A N 9
ATOM 5250 C CA . GLY A 1 37 ? -8.366 6.360 -5.548 1.00 0.00 37 GLY A CA 9
ATOM 5251 C C . GLY A 1 37 ? -9.180 6.674 -6.805 1.00 0.00 37 GLY A C 9
ATOM 5252 O O . GLY A 1 37 ? -10.037 7.556 -6.788 1.00 0.00 37 GLY A O 9
ATOM 5256 N N . LYS A 1 38 ? -8.881 5.936 -7.864 1.00 0.00 38 LYS A N 9
ATOM 5257 C CA . LYS A 1 38 ? -9.575 6.126 -9.127 1.00 0.00 38 LYS A CA 9
ATOM 5258 C C . LYS A 1 38 ? -11.024 6.532 -8.852 1.00 0.00 38 LYS A C 9
ATOM 5259 O O . LYS A 1 38 ? -11.763 5.802 -8.193 1.00 0.00 38 LYS A O 9
ATOM 5274 N N . SER A 1 39 ? -11.388 7.695 -9.371 1.00 0.00 39 SER A N 9
ATOM 5275 C CA . SER A 1 39 ? -12.737 8.207 -9.190 1.00 0.00 39 SER A CA 9
ATOM 5276 C C . SER A 1 39 ? -13.672 7.599 -10.237 1.00 0.00 39 SER A C 9
ATOM 5277 O O . SER A 1 39 ? -14.812 7.257 -9.933 1.00 0.00 39 SER A O 9
ATOM 5284 N N . ASN A 1 1 ? 5.602 -2.930 -7.625 1.00 0.00 1 ASN A N 10
ATOM 5285 C CA . ASN A 1 1 ? 5.596 -3.969 -6.610 1.00 0.00 1 ASN A CA 10
ATOM 5286 C C . ASN A 1 1 ? 6.904 -4.759 -6.686 1.00 0.00 1 ASN A C 10
ATOM 5287 O O . ASN A 1 1 ? 7.320 -5.176 -7.766 1.00 0.00 1 ASN A O 10
ATOM 5297 N N . GLU A 1 2 ? 7.518 -4.939 -5.526 1.00 0.00 2 GLU A N 10
ATOM 5298 C CA . GLU A 1 2 ? 8.772 -5.670 -5.448 1.00 0.00 2 GLU A CA 10
ATOM 5299 C C . GLU A 1 2 ? 8.548 -7.040 -4.804 1.00 0.00 2 GLU A C 10
ATOM 5300 O O . GLU A 1 2 ? 8.943 -8.063 -5.361 1.00 0.00 2 GLU A O 10
ATOM 5310 N N . GLU A 1 3 ? 7.913 -7.015 -3.641 1.00 0.00 3 GLU A N 10
ATOM 5311 C CA . GLU A 1 3 ? 7.632 -8.242 -2.916 1.00 0.00 3 GLU A CA 10
ATOM 5312 C C . GLU A 1 3 ? 6.284 -8.820 -3.354 1.00 0.00 3 GLU A C 10
ATOM 5313 O O . GLU A 1 3 ? 5.540 -8.179 -4.093 1.00 0.00 3 GLU A O 10
ATOM 5323 N N . PRO A 1 4 ? 6.005 -10.059 -2.867 1.00 0.00 4 PRO A N 10
ATOM 5324 C CA . PRO A 1 4 ? 4.760 -10.730 -3.199 1.00 0.00 4 PRO A CA 10
ATOM 5325 C C . PRO A 1 4 ? 3.586 -10.123 -2.428 1.00 0.00 4 PRO A C 10
ATOM 5326 O O . PRO A 1 4 ? 2.773 -9.398 -2.998 1.00 0.00 4 PRO A O 10
ATOM 5334 N N . LEU A 1 5 ? 3.535 -10.443 -1.143 1.00 0.00 5 LEU A N 10
ATOM 5335 C CA . LEU A 1 5 ? 2.474 -9.939 -0.288 1.00 0.00 5 LEU A CA 10
ATOM 5336 C C . LEU A 1 5 ? 2.585 -10.590 1.092 1.00 0.00 5 LEU A C 10
ATOM 5337 O O . LEU A 1 5 ? 2.714 -9.896 2.101 1.00 0.00 5 LEU A O 10
ATOM 5352 N N . PRO A 1 6 ? 2.529 -11.949 1.093 1.00 0.00 6 PRO A N 10
ATOM 5353 C CA . PRO A 1 6 ? 2.622 -12.700 2.333 1.00 0.00 6 PRO A CA 10
ATOM 5354 C C . PRO A 1 6 ? 4.061 -12.724 2.854 1.00 0.00 6 PRO A C 10
ATOM 5355 O O . PRO A 1 6 ? 4.312 -13.161 3.976 1.00 0.00 6 PRO A O 10
ATOM 5363 N N . GLU A 1 7 ? 4.968 -12.249 2.013 1.00 0.00 7 GLU A N 10
ATOM 5364 C CA . GLU A 1 7 ? 6.375 -12.210 2.375 1.00 0.00 7 GLU A CA 10
ATOM 5365 C C . GLU A 1 7 ? 6.549 -11.612 3.772 1.00 0.00 7 GLU A C 10
ATOM 5366 O O . GLU A 1 7 ? 6.969 -12.304 4.699 1.00 0.00 7 GLU A O 10
ATOM 5376 N N . GLY A 1 8 ? 6.216 -10.335 3.880 1.00 0.00 8 GLY A N 10
ATOM 5377 C CA . GLY A 1 8 ? 6.329 -9.637 5.150 1.00 0.00 8 GLY A CA 10
ATOM 5378 C C . GLY A 1 8 ? 5.554 -8.317 5.121 1.00 0.00 8 GLY A C 10
ATOM 5379 O O . GLY A 1 8 ? 4.893 -7.960 6.094 1.00 0.00 8 GLY A O 10
ATOM 5383 N N . TRP A 1 9 ? 5.662 -7.630 3.993 1.00 0.00 9 TRP A N 10
ATOM 5384 C CA . TRP A 1 9 ? 4.980 -6.357 3.825 1.00 0.00 9 TRP A CA 10
ATOM 5385 C C . TRP A 1 9 ? 3.947 -6.519 2.708 1.00 0.00 9 TRP A C 10
ATOM 5386 O O . TRP A 1 9 ? 4.029 -7.454 1.912 1.00 0.00 9 TRP A O 10
ATOM 5406 N N . GLU A 1 10 ? 2.998 -5.594 2.686 1.00 0.00 10 GLU A N 10
ATOM 5407 C CA . GLU A 1 10 ? 1.950 -5.623 1.680 1.00 0.00 10 GLU A CA 10
ATOM 5408 C C . GLU A 1 10 ? 2.194 -4.540 0.628 1.00 0.00 10 GLU A C 10
ATOM 5409 O O . GLU A 1 10 ? 2.359 -3.368 0.965 1.00 0.00 10 GLU A O 10
ATOM 5419 N N . ILE A 1 11 ? 2.208 -4.969 -0.625 1.00 0.00 11 ILE A N 10
ATOM 5420 C CA . ILE A 1 11 ? 2.429 -4.049 -1.729 1.00 0.00 11 ILE A CA 10
ATOM 5421 C C . ILE A 1 11 ? 1.221 -4.085 -2.665 1.00 0.00 11 ILE A C 10
ATOM 5422 O O . ILE A 1 11 ? 0.868 -5.140 -3.190 1.00 0.00 11 ILE A O 10
ATOM 5437 N N . ARG A 1 12 ? 0.620 -2.918 -2.849 1.00 0.00 12 ARG A N 10
ATOM 5438 C CA . ARG A 1 12 ? -0.543 -2.802 -3.713 1.00 0.00 12 ARG A CA 10
ATOM 5439 C C . ARG A 1 12 ? -0.259 -1.823 -4.854 1.00 0.00 12 ARG A C 10
ATOM 5440 O O . ARG A 1 12 ? 0.373 -0.788 -4.647 1.00 0.00 12 ARG A O 10
ATOM 5458 N N . TYR A 1 13 ? -0.741 -2.184 -6.035 1.00 0.00 13 TYR A N 10
ATOM 5459 C CA . TYR A 1 13 ? -0.548 -1.350 -7.209 1.00 0.00 13 TYR A CA 10
ATOM 5460 C C . TYR A 1 13 ? -1.882 -0.803 -7.719 1.00 0.00 13 TYR A C 10
ATOM 5461 O O . TYR A 1 13 ? -2.925 -1.430 -7.535 1.00 0.00 13 TYR A O 10
ATOM 5478 N N . THR A 1 14 ? -1.806 0.359 -8.351 1.00 0.00 14 THR A N 10
ATOM 5479 C CA . THR A 1 14 ? -2.996 0.997 -8.890 1.00 0.00 14 THR A CA 10
ATOM 5480 C C . THR A 1 14 ? -2.704 1.590 -10.269 1.00 0.00 14 THR A C 10
ATOM 5481 O O . THR A 1 14 ? -3.054 1.000 -11.290 1.00 0.00 14 THR A O 10
ATOM 5492 N N . ARG A 1 15 ? -2.066 2.752 -10.255 1.00 0.00 15 ARG A N 10
ATOM 5493 C CA . ARG A 1 15 ? -1.722 3.432 -11.493 1.00 0.00 15 ARG A CA 10
ATOM 5494 C C . ARG A 1 15 ? -0.411 2.882 -12.055 1.00 0.00 15 ARG A C 10
ATOM 5495 O O . ARG A 1 15 ? 0.186 1.976 -11.476 1.00 0.00 15 ARG A O 10
ATOM 5513 N N . GLU A 1 16 ? -0.000 3.451 -13.178 1.00 0.00 16 GLU A N 10
ATOM 5514 C CA . GLU A 1 16 ? 1.230 3.028 -13.826 1.00 0.00 16 GLU A CA 10
ATOM 5515 C C . GLU A 1 16 ? 2.235 2.534 -12.785 1.00 0.00 16 GLU A C 10
ATOM 5516 O O . GLU A 1 16 ? 2.667 1.383 -12.831 1.00 0.00 16 GLU A O 10
ATOM 5526 N N . GLY A 1 17 ? 2.579 3.428 -11.869 1.00 0.00 17 GLY A N 10
ATOM 5527 C CA . GLY A 1 17 ? 3.525 3.097 -10.817 1.00 0.00 17 GLY A CA 10
ATOM 5528 C C . GLY A 1 17 ? 3.191 3.843 -9.524 1.00 0.00 17 GLY A C 10
ATOM 5529 O O . GLY A 1 17 ? 4.089 4.306 -8.821 1.00 0.00 17 GLY A O 10
ATOM 5533 N N . VAL A 1 18 ? 1.899 3.937 -9.249 1.00 0.00 18 VAL A N 10
ATOM 5534 C CA . VAL A 1 18 ? 1.435 4.620 -8.053 1.00 0.00 18 VAL A CA 10
ATOM 5535 C C . VAL A 1 18 ? 1.349 3.617 -6.901 1.00 0.00 18 VAL A C 10
ATOM 5536 O O . VAL A 1 18 ? 1.060 3.993 -5.766 1.00 0.00 18 VAL A O 10
ATOM 5549 N N . ARG A 1 19 ? 1.605 2.359 -7.232 1.00 0.00 19 ARG A N 10
ATOM 5550 C CA . ARG A 1 19 ? 1.560 1.300 -6.239 1.00 0.00 19 ARG A CA 10
ATOM 5551 C C . ARG A 1 19 ? 2.126 1.797 -4.906 1.00 0.00 19 ARG A C 10
ATOM 5552 O O . ARG A 1 19 ? 2.888 2.762 -4.873 1.00 0.00 19 ARG A O 10
ATOM 5570 N N . TYR A 1 20 ? 1.731 1.116 -3.842 1.00 0.00 20 TYR A N 10
ATOM 5571 C CA . TYR A 1 20 ? 2.189 1.475 -2.510 1.00 0.00 20 TYR A CA 10
ATOM 5572 C C . TYR A 1 20 ? 2.509 0.229 -1.684 1.00 0.00 20 TYR A C 10
ATOM 5573 O O . TYR A 1 20 ? 2.065 -0.870 -2.014 1.00 0.00 20 TYR A O 10
ATOM 5590 N N . PHE A 1 21 ? 3.277 0.439 -0.625 1.00 0.00 21 PHE A N 10
ATOM 5591 C CA . PHE A 1 21 ? 3.661 -0.655 0.251 1.00 0.00 21 PHE A CA 10
ATOM 5592 C C . PHE A 1 21 ? 3.337 -0.329 1.710 1.00 0.00 21 PHE A C 10
ATOM 5593 O O . PHE A 1 21 ? 3.461 0.819 2.135 1.00 0.00 21 PHE A O 10
ATOM 5609 N N . VAL A 1 22 ? 2.929 -1.358 2.436 1.00 0.00 22 VAL A N 10
ATOM 5610 C CA . VAL A 1 22 ? 2.585 -1.195 3.839 1.00 0.00 22 VAL A CA 10
ATOM 5611 C C . VAL A 1 22 ? 2.982 -2.458 4.606 1.00 0.00 22 VAL A C 10
ATOM 5612 O O . VAL A 1 22 ? 2.335 -3.496 4.478 1.00 0.00 22 VAL A O 10
ATOM 5625 N N . ASP A 1 23 ? 4.045 -2.328 5.387 1.00 0.00 23 ASP A N 10
ATOM 5626 C CA . ASP A 1 23 ? 4.535 -3.445 6.176 1.00 0.00 23 ASP A CA 10
ATOM 5627 C C . ASP A 1 23 ? 3.659 -3.611 7.419 1.00 0.00 23 ASP A C 10
ATOM 5628 O O . ASP A 1 23 ? 3.056 -2.647 7.891 1.00 0.00 23 ASP A O 10
ATOM 5636 N N . HIS A 1 24 ? 3.616 -4.839 7.915 1.00 0.00 24 HIS A N 10
ATOM 5637 C CA . HIS A 1 24 ? 2.824 -5.142 9.095 1.00 0.00 24 HIS A CA 10
ATOM 5638 C C . HIS A 1 24 ? 2.958 -4.005 10.109 1.00 0.00 24 HIS A C 10
ATOM 5639 O O . HIS A 1 24 ? 2.048 -3.765 10.902 1.00 0.00 24 HIS A O 10
ATOM 5653 N N . ASN A 1 25 ? 4.099 -3.334 10.052 1.00 0.00 25 ASN A N 10
ATOM 5654 C CA . ASN A 1 25 ? 4.364 -2.227 10.956 1.00 0.00 25 ASN A CA 10
ATOM 5655 C C . ASN A 1 25 ? 4.813 -1.010 10.146 1.00 0.00 25 ASN A C 10
ATOM 5656 O O . ASN A 1 25 ? 5.264 -1.147 9.009 1.00 0.00 25 ASN A O 10
ATOM 5666 N N . THR A 1 26 ? 4.675 0.155 10.763 1.00 0.00 26 THR A N 10
ATOM 5667 C CA . THR A 1 26 ? 5.062 1.396 10.114 1.00 0.00 26 THR A CA 10
ATOM 5668 C C . THR A 1 26 ? 6.516 1.323 9.646 1.00 0.00 26 THR A C 10
ATOM 5669 O O . THR A 1 26 ? 7.044 2.288 9.095 1.00 0.00 26 THR A O 10
ATOM 5680 N N . ARG A 1 27 ? 7.123 0.169 9.882 1.00 0.00 27 ARG A N 10
ATOM 5681 C CA . ARG A 1 27 ? 8.506 -0.043 9.492 1.00 0.00 27 ARG A CA 10
ATOM 5682 C C . ARG A 1 27 ? 8.690 0.262 8.003 1.00 0.00 27 ARG A C 10
ATOM 5683 O O . ARG A 1 27 ? 9.662 0.907 7.615 1.00 0.00 27 ARG A O 10
ATOM 5701 N N . THR A 1 28 ? 7.741 -0.217 7.212 1.00 0.00 28 THR A N 10
ATOM 5702 C CA . THR A 1 28 ? 7.786 -0.002 5.775 1.00 0.00 28 THR A CA 10
ATOM 5703 C C . THR A 1 28 ? 6.391 0.323 5.241 1.00 0.00 28 THR A C 10
ATOM 5704 O O . THR A 1 28 ? 5.576 -0.576 5.035 1.00 0.00 28 THR A O 10
ATOM 5715 N N . THR A 1 29 ? 6.157 1.609 5.031 1.00 0.00 29 THR A N 10
ATOM 5716 C CA . THR A 1 29 ? 4.874 2.064 4.523 1.00 0.00 29 THR A CA 10
ATOM 5717 C C . THR A 1 29 ? 5.075 3.084 3.400 1.00 0.00 29 THR A C 10
ATOM 5718 O O . THR A 1 29 ? 5.417 4.237 3.658 1.00 0.00 29 THR A O 10
ATOM 5729 N N . THR A 1 30 ? 4.856 2.622 2.178 1.00 0.00 30 THR A N 10
ATOM 5730 C CA . THR A 1 30 ? 5.009 3.480 1.015 1.00 0.00 30 THR A CA 10
ATOM 5731 C C . THR A 1 30 ? 3.667 4.113 0.639 1.00 0.00 30 THR A C 10
ATOM 5732 O O . THR A 1 30 ? 2.674 3.409 0.457 1.00 0.00 30 THR A O 10
ATOM 5743 N N . PHE A 1 31 ? 3.682 5.433 0.534 1.00 0.00 31 PHE A N 10
ATOM 5744 C CA . PHE A 1 31 ? 2.479 6.169 0.183 1.00 0.00 31 PHE A CA 10
ATOM 5745 C C . PHE A 1 31 ? 2.648 6.893 -1.154 1.00 0.00 31 PHE A C 10
ATOM 5746 O O . PHE A 1 31 ? 3.523 7.746 -1.296 1.00 0.00 31 PHE A O 10
ATOM 5762 N N . LYS A 1 32 ? 1.799 6.524 -2.102 1.00 0.00 32 LYS A N 10
ATOM 5763 C CA . LYS A 1 32 ? 1.844 7.128 -3.423 1.00 0.00 32 LYS A CA 10
ATOM 5764 C C . LYS A 1 32 ? 0.644 8.062 -3.594 1.00 0.00 32 LYS A C 10
ATOM 5765 O O . LYS A 1 32 ? -0.315 7.992 -2.828 1.00 0.00 32 LYS A O 10
ATOM 5780 N N . ASP A 1 33 ? 0.738 8.914 -4.604 1.00 0.00 33 ASP A N 10
ATOM 5781 C CA . ASP A 1 33 ? -0.327 9.861 -4.885 1.00 0.00 33 ASP A CA 10
ATOM 5782 C C . ASP A 1 33 ? -1.671 9.128 -4.873 1.00 0.00 33 ASP A C 10
ATOM 5783 O O . ASP A 1 33 ? -1.722 7.915 -5.067 1.00 0.00 33 ASP A O 10
ATOM 5791 N N . PRO A 1 34 ? -2.754 9.917 -4.638 1.00 0.00 34 PRO A N 10
ATOM 5792 C CA . PRO A 1 34 ? -4.094 9.356 -4.599 1.00 0.00 34 PRO A CA 10
ATOM 5793 C C . PRO A 1 34 ? -4.593 9.030 -6.008 1.00 0.00 34 PRO A C 10
ATOM 5794 O O . PRO A 1 34 ? -5.675 9.464 -6.402 1.00 0.00 34 PRO A O 10
ATOM 5802 N N . ARG A 1 35 ? -3.783 8.269 -6.727 1.00 0.00 35 ARG A N 10
ATOM 5803 C CA . ARG A 1 35 ? -4.129 7.879 -8.083 1.00 0.00 35 ARG A CA 10
ATOM 5804 C C . ARG A 1 35 ? -5.289 6.882 -8.070 1.00 0.00 35 ARG A C 10
ATOM 5805 O O . ARG A 1 35 ? -6.197 6.968 -8.895 1.00 0.00 35 ARG A O 10
ATOM 5823 N N . ASN A 1 36 ? -5.221 5.957 -7.122 1.00 0.00 36 ASN A N 10
ATOM 5824 C CA . ASN A 1 36 ? -6.253 4.944 -6.991 1.00 0.00 36 ASN A CA 10
ATOM 5825 C C . ASN A 1 36 ? -7.561 5.608 -6.554 1.00 0.00 36 ASN A C 10
ATOM 5826 O O . ASN A 1 36 ? -8.612 4.970 -6.542 1.00 0.00 36 ASN A O 10
ATOM 5836 N N . GLY A 1 37 ? -7.453 6.882 -6.206 1.00 0.00 37 GLY A N 10
ATOM 5837 C CA . GLY A 1 37 ? -8.613 7.640 -5.770 1.00 0.00 37 GLY A CA 10
ATOM 5838 C C . GLY A 1 37 ? -9.397 8.179 -6.968 1.00 0.00 37 GLY A C 10
ATOM 5839 O O . GLY A 1 37 ? -9.959 9.272 -6.906 1.00 0.00 37 GLY A O 10
ATOM 5843 N N . LYS A 1 38 ? -9.411 7.388 -8.031 1.00 0.00 38 LYS A N 10
ATOM 5844 C CA . LYS A 1 38 ? -10.118 7.772 -9.241 1.00 0.00 38 LYS A CA 10
ATOM 5845 C C . LYS A 1 38 ? -11.367 8.571 -8.865 1.00 0.00 38 LYS A C 10
ATOM 5846 O O . LYS A 1 38 ? -12.035 8.259 -7.881 1.00 0.00 38 LYS A O 10
ATOM 5861 N N . SER A 1 39 ? -11.644 9.587 -9.670 1.00 0.00 39 SER A N 10
ATOM 5862 C CA . SER A 1 39 ? -12.801 10.433 -9.434 1.00 0.00 39 SER A CA 10
ATOM 5863 C C . SER A 1 39 ? -13.736 10.392 -10.645 1.00 0.00 39 SER A C 10
ATOM 5864 O O . SER A 1 39 ? -14.829 9.835 -10.570 1.00 0.00 39 SER A O 10
#

Solvent-accessible surface area: 3620 Å² total; per-residue (Å²): 105,137,56,110,67,51,165,32,119,62,10,133,147,62,126,169,22,10,73,53,52,71,23,162,73,117,202,60,60,51,184,90,80,107,132,60,51,176,164

Foldseek 3Di:
DPDDAVPFKHWADDPPRQIWIGGPDVPGTGHGPCPNVPD

InterPro domains:
  IPR000008 C2 domain [PF00168] (19-106)
  IPR000008 C2 domain [PS50004] (1-116)
  IPR000008 C2 domain [SM00239] (19-113)
  IPR000569 HECT domain [PF00632] (618-920)
  IPR000569 HECT domain [PS50237] (588-922)
  IPR000569 HECT domain [SM00119] (586-922)
  IPR000569 HECT domain [cd00078] (568-920)
  IPR001202 WW domain [PF00397] (351-380)
  IPR001202 WW domain [PF00397] (383-412)
  IPR001202 WW domain [PF00397] (458-487)
  IPR001202 WW domain [PF00397] (498-527)
  IPR001202 WW domain [PS01159] (355-380)
  IPR001202 WW domain [PS01159] (387-412)
  IPR001202 WW domain [PS01159] (462-487)
  IPR001202 WW domain [PS01159] (502-527)
  IPR001202 WW domain [PS50020] (349-382)
  IPR001202 WW domain [PS50020] (381-414)
  IPR001202 WW domain [PS50020] (456-489)
  IPR001202 WW domain [PS50020] (496-529)
  IPR001202 WW domain [SM00456] (350-382)

Sequence (39 aa):
NEEPLPEGWEIRYTREGVRYFVDHNTRTTTFKDPRNGKSNEEPLPEGWEIRYTREGVRYFVDHNTRTTTFKDPRNGKSNEEPLPEGWEIRYTREGVRYFVDHNTRTTTFKDPRNGKSNEEPLPEGWEIRYTREGVRYFVDHNTRTTTFKDPRNGKSNEEPLPEGWEIRYTREGVRYFVDHNTRTTTFKDPRNGKSNEEPLPEGWEIRYTREGVRYFVDHNTRTTTFKDPRNGKSNEEPLPEGWEIRYTREGVRYFVDHNTRTTTFKDPRNGKSNEEPLPEGWEIRYTREGVRYFVDHNTRTTTFKDPRNGKSNEEPLPEGWEIRYTREGVRYFVDHNTRTTTFKDPRNGKSNEEPLPEGWEIRYTREGVRYFVDHNTRTTTFKDPRNGKS

Organism: Homo sapiens (NCBI:txid9606)

Nearest PDB structures (foldseek):
  2op7-assembly1_A  TM=9.589E-01  e=6.480E-06  Homo sapiens
  2kxq-assembly1_A  TM=3.991E-01  e=3.429E-02  Homo sapiens
  7lp4-assembly1_A  TM=3.951E-01  e=5.765E-02  Homo sapiens
  4rex-assembly1_A  TM=4.102E-01  e=5.403E-02  Homo sapiens
  6jk0-assembly1_A  TM=3.948E-01  e=7.977E-02  Mus musculus

Radius of gyration: 10.27 Å; Cα contacts (8 Å, |Δi|>4): 60; chains: 1; bounding box: 21×22×24 Å

GO terms:
  GO:0005515 protein binding (F, IPI)
  GO:0004842 ubiquitin-protein transferase activity (F, TAS)
  GO:0034220 monoatomic ion transmembrane transport (P, TAS)
  GO:0005829 cytosol (C, TAS)
  GO:0061630 ubiquitin protein ligase activity (F, EXP)
  GO:0070161 anchoring junction (C, EXP)
  GO:0005737 cytoplasm (C, EXP)
  GO:0005886 plasma membrane (C, EXP)
  GO:0016567 protein ubiquitination (P, TAS)
  GO:0046718 symbiont entry into host cell (P, TAS)
  GO:0070062 extracellular exosome (C, HDA)